Protein AF-A0A945RWY3-F1 (afdb_monomer)

pLDDT: mean 72.15, std 26.22, range [22.77, 98.56]

Mean predicted aligned error: 18.71 Å

Secondary structure (DSSP, 8-state):
--------------------------------------PPP---------------------PPP----------------------------------------TTSSSSSSHHHHHHHHHHHHTS--TTSHHHHHHHHHHHHTT-SPPP---------SS--S--TTTTS-HHHHTTTPPP---HHHHHHHHHHHHHTTT-EEEEETTEEEEEETTEEEEE-HHHHHHHHHHHHHHTT----HHHHHHHHHHHHHHHBPPTTPPSSB-TTT--B-TTEEE-SS-EEEHHHHHHHHHHTPPPPGGGEE---TTSB---B-SS---TT---HHHHHHHHHH---HHHHHHHHHHHHHTTS---TT--EEEEE--TTSSHHHHHHHHHHHH-GGGEE---GGGTTSTTSSGGGGT-SEEEE----GGGGGGGTTTHHHHHHHHHT-EEE---TTS---EEE--PEEEEEESS--------HHHHTTEEEEE-----TTSTT--TTHHHHHHTTHHHHHHHHHHHHHHHHHHSSPPPPHHHHHHHHHHHHHT-HHHHHHHHHEEE---TT-EEEHHHHHHHHHHHHHHTT-SSPPPHHHHHHHHHHTT--EEEEEETTEEEEEEESEEE-GGGHHHHHHHHHSPPPP--

Nearest PDB structures (foldseek):
  7ola-assembly1_C  TM=7.484E-01  e=7.000E-19  Staphylococcus aureus
  7ola-assembly1_B  TM=7.569E-01  e=2.008E-17  Staphylococcus aureus
  7ola-assembly1_A  TM=7.317E-01  e=8.677E-18  Staphylococcus aureus
  7om0-assembly1_D  TM=7.486E-01  e=4.671E-16  Staphylococcus aureus
  7om0-assembly1_A  TM=7.480E-01  e=2.778E-15  Staphylococcus aureus

Structure (mmCIF, N/CA/C/O backbone):
data_AF-A0A945RWY3-F1
#
_entry.id   AF-A0A945RWY3-F1
#
loop_
_atom_site.group_PDB
_atom_site.id
_atom_site.type_symbol
_atom_site.label_atom_id
_atom_site.label_alt_id
_atom_site.label_comp_id
_atom_site.label_asym_id
_atom_site.label_entity_id
_atom_site.label_seq_id
_atom_site.pdbx_PDB_ins_code
_atom_site.Cartn_x
_atom_site.Cartn_y
_atom_site.Cartn_z
_atom_site.occupancy
_atom_site.B_iso_or_equiv
_atom_site.auth_seq_id
_atom_site.auth_comp_id
_atom_site.auth_asym_id
_atom_site.auth_atom_id
_atom_site.pdbx_PDB_model_num
ATOM 1 N N . MET A 1 1 ? -21.700 42.164 55.268 1.00 30.91 1 MET A N 1
ATOM 2 C CA . MET A 1 1 ? -22.139 43.468 54.736 1.00 30.91 1 MET A CA 1
ATOM 3 C C . MET A 1 1 ? -21.789 43.489 53.264 1.00 30.91 1 MET A C 1
ATOM 5 O O . MET A 1 1 ? -20.746 42.965 52.899 1.00 30.91 1 MET A O 1
ATOM 9 N N . ASP A 1 2 ? -22.739 43.961 52.474 1.00 33.31 2 ASP A N 1
ATOM 10 C CA . ASP A 1 2 ? -23.056 43.564 51.102 1.00 33.31 2 ASP A CA 1
ATOM 11 C C . ASP A 1 2 ? -22.180 44.120 49.966 1.00 33.31 2 ASP A C 1
ATOM 13 O O . ASP A 1 2 ? -21.525 45.148 50.120 1.00 33.31 2 ASP A O 1
ATOM 17 N N . SER A 1 3 ? -22.395 43.515 48.781 1.00 34.97 3 SER A N 1
ATOM 18 C CA . SER A 1 3 ? -22.296 44.085 47.414 1.00 34.97 3 SER A CA 1
ATOM 19 C C . SER A 1 3 ? -20.869 44.303 46.852 1.00 34.97 3 SER A C 1
ATOM 21 O O . SER A 1 3 ? -19.945 44.543 47.610 1.00 34.97 3 SER A O 1
ATOM 23 N N . ASN A 1 4 ? -20.548 44.242 45.551 1.00 34.50 4 ASN A N 1
ATOM 24 C CA . ASN A 1 4 ? -21.316 44.181 44.304 1.00 34.50 4 ASN A CA 1
ATOM 25 C C . ASN A 1 4 ? -20.354 43.870 43.114 1.00 34.50 4 ASN A C 1
ATOM 27 O O . ASN A 1 4 ? -19.196 44.272 43.156 1.00 34.50 4 ASN A O 1
ATOM 31 N N . THR A 1 5 ? -20.868 43.208 42.065 1.00 36.50 5 THR A N 1
ATOM 32 C CA . THR A 1 5 ? -20.612 43.359 40.598 1.00 36.50 5 THR A CA 1
ATOM 33 C C . THR A 1 5 ? -19.239 43.749 40.001 1.00 36.50 5 THR A C 1
ATOM 35 O O . THR A 1 5 ? -18.705 44.813 40.300 1.00 36.50 5 THR A O 1
ATOM 38 N N . THR A 1 6 ? -18.817 43.038 38.936 1.00 31.34 6 THR A N 1
ATOM 39 C CA . THR A 1 6 ? -18.673 43.587 37.553 1.00 31.34 6 THR A CA 1
ATOM 40 C C . THR A 1 6 ? -18.385 42.491 36.506 1.00 31.34 6 THR A C 1
ATOM 42 O O . THR A 1 6 ? -17.599 41.580 36.741 1.00 31.34 6 THR A O 1
ATOM 45 N N . GLU A 1 7 ? -19.040 42.607 35.347 1.00 34.53 7 GLU A N 1
ATOM 46 C CA . GLU A 1 7 ? -18.983 41.733 34.164 1.00 34.53 7 GLU A CA 1
ATOM 47 C C . GLU A 1 7 ? -18.978 42.614 32.884 1.00 34.53 7 GLU A C 1
ATOM 49 O O . GLU A 1 7 ? -19.401 43.772 32.947 1.00 34.53 7 GLU A O 1
ATOM 54 N N . SER A 1 8 ? -18.610 42.024 31.729 1.00 31.70 8 SER A N 1
ATOM 55 C CA . SER A 1 8 ? -18.784 42.496 30.325 1.00 31.70 8 SER A CA 1
ATOM 56 C C . SER A 1 8 ? -17.708 43.459 29.754 1.00 31.70 8 SER A C 1
ATOM 58 O O . SER A 1 8 ? -17.114 44.227 30.498 1.00 31.70 8 SER A O 1
ATOM 60 N N . ALA A 1 9 ? -17.352 43.503 28.458 1.00 31.45 9 ALA A N 1
ATOM 61 C CA . ALA A 1 9 ? -17.841 42.866 27.228 1.00 31.45 9 ALA A CA 1
ATOM 62 C C . ALA A 1 9 ? -16.742 42.900 26.128 1.00 31.45 9 ALA A C 1
ATOM 64 O O . ALA A 1 9 ? -15.867 43.766 26.144 1.00 31.45 9 ALA A O 1
ATOM 65 N N . ILE A 1 10 ? -16.838 41.994 25.147 1.00 30.02 10 ILE A N 1
ATOM 66 C CA . ILE A 1 10 ? -16.069 41.947 23.888 1.00 30.02 10 ILE A CA 1
ATOM 67 C C . ILE A 1 10 ? -16.943 42.542 22.770 1.00 30.02 10 ILE A C 1
ATOM 69 O O . ILE A 1 10 ? -18.121 42.201 22.682 1.00 30.02 10 ILE A O 1
ATOM 73 N N . GLY A 1 11 ? -16.372 43.415 21.932 1.00 27.73 11 GLY A N 1
ATOM 74 C CA . GLY A 1 11 ? -17.029 44.051 20.783 1.00 27.73 11 GLY A CA 1
ATOM 75 C C . GLY A 1 11 ? -16.562 43.502 19.428 1.00 27.73 11 GLY A C 1
ATOM 76 O O . GLY A 1 11 ? -15.387 43.189 19.241 1.00 27.73 11 GLY A O 1
ATOM 77 N N . GLU A 1 12 ? -17.522 43.394 18.511 1.00 32.09 12 GLU A N 1
ATOM 78 C CA . GLU A 1 12 ? -17.476 42.887 17.132 1.00 32.09 12 GLU A CA 1
ATOM 79 C C . GLU A 1 12 ? -16.728 43.797 16.136 1.00 32.09 12 GLU A C 1
ATOM 81 O O . GLU A 1 12 ? -16.691 45.012 16.318 1.00 32.09 12 GLU A O 1
ATOM 86 N N . MET A 1 13 ? -16.287 43.243 14.992 1.00 26.52 13 MET A N 1
ATOM 87 C CA . MET A 1 13 ? -16.430 43.945 13.705 1.00 26.52 13 MET A CA 1
ATOM 88 C C . MET A 1 13 ? -16.374 43.010 12.479 1.00 26.52 13 MET A C 1
ATOM 90 O O . MET A 1 13 ? -15.446 42.223 12.299 1.00 26.52 13 MET A O 1
ATOM 94 N N . GLN A 1 14 ? -17.405 43.133 11.641 1.00 29.03 14 GLN A N 1
ATOM 95 C CA . GLN A 1 14 ? -17.614 42.501 10.334 1.00 29.03 14 GLN A CA 1
ATOM 96 C C . GLN A 1 14 ? -16.753 43.156 9.233 1.00 29.03 14 GLN A C 1
ATOM 98 O O . GLN A 1 14 ? -16.397 44.326 9.343 1.00 29.03 14 GLN A O 1
ATOM 103 N N . THR A 1 15 ? -16.494 42.448 8.125 1.00 31.11 15 THR A N 1
ATOM 104 C CA . THR A 1 15 ? -16.044 43.060 6.856 1.00 31.11 15 THR A CA 1
ATOM 105 C C . THR A 1 15 ? -16.889 42.591 5.668 1.00 31.11 15 THR A C 1
ATOM 107 O O . THR A 1 15 ? -17.235 41.416 5.534 1.00 31.11 15 THR A O 1
ATOM 110 N N . GLU A 1 16 ? -17.258 43.570 4.843 1.00 27.33 16 GLU A N 1
ATOM 111 C CA . GLU A 1 16 ? -18.212 43.525 3.735 1.00 27.33 16 GLU A CA 1
ATOM 112 C C . GLU A 1 16 ? -17.619 43.054 2.391 1.00 27.33 16 GLU A C 1
ATOM 114 O O . GLU A 1 16 ? -16.412 42.994 2.169 1.00 27.33 16 GLU A O 1
ATOM 119 N N . ARG A 1 17 ? -18.536 42.759 1.459 1.00 29.48 17 ARG A N 1
ATOM 120 C CA . ARG A 1 17 ? -18.339 42.428 0.037 1.00 29.48 17 ARG A CA 1
ATOM 121 C C . ARG A 1 17 ? -17.863 43.623 -0.806 1.00 29.48 17 ARG A C 1
ATOM 123 O O . ARG A 1 17 ? -18.378 44.720 -0.637 1.00 29.48 17 ARG A O 1
ATOM 130 N N . SER A 1 18 ? -17.103 43.358 -1.878 1.00 25.86 18 SER A N 1
ATOM 131 C CA . SER A 1 18 ? -17.334 43.943 -3.224 1.00 25.86 18 SER A CA 1
ATOM 132 C C . SER A 1 18 ? -16.429 43.332 -4.324 1.00 25.86 18 SER A C 1
ATOM 134 O O . SER A 1 18 ? -15.237 43.123 -4.140 1.00 25.86 18 SER A O 1
ATOM 136 N N . LYS A 1 19 ? -17.029 43.022 -5.487 1.00 29.94 19 LYS A N 1
ATOM 137 C CA . LYS A 1 19 ? -16.410 42.995 -6.845 1.00 29.94 19 LYS A CA 1
ATOM 138 C C . LYS A 1 19 ? -16.684 44.385 -7.504 1.00 29.94 19 LYS A C 1
ATOM 140 O O . LYS A 1 19 ? -17.418 45.126 -6.847 1.00 29.94 19 LYS A O 1
ATOM 145 N N . PRO A 1 20 ? -16.312 44.751 -8.768 1.00 44.81 20 PRO A N 1
ATOM 146 C CA . PRO A 1 20 ? -15.623 44.039 -9.876 1.00 44.81 20 PRO A CA 1
ATOM 147 C C . PRO A 1 20 ? -14.585 44.878 -10.702 1.00 44.81 20 PRO A C 1
ATOM 149 O O . PRO A 1 20 ? -14.457 46.080 -10.516 1.00 44.81 20 PRO A O 1
ATOM 152 N N . GLY A 1 21 ? -13.959 44.263 -11.726 1.00 25.30 21 GLY A N 1
ATOM 153 C CA . GLY A 1 21 ? -13.756 44.900 -13.049 1.00 25.30 21 GLY A CA 1
ATOM 154 C C . GLY A 1 21 ? -12.322 45.170 -13.550 1.00 25.30 21 GLY A C 1
ATOM 155 O O . GLY A 1 21 ? -11.497 45.700 -12.819 1.00 25.30 21 GLY A O 1
ATOM 156 N N . GLY A 1 22 ? -12.090 44.898 -14.847 1.00 26.17 22 GLY A N 1
ATOM 157 C CA . GLY A 1 22 ? -11.228 45.730 -15.708 1.00 26.17 22 GLY A CA 1
ATOM 158 C C . GLY A 1 22 ? -10.023 45.066 -16.386 1.00 26.17 22 GLY A C 1
ATOM 159 O O . GLY A 1 22 ? -8.975 44.906 -15.776 1.00 26.17 22 GLY A O 1
ATOM 160 N N . GLU A 1 23 ? -10.163 44.761 -17.679 1.00 29.55 23 GLU A N 1
ATOM 161 C CA . GLU A 1 23 ? -9.091 44.455 -18.642 1.00 29.55 23 GLU A CA 1
ATOM 162 C C . GLU A 1 23 ? -8.108 45.629 -18.825 1.00 29.55 23 GLU A C 1
ATOM 164 O O . GLU A 1 23 ? -8.511 46.784 -18.710 1.00 29.55 23 GLU A O 1
ATOM 169 N N . THR A 1 24 ? -6.854 45.365 -19.225 1.00 29.12 24 THR A N 1
ATOM 170 C CA . THR A 1 24 ? -6.222 46.007 -20.404 1.00 29.12 24 THR A CA 1
ATOM 171 C C . THR A 1 24 ? -4.819 45.469 -20.717 1.00 29.12 24 THR A C 1
ATOM 173 O O . THR A 1 24 ? -4.039 45.055 -19.867 1.00 29.12 24 THR A O 1
ATOM 176 N N . THR A 1 25 ? -4.553 45.479 -22.017 1.00 29.86 25 THR A N 1
ATOM 177 C CA . THR A 1 25 ? -3.378 45.095 -22.805 1.00 29.86 25 THR A CA 1
ATOM 178 C C . THR A 1 25 ? -2.168 46.033 -22.667 1.00 29.86 25 THR A C 1
ATOM 180 O O . THR A 1 25 ? -2.356 47.237 -22.533 1.00 29.86 25 THR A O 1
ATOM 183 N N . GLY A 1 26 ? -0.940 45.541 -22.901 1.00 27.23 26 GLY A N 1
ATOM 184 C CA . GLY A 1 26 ? 0.218 46.410 -23.178 1.00 27.23 26 GLY A CA 1
ATOM 185 C C . GLY A 1 26 ? 1.523 45.668 -23.497 1.00 27.23 26 GLY A C 1
ATOM 186 O O . GLY A 1 26 ? 2.004 44.882 -22.695 1.00 27.23 26 GLY A O 1
ATOM 187 N N . ARG A 1 27 ? 2.072 45.914 -24.694 1.00 27.81 27 ARG A N 1
ATOM 188 C CA . ARG A 1 27 ? 3.295 45.339 -25.291 1.00 27.81 27 ARG A CA 1
ATOM 189 C C . ARG A 1 27 ? 4.584 46.075 -24.887 1.00 27.81 27 ARG A C 1
ATOM 191 O O . ARG A 1 27 ? 4.556 47.282 -24.689 1.00 27.81 27 ARG A O 1
ATOM 198 N N . GLY A 1 28 ? 5.708 45.364 -25.059 1.00 26.47 28 GLY A N 1
ATOM 199 C CA . GLY A 1 28 ? 7.052 45.893 -25.372 1.00 26.47 28 GLY A CA 1
ATOM 200 C C . GLY A 1 28 ? 7.971 45.955 -24.152 1.00 26.47 28 GLY A C 1
ATOM 201 O O . GLY A 1 28 ? 7.512 46.240 -23.062 1.00 26.47 28 GLY A O 1
ATOM 202 N N . SER A 1 29 ? 9.278 45.718 -24.198 1.00 26.95 29 SER A N 1
ATOM 203 C CA . SER A 1 29 ? 10.283 45.445 -25.238 1.00 26.95 29 SER A CA 1
ATOM 204 C C . SER A 1 29 ? 11.619 45.357 -24.474 1.00 26.95 29 SER A C 1
ATOM 206 O O . SER A 1 29 ? 11.784 46.133 -23.535 1.00 26.95 29 SER A O 1
ATOM 208 N N . GLY A 1 30 ? 12.592 44.512 -24.842 1.00 27.78 30 GLY A N 1
ATOM 209 C CA . GLY A 1 30 ? 13.921 44.621 -24.209 1.00 27.78 30 GLY A CA 1
ATOM 210 C C . GLY A 1 30 ? 14.901 43.471 -24.437 1.00 27.78 30 GLY A C 1
ATOM 211 O O . GLY A 1 30 ? 14.922 42.497 -23.702 1.00 27.78 30 GLY A O 1
ATOM 212 N N . VAL A 1 31 ? 15.715 43.646 -25.470 1.00 29.03 31 VAL A N 1
ATOM 213 C CA . VAL A 1 31 ? 16.896 42.910 -25.955 1.00 29.03 31 VAL A CA 1
ATOM 214 C C . VAL A 1 31 ? 17.952 42.503 -24.887 1.00 29.03 31 VAL A C 1
ATOM 216 O O . VAL A 1 31 ? 18.497 43.377 -24.232 1.00 29.03 31 VAL A O 1
ATOM 219 N N . ALA A 1 32 ? 18.275 41.192 -24.832 1.00 27.39 32 ALA A N 1
ATOM 220 C CA . ALA A 1 32 ? 19.592 40.482 -24.883 1.00 27.39 32 ALA A CA 1
ATOM 221 C C . ALA A 1 32 ? 20.810 40.878 -23.959 1.00 27.39 32 ALA A C 1
ATOM 223 O O . ALA A 1 32 ? 20.746 41.857 -23.234 1.00 27.39 32 ALA A O 1
ATOM 224 N N . PRO A 1 33 ? 21.977 40.170 -23.992 1.00 41.91 33 PRO A N 1
ATOM 225 C CA . PRO A 1 33 ? 22.291 38.902 -23.293 1.00 41.91 33 PRO A CA 1
ATOM 226 C C . PRO A 1 33 ? 23.674 38.897 -22.548 1.00 41.91 33 PRO A C 1
ATOM 228 O O . PRO A 1 33 ? 24.358 39.916 -22.491 1.00 41.91 33 PRO A O 1
ATOM 231 N N . ARG A 1 34 ? 24.139 37.695 -22.125 1.00 24.19 34 ARG A N 1
ATOM 232 C CA . ARG A 1 34 ? 25.475 37.276 -21.580 1.00 24.19 34 ARG A CA 1
ATOM 233 C C . ARG A 1 34 ? 25.562 37.246 -20.035 1.00 24.19 34 ARG A C 1
ATOM 235 O O . ARG A 1 34 ? 24.983 38.098 -19.386 1.00 24.19 34 ARG A O 1
ATOM 242 N N . LYS A 1 35 ? 26.258 36.319 -19.357 1.00 27.69 35 LYS A N 1
ATOM 243 C CA . LYS A 1 35 ? 27.483 35.555 -19.670 1.00 27.69 35 LYS A CA 1
ATOM 244 C C . LYS A 1 35 ? 27.495 34.173 -18.989 1.00 27.69 35 LYS A C 1
ATOM 246 O O . LYS A 1 35 ? 27.086 34.048 -17.841 1.00 27.69 35 LYS A O 1
ATOM 251 N N . GLU A 1 36 ? 28.070 33.200 -19.690 1.00 26.92 36 GLU A N 1
ATOM 252 C CA . GLU A 1 36 ? 28.714 32.006 -19.131 1.00 26.92 36 GLU A CA 1
ATOM 253 C C . GLU A 1 36 ? 29.968 32.395 -18.327 1.00 26.92 36 GLU A C 1
ATOM 255 O O . GLU A 1 36 ? 30.705 33.293 -18.741 1.00 26.92 36 GLU A O 1
ATOM 260 N N . CYS A 1 37 ? 30.250 31.670 -17.242 1.00 25.45 37 CYS A N 1
ATOM 261 C CA . CYS A 1 37 ? 31.600 31.505 -16.702 1.00 25.45 37 CYS A CA 1
ATOM 262 C C . CYS A 1 37 ? 31.806 30.037 -16.307 1.00 25.45 37 CYS A C 1
ATOM 264 O O . CYS A 1 37 ? 31.003 29.454 -15.582 1.00 25.45 37 CYS A O 1
ATOM 266 N N . ALA A 1 38 ? 32.889 29.476 -16.841 1.00 28.03 38 ALA A N 1
ATOM 267 C CA . ALA A 1 38 ? 33.412 28.128 -16.655 1.00 28.03 38 ALA A CA 1
ATOM 268 C C . ALA A 1 38 ? 34.295 28.037 -15.372 1.00 28.03 38 ALA A C 1
ATOM 270 O O . ALA A 1 38 ? 34.426 29.038 -14.663 1.00 28.03 38 ALA A O 1
ATOM 271 N N . PRO A 1 39 ? 34.868 26.859 -15.042 1.00 35.34 39 PRO A N 1
ATOM 272 C CA . PRO A 1 39 ? 35.127 26.414 -13.672 1.00 35.34 39 PRO A CA 1
ATOM 273 C C . PRO A 1 39 ? 36.516 26.763 -13.119 1.00 35.34 39 PRO A C 1
ATOM 275 O O . PRO A 1 39 ? 37.454 27.070 -13.854 1.00 35.34 39 PRO A O 1
ATOM 278 N N . VAL A 1 40 ? 36.633 26.642 -11.794 1.00 27.20 40 VAL A N 1
ATOM 279 C CA . VAL A 1 40 ? 37.880 26.732 -11.024 1.00 27.20 40 VAL A CA 1
ATOM 280 C C . VAL A 1 40 ? 38.525 25.348 -10.933 1.00 27.20 40 VAL A C 1
ATOM 282 O O . VAL A 1 40 ? 37.866 24.369 -10.586 1.00 27.20 40 VAL A O 1
ATOM 285 N N . ALA A 1 41 ? 39.816 25.294 -11.246 1.00 27.52 41 ALA A N 1
ATOM 286 C CA . ALA A 1 41 ? 40.711 24.169 -11.016 1.00 27.52 41 ALA A CA 1
ATOM 287 C C . ALA A 1 41 ? 41.574 24.451 -9.780 1.00 27.52 41 ALA A C 1
ATOM 289 O O . ALA A 1 41 ? 42.030 25.580 -9.635 1.00 27.52 41 ALA A O 1
ATOM 290 N N . GLU A 1 42 ? 41.866 23.431 -8.966 1.00 28.92 42 GLU A N 1
ATOM 291 C CA . GLU A 1 42 ? 43.094 23.379 -8.161 1.00 28.92 42 GLU A CA 1
ATOM 292 C C . GLU A 1 42 ? 43.456 21.935 -7.740 1.00 28.92 42 GLU A C 1
ATOM 294 O O . GLU A 1 42 ? 42.740 21.266 -7.005 1.00 28.92 42 GLU A O 1
ATOM 299 N N . ASN A 1 43 ? 44.556 21.467 -8.338 1.00 27.30 43 ASN A N 1
ATOM 300 C CA . ASN A 1 43 ? 45.707 20.708 -7.828 1.00 27.30 43 ASN A CA 1
ATOM 301 C C . ASN A 1 43 ? 45.588 19.581 -6.774 1.00 27.30 43 ASN A C 1
ATOM 303 O O . ASN A 1 43 ? 45.365 19.803 -5.592 1.00 27.30 43 ASN A O 1
ATOM 307 N N . HIS A 1 44 ? 45.963 18.388 -7.261 1.00 27.53 44 HIS A N 1
ATOM 308 C CA . HIS A 1 44 ? 47.001 17.464 -6.770 1.00 27.53 44 HIS A CA 1
ATOM 309 C C . HIS A 1 44 ? 47.217 17.243 -5.263 1.00 27.53 44 HIS A C 1
ATOM 311 O O . HIS A 1 44 ? 47.830 18.066 -4.599 1.00 27.53 44 HIS A O 1
ATOM 317 N N . GLU A 1 45 ? 47.022 15.988 -4.846 1.00 26.83 45 GLU A N 1
ATOM 318 C CA . GLU A 1 45 ? 48.043 15.213 -4.128 1.00 26.83 45 GLU A CA 1
ATOM 319 C C . GLU A 1 45 ? 47.926 13.731 -4.521 1.00 26.83 45 GLU A C 1
ATOM 321 O O . GLU A 1 45 ? 46.835 13.174 -4.634 1.00 26.83 45 GLU A O 1
ATOM 326 N N . GLY A 1 46 ? 49.065 13.118 -4.847 1.00 24.41 46 GLY A N 1
ATOM 327 C CA . GLY A 1 46 ? 49.153 11.747 -5.332 1.00 24.41 46 GLY A CA 1
ATOM 328 C C . GLY A 1 46 ? 49.409 10.748 -4.213 1.00 24.41 46 GLY A C 1
ATOM 329 O O . GLY A 1 46 ? 50.124 11.027 -3.255 1.00 24.41 46 GLY A O 1
ATOM 330 N N . THR A 1 47 ? 48.923 9.522 -4.386 1.00 26.89 47 THR A N 1
ATOM 331 C CA . THR A 1 47 ? 49.594 8.348 -3.823 1.00 26.89 47 THR A CA 1
ATOM 332 C C . THR A 1 47 ? 49.318 7.133 -4.700 1.00 26.89 47 THR A C 1
ATOM 334 O O . THR A 1 47 ? 48.181 6.780 -4.997 1.00 26.89 47 THR A O 1
ATOM 337 N N . SER A 1 48 ? 50.407 6.533 -5.171 1.00 23.62 48 SER A N 1
ATOM 338 C CA . SER A 1 48 ? 50.474 5.296 -5.944 1.00 23.62 48 SER A CA 1
ATOM 339 C C . SER A 1 48 ? 49.841 4.114 -5.209 1.00 23.62 48 SER A C 1
ATOM 341 O O . SER A 1 48 ? 50.035 4.040 -4.003 1.00 23.62 48 SER A O 1
ATOM 343 N N . VAL A 1 49 ? 49.277 3.133 -5.930 1.00 27.88 49 VAL A N 1
ATOM 344 C CA . VAL A 1 49 ? 49.598 1.691 -5.793 1.00 27.88 49 VAL A CA 1
ATOM 345 C C . VAL A 1 49 ? 48.979 0.891 -6.960 1.00 27.88 49 VAL A C 1
ATOM 347 O O . VAL A 1 49 ? 47.771 0.798 -7.117 1.00 27.88 49 VAL A O 1
ATOM 350 N N . LYS A 1 50 ? 49.890 0.327 -7.766 1.00 26.27 50 LYS A N 1
ATOM 351 C CA . LYS A 1 50 ? 49.910 -0.986 -8.445 1.00 26.27 50 LYS A CA 1
ATOM 352 C C . LYS A 1 50 ? 48.647 -1.502 -9.157 1.00 26.27 50 LYS A C 1
ATOM 354 O O . LYS A 1 50 ? 47.725 -2.039 -8.556 1.00 26.27 50 LYS A O 1
ATOM 359 N N . GLN A 1 51 ? 48.758 -1.503 -10.487 1.00 25.34 51 GLN A N 1
ATOM 360 C CA . GLN A 1 51 ? 48.089 -2.426 -11.402 1.00 25.34 51 GLN A CA 1
ATOM 361 C C . GLN A 1 51 ? 48.364 -3.887 -11.008 1.00 25.34 51 GLN A C 1
ATOM 363 O O . GLN A 1 51 ? 49.520 -4.282 -10.850 1.00 25.34 51 GLN A O 1
ATOM 368 N N . ALA A 1 52 ? 47.305 -4.689 -10.922 1.00 25.89 52 ALA A N 1
ATOM 369 C CA . ALA A 1 52 ? 47.373 -6.142 -10.966 1.00 25.89 52 ALA A CA 1
ATOM 370 C C . ALA A 1 52 ? 46.480 -6.620 -12.115 1.00 25.89 52 ALA A C 1
ATOM 372 O O . ALA A 1 52 ? 45.256 -6.652 -12.025 1.00 25.89 52 ALA A O 1
ATOM 373 N N . THR A 1 53 ? 47.130 -6.942 -13.227 1.00 26.25 53 THR A N 1
ATOM 374 C CA . THR A 1 53 ? 46.603 -7.774 -14.304 1.00 26.25 53 THR A CA 1
ATOM 375 C C . THR A 1 53 ? 46.375 -9.183 -13.768 1.00 26.25 53 THR A C 1
ATOM 377 O O . THR A 1 53 ? 47.335 -9.815 -13.334 1.00 26.25 53 THR A O 1
ATOM 380 N N . ASN A 1 54 ? 45.144 -9.691 -13.834 1.00 27.38 54 ASN A N 1
ATOM 381 C CA . ASN A 1 54 ? 44.877 -11.120 -13.691 1.00 27.38 54 ASN A CA 1
ATOM 382 C C . ASN A 1 54 ? 44.020 -11.608 -14.861 1.00 27.38 54 ASN A C 1
ATOM 384 O O . ASN A 1 54 ? 42.798 -11.508 -14.877 1.00 27.38 54 ASN A O 1
ATOM 388 N N . THR A 1 55 ? 44.733 -12.118 -15.858 1.00 25.34 55 THR A N 1
ATOM 389 C CA . THR A 1 55 ? 44.307 -13.131 -16.823 1.00 25.34 55 THR A CA 1
ATOM 390 C C . THR A 1 55 ? 43.791 -14.374 -16.095 1.00 25.34 55 THR A C 1
ATOM 392 O O . THR A 1 55 ? 44.500 -14.921 -15.253 1.00 25.34 55 THR A O 1
ATOM 395 N N . ILE A 1 56 ? 42.600 -14.853 -16.463 1.00 27.34 56 ILE A N 1
ATOM 396 C CA . ILE A 1 56 ? 42.113 -16.206 -16.150 1.00 27.34 56 ILE A CA 1
ATOM 397 C C . ILE A 1 56 ? 41.858 -16.928 -17.488 1.00 27.34 56 ILE A C 1
ATOM 399 O O . ILE A 1 56 ? 41.368 -16.283 -18.419 1.00 27.34 56 ILE A O 1
ATOM 403 N N . PRO A 1 57 ? 42.229 -18.217 -17.632 1.00 28.41 57 PRO A N 1
ATOM 404 C CA . PRO A 1 57 ? 42.245 -18.921 -18.909 1.00 28.41 57 PRO A CA 1
ATOM 405 C C . PRO A 1 57 ? 40.870 -19.470 -19.303 1.00 28.41 57 PRO A C 1
ATOM 407 O O . PRO A 1 57 ? 40.019 -19.754 -18.464 1.00 28.41 57 PRO A O 1
ATOM 410 N N . ALA A 1 58 ? 40.709 -19.656 -20.611 1.00 26.67 58 ALA A N 1
ATOM 411 C CA . ALA A 1 58 ? 39.594 -20.336 -21.247 1.00 26.67 58 ALA A CA 1
ATOM 412 C C . ALA A 1 58 ? 39.602 -21.845 -20.959 1.00 26.67 58 ALA A C 1
ATOM 414 O O . ALA A 1 58 ? 40.620 -22.495 -21.189 1.00 26.67 58 ALA A O 1
ATOM 415 N N . GLU A 1 59 ? 38.447 -22.410 -20.598 1.00 26.02 59 GLU A N 1
ATOM 416 C CA . GLU A 1 59 ? 38.178 -23.840 -20.757 1.00 26.02 59 GLU A CA 1
ATOM 417 C C . GLU A 1 59 ? 36.766 -24.110 -21.307 1.00 26.02 59 GLU A C 1
ATOM 419 O O . GLU A 1 59 ? 35.747 -23.790 -20.704 1.00 26.02 59 GLU A O 1
ATOM 424 N N . VAL A 1 60 ? 36.787 -24.692 -22.510 1.00 26.30 60 VAL A N 1
ATOM 425 C CA . VAL A 1 60 ? 36.083 -25.905 -22.955 1.00 26.30 60 VAL A CA 1
ATOM 426 C C . VAL A 1 60 ? 34.558 -25.965 -22.793 1.00 26.30 60 VAL A C 1
ATOM 428 O O . VAL A 1 60 ? 33.998 -26.371 -21.779 1.00 26.30 60 VAL A O 1
ATOM 431 N N . THR A 1 61 ? 33.894 -25.707 -23.917 1.00 26.36 61 THR A N 1
ATOM 432 C CA . THR A 1 61 ? 32.538 -26.149 -24.241 1.00 26.36 61 THR A CA 1
ATOM 433 C C . THR A 1 61 ? 32.486 -27.670 -24.418 1.00 26.36 61 THR A C 1
ATOM 435 O O . THR A 1 61 ? 33.271 -28.244 -25.168 1.00 26.36 61 THR A O 1
ATOM 438 N N . ASN A 1 62 ? 31.515 -28.328 -23.780 1.00 26.00 62 ASN A N 1
ATOM 439 C CA . ASN A 1 62 ? 31.139 -29.706 -24.098 1.00 26.00 62 ASN A CA 1
ATOM 440 C C . ASN A 1 62 ? 29.609 -29.817 -24.163 1.00 26.00 62 ASN A C 1
ATOM 442 O O . ASN A 1 62 ? 28.917 -29.791 -23.148 1.00 26.00 62 ASN A O 1
ATOM 446 N N . THR A 1 63 ? 29.090 -29.929 -25.382 1.00 24.88 63 THR A N 1
ATOM 447 C CA . THR A 1 63 ? 27.710 -30.303 -25.711 1.00 24.88 63 THR A CA 1
ATOM 448 C C . THR A 1 63 ? 27.688 -31.754 -26.194 1.00 24.88 63 THR A C 1
ATOM 450 O O . THR A 1 63 ? 28.541 -32.132 -26.998 1.00 24.88 63 THR A O 1
ATOM 453 N N . PRO A 1 64 ? 26.694 -32.575 -25.809 1.00 29.48 64 PRO A N 1
ATOM 454 C CA . PRO A 1 64 ? 26.381 -33.793 -26.538 1.00 29.48 64 PRO A CA 1
ATOM 455 C C . PRO A 1 64 ? 25.157 -33.599 -27.439 1.00 29.48 64 PRO A C 1
ATOM 457 O O . PRO A 1 64 ? 24.065 -33.245 -26.997 1.00 29.48 64 PRO A O 1
ATOM 460 N N . ASN A 1 65 ? 25.376 -33.893 -28.719 1.00 26.00 65 ASN A N 1
ATOM 461 C CA . ASN A 1 65 ? 24.367 -34.157 -29.738 1.00 26.00 65 ASN A CA 1
ATOM 462 C C . ASN A 1 65 ? 23.440 -35.316 -29.339 1.00 26.00 65 ASN A C 1
ATOM 464 O O . ASN A 1 65 ? 23.914 -36.355 -28.881 1.00 26.00 65 ASN A O 1
ATOM 468 N N . LEU A 1 66 ? 22.155 -35.204 -29.683 1.00 25.67 66 LEU A N 1
ATOM 469 C CA . LEU A 1 66 ? 21.295 -36.358 -29.939 1.00 25.67 66 LEU A CA 1
ATOM 470 C C . LEU A 1 66 ? 20.621 -36.203 -31.304 1.00 25.67 66 LEU A C 1
ATOM 472 O O . LEU A 1 66 ? 19.811 -35.313 -31.548 1.00 25.67 66 LEU A O 1
ATOM 476 N N . VAL A 1 67 ? 21.028 -37.105 -32.190 1.00 24.53 67 VAL A N 1
ATOM 477 C CA . VAL A 1 67 ? 20.483 -37.399 -33.513 1.00 24.53 67 VAL A CA 1
ATOM 478 C C . VAL A 1 67 ? 19.238 -38.269 -33.337 1.00 24.53 67 VAL A C 1
ATOM 480 O O . VAL A 1 67 ? 19.278 -39.208 -32.546 1.00 24.53 67 VAL A O 1
ATOM 483 N N . ASN A 1 68 ? 18.178 -38.040 -34.121 1.00 27.20 68 ASN A N 1
ATOM 484 C CA . ASN A 1 68 ? 17.435 -39.161 -34.700 1.00 27.20 68 ASN A CA 1
ATOM 485 C C . ASN A 1 68 ? 16.651 -38.800 -35.971 1.00 27.20 68 ASN A C 1
ATOM 487 O O . ASN A 1 68 ? 15.922 -37.814 -36.042 1.00 27.20 68 ASN A O 1
ATOM 491 N N . ASN A 1 69 ? 16.853 -39.670 -36.959 1.00 25.80 69 ASN A N 1
ATOM 492 C CA . ASN A 1 69 ? 16.227 -39.763 -38.272 1.00 25.80 69 ASN A CA 1
ATOM 493 C C . ASN A 1 69 ? 14.746 -40.172 -38.191 1.00 25.80 69 ASN A C 1
ATOM 495 O O . ASN A 1 69 ? 14.376 -40.923 -37.293 1.00 25.80 69 ASN A O 1
ATOM 499 N N . CYS A 1 70 ? 13.952 -39.827 -39.214 1.00 24.06 70 CYS A N 1
ATOM 500 C CA . CYS A 1 70 ? 13.303 -40.834 -40.073 1.00 24.06 70 CYS A CA 1
ATOM 501 C C . CYS A 1 70 ? 12.575 -40.209 -41.273 1.00 24.06 70 CYS A C 1
ATOM 503 O O . CYS A 1 70 ? 11.999 -39.128 -41.192 1.00 24.06 70 CYS A O 1
ATOM 505 N N . ALA A 1 71 ? 12.609 -40.935 -42.389 1.00 24.47 71 ALA A N 1
ATOM 506 C CA . ALA A 1 71 ? 12.133 -40.548 -43.707 1.00 24.47 71 ALA A CA 1
ATOM 507 C C . ALA A 1 71 ? 11.123 -41.579 -44.265 1.00 24.47 71 ALA A C 1
ATOM 509 O O . ALA A 1 71 ? 11.274 -42.771 -44.019 1.00 24.47 71 ALA A O 1
ATOM 510 N N . LEU A 1 72 ? 10.206 -41.074 -45.108 1.00 26.23 72 LEU A N 1
ATOM 511 C CA . LEU A 1 72 ? 9.598 -41.661 -46.326 1.00 26.23 72 LEU A CA 1
ATOM 512 C C . LEU A 1 72 ? 8.409 -42.665 -46.323 1.00 26.23 72 LEU A C 1
ATOM 514 O O . LEU A 1 72 ? 8.359 -43.636 -45.581 1.00 26.23 72 LEU A O 1
ATOM 518 N N . ALA A 1 73 ? 7.587 -42.437 -47.376 1.00 26.53 73 ALA A N 1
ATOM 519 C CA . ALA A 1 73 ? 6.645 -43.291 -48.140 1.00 26.53 73 ALA A CA 1
ATOM 520 C C . ALA A 1 73 ? 5.216 -43.506 -47.574 1.00 26.53 73 ALA A C 1
ATOM 522 O O . ALA A 1 73 ? 5.047 -43.773 -46.399 1.00 26.53 73 ALA A O 1
ATOM 523 N N . GLY A 1 74 ? 4.100 -43.438 -48.321 1.00 24.14 74 GLY A N 1
ATOM 524 C CA . GLY A 1 74 ? 3.836 -43.318 -49.763 1.00 24.14 74 GLY A CA 1
ATOM 525 C C . GLY A 1 74 ? 2.823 -44.383 -50.241 1.00 24.14 74 GLY A C 1
ATOM 526 O O . GLY A 1 74 ? 3.167 -45.557 -50.269 1.00 24.14 74 GLY A O 1
ATOM 527 N N . SER A 1 75 ? 1.590 -43.989 -50.604 1.00 26.02 75 SER A N 1
ATOM 528 C CA . SER A 1 75 ? 0.603 -44.642 -51.520 1.00 26.02 75 SER A CA 1
ATOM 529 C C . SER A 1 75 ? -0.813 -44.129 -51.168 1.00 26.02 75 SER A C 1
ATOM 531 O O . SER A 1 75 ? -1.129 -43.979 -49.999 1.00 26.02 75 SER A O 1
ATOM 533 N N . GLY A 1 76 ? -1.749 -43.755 -52.045 1.00 24.00 76 GLY A N 1
ATOM 534 C CA . GLY A 1 76 ? -1.918 -43.934 -53.483 1.00 24.00 76 GLY A CA 1
ATOM 535 C C . GLY A 1 76 ? -3.197 -44.738 -53.760 1.00 24.00 76 GLY A C 1
ATOM 536 O O . GLY A 1 76 ? -3.112 -45.960 -53.767 1.00 24.00 76 GLY A O 1
ATOM 537 N N . LYS A 1 77 ? -4.354 -44.079 -53.988 1.00 25.02 77 LYS A N 1
ATOM 538 C CA . LYS A 1 77 ? -5.494 -44.571 -54.811 1.00 25.02 77 LYS A CA 1
ATOM 539 C C . LYS A 1 77 ? -6.624 -43.523 -54.968 1.00 25.02 77 LYS A C 1
ATOM 541 O O . LYS A 1 77 ? -7.088 -42.928 -54.006 1.00 25.02 77 LYS A O 1
ATOM 546 N N . LYS A 1 78 ? -7.071 -43.349 -56.215 1.00 24.69 78 LYS A N 1
ATOM 547 C CA . LYS A 1 78 ? -8.276 -42.666 -56.758 1.00 24.69 78 LYS A CA 1
ATOM 548 C C . LYS A 1 78 ? -8.882 -43.648 -57.798 1.00 24.69 78 LYS A C 1
ATOM 550 O O . LYS A 1 78 ? -8.183 -44.615 -58.114 1.00 24.69 78 LYS A O 1
ATOM 555 N N . PRO A 1 79 ? -10.020 -43.395 -58.485 1.00 42.66 79 PRO A N 1
ATOM 556 C CA . PRO A 1 79 ? -11.183 -42.518 -58.234 1.00 42.66 79 PRO A CA 1
ATOM 557 C C . PRO A 1 79 ? -12.537 -43.237 -58.530 1.00 42.66 79 PRO A C 1
ATOM 559 O O . PRO A 1 79 ? -12.543 -44.402 -58.921 1.00 42.66 79 PRO A O 1
ATOM 562 N N . ARG A 1 80 ? -13.684 -42.534 -58.461 1.00 22.77 80 ARG A N 1
ATOM 563 C CA . ARG A 1 80 ? -14.816 -42.734 -59.401 1.00 22.77 80 ARG A CA 1
ATOM 564 C C . ARG A 1 80 ? -15.753 -41.519 -59.449 1.00 22.77 80 ARG A C 1
ATOM 566 O O . ARG A 1 80 ? -16.106 -40.958 -58.419 1.00 22.77 80 ARG A O 1
ATOM 573 N N . SER A 1 81 ? -16.098 -41.126 -60.671 1.00 25.61 81 SER A N 1
ATOM 574 C CA . SER A 1 81 ? -17.031 -40.073 -61.082 1.00 25.61 81 SER A CA 1
ATOM 575 C C . SER A 1 81 ? -18.429 -40.644 -61.355 1.00 25.61 81 SER A C 1
ATOM 577 O O . SER A 1 81 ? -18.532 -41.835 -61.632 1.00 25.61 81 SER A O 1
ATOM 579 N N . ILE A 1 82 ? -19.467 -39.794 -61.336 1.00 24.28 82 ILE A N 1
ATOM 580 C CA . ILE A 1 82 ? -20.621 -39.756 -62.265 1.00 24.28 82 ILE A CA 1
ATOM 581 C C . ILE A 1 82 ? -21.350 -38.406 -62.078 1.00 24.28 82 ILE A C 1
ATOM 583 O O . ILE A 1 82 ? -21.292 -37.794 -61.017 1.00 24.28 82 ILE A O 1
ATOM 587 N N . ASN A 1 83 ? -21.927 -37.932 -63.181 1.00 25.25 83 ASN A N 1
ATOM 588 C CA . ASN A 1 83 ? -22.339 -36.568 -63.523 1.00 25.25 83 ASN A CA 1
ATOM 589 C C . ASN A 1 83 ? -23.887 -36.375 -63.343 1.00 25.25 83 ASN A C 1
ATOM 591 O O . ASN A 1 83 ? -24.504 -37.244 -62.734 1.00 25.25 83 ASN A O 1
ATOM 595 N N . PRO A 1 84 ? -24.534 -35.280 -63.814 1.00 55.78 84 PRO A N 1
ATOM 596 C CA . PRO A 1 84 ? -25.489 -34.418 -63.085 1.00 55.78 84 PRO A CA 1
ATOM 597 C C . PRO A 1 84 ? -26.948 -34.628 -63.569 1.00 55.78 84 PRO A C 1
ATOM 599 O O . PRO A 1 84 ? -27.180 -35.641 -64.199 1.00 55.78 84 PRO A O 1
ATOM 602 N N . TRP A 1 85 ? -27.921 -33.736 -63.293 1.00 23.75 85 TRP A N 1
ATOM 603 C CA . TRP A 1 85 ? -29.041 -33.323 -64.191 1.00 23.75 85 TRP A CA 1
ATOM 604 C C . TRP A 1 85 ? -30.042 -32.374 -63.466 1.00 23.75 85 TRP A C 1
ATOM 606 O O . TRP A 1 85 ? -30.536 -32.714 -62.399 1.00 23.75 85 TRP A O 1
ATOM 616 N N . ASN A 1 86 ? -30.278 -31.198 -64.085 1.00 25.89 86 ASN A N 1
ATOM 617 C CA . ASN A 1 86 ? -31.501 -30.366 -64.281 1.00 25.89 86 ASN A CA 1
ATOM 618 C C . ASN A 1 86 ? -32.594 -30.257 -63.183 1.00 25.89 86 ASN A C 1
ATOM 620 O O . ASN A 1 86 ? -32.961 -31.245 -62.576 1.00 25.89 86 ASN A O 1
ATOM 624 N N . GLY A 1 87 ? -33.288 -29.135 -62.938 1.00 24.44 87 GLY A N 1
ATOM 625 C CA . GLY A 1 87 ? -33.449 -27.847 -63.630 1.00 24.44 87 GLY A CA 1
ATOM 626 C C . GLY A 1 87 ? -34.924 -27.371 -63.565 1.00 24.44 87 GLY A C 1
ATOM 627 O O . GLY A 1 87 ? -35.808 -28.218 -63.612 1.00 24.44 87 GLY A O 1
ATOM 628 N N . ARG A 1 88 ? -35.153 -26.035 -63.578 1.00 25.53 88 ARG A N 1
ATOM 629 C CA . ARG A 1 88 ? -36.416 -25.290 -63.906 1.00 25.53 88 ARG A CA 1
ATOM 630 C C . ARG A 1 88 ? -37.575 -25.351 -62.873 1.00 25.53 88 ARG A C 1
ATOM 632 O O . ARG A 1 88 ? -37.693 -26.341 -62.179 1.00 25.53 88 ARG A O 1
ATOM 639 N N . ALA A 1 89 ? -38.499 -24.387 -62.717 1.00 25.72 89 ALA A N 1
ATOM 640 C CA . ALA A 1 89 ? -38.821 -23.086 -63.343 1.00 25.72 89 ALA A CA 1
ATOM 641 C C . ALA A 1 89 ? -40.036 -22.420 -62.615 1.00 25.72 89 ALA A C 1
ATOM 643 O O . ALA A 1 89 ? -40.881 -23.171 -62.151 1.00 25.72 89 ALA A O 1
ATOM 644 N N . VAL A 1 90 ? -40.140 -21.066 -62.658 1.00 25.14 90 VAL A N 1
ATOM 645 C CA . VAL A 1 90 ? -41.360 -20.200 -62.850 1.00 25.14 90 VAL A CA 1
ATOM 646 C C . VAL A 1 90 ? -42.495 -20.268 -61.785 1.00 25.14 90 VAL A C 1
ATOM 648 O O . VAL A 1 90 ? -42.821 -21.343 -61.322 1.00 25.14 90 VAL A O 1
ATOM 651 N N . GLY A 1 91 ? -43.220 -19.223 -61.345 1.00 23.55 91 GLY A N 1
ATOM 652 C CA . GLY A 1 91 ? -43.336 -17.786 -61.637 1.00 23.55 91 GLY A CA 1
ATOM 653 C C . GLY A 1 91 ? -44.572 -17.168 -60.918 1.00 23.55 91 GLY A C 1
ATOM 654 O O . GLY A 1 91 ? -45.419 -17.902 -60.424 1.00 23.55 91 GLY A O 1
ATOM 655 N N . THR A 1 92 ? -44.619 -15.825 -60.902 1.00 25.22 92 THR A N 1
ATOM 656 C CA . THR A 1 92 ? -45.766 -14.863 -60.878 1.00 25.22 92 THR A CA 1
ATOM 657 C C . THR A 1 92 ? -46.825 -14.777 -59.747 1.00 25.22 92 THR A C 1
ATOM 659 O O . THR A 1 92 ? -47.600 -15.697 -59.529 1.00 25.22 92 THR A O 1
ATOM 662 N N . ASP A 1 93 ? -46.916 -13.543 -59.216 1.00 23.86 93 ASP A N 1
ATOM 663 C CA . ASP A 1 93 ? -48.079 -12.667 -58.921 1.00 23.86 93 ASP A CA 1
ATOM 664 C C . ASP A 1 93 ? -49.074 -12.848 -57.742 1.00 23.86 93 ASP A C 1
ATOM 666 O O . ASP A 1 93 ? -49.896 -13.752 -57.696 1.00 23.86 93 ASP A O 1
ATOM 670 N N . ALA A 1 94 ? -49.044 -11.804 -56.888 1.00 26.11 94 ALA A N 1
ATOM 671 C CA . ALA A 1 94 ? -50.122 -10.971 -56.314 1.00 26.11 94 ALA A CA 1
ATOM 672 C C . ALA A 1 94 ? -51.258 -11.554 -55.431 1.00 26.11 94 ALA A C 1
ATOM 674 O O . ALA A 1 94 ? -52.095 -12.322 -55.884 1.00 26.11 94 ALA A O 1
ATOM 675 N N . GLY A 1 95 ? -51.424 -10.952 -54.234 1.00 22.94 95 GLY A N 1
ATOM 676 C CA . GLY A 1 95 ? -52.755 -10.607 -53.693 1.00 22.94 95 GLY A CA 1
ATOM 677 C C . GLY A 1 95 ? -53.145 -11.080 -52.278 1.00 22.94 95 GLY A C 1
ATOM 678 O O . GLY A 1 95 ? -53.697 -12.157 -52.114 1.00 22.94 95 GLY A O 1
ATOM 679 N N . THR A 1 96 ? -53.033 -10.162 -51.307 1.00 24.45 96 THR A N 1
ATOM 680 C CA . THR A 1 96 ? -53.894 -9.947 -50.108 1.00 24.45 96 THR A CA 1
ATOM 681 C C . THR A 1 96 ? -53.939 -10.909 -48.894 1.00 24.45 96 THR A C 1
ATOM 683 O O . THR A 1 96 ? -54.416 -12.031 -48.968 1.00 24.45 96 THR A O 1
ATOM 686 N N . ASN A 1 97 ? -53.649 -10.275 -47.740 1.00 22.98 97 ASN A N 1
ATOM 687 C CA . ASN A 1 97 ? -54.264 -10.329 -46.396 1.00 22.98 97 ASN A CA 1
ATOM 688 C C . ASN A 1 97 ? -53.961 -11.439 -45.358 1.00 22.98 97 ASN A C 1
ATOM 690 O O . ASN A 1 97 ? -54.454 -12.554 -45.432 1.00 22.98 97 ASN A O 1
ATOM 694 N N . TYR A 1 98 ? -53.292 -10.960 -44.291 1.00 24.69 98 TYR A N 1
ATOM 695 C CA . TYR A 1 98 ? -53.355 -11.301 -42.858 1.00 24.69 98 TYR A CA 1
ATOM 696 C C . TYR A 1 98 ? -53.212 -12.768 -42.422 1.00 24.69 98 TYR A C 1
ATOM 698 O O . TYR A 1 98 ? -54.175 -13.518 -42.446 1.00 24.69 98 TYR A O 1
ATOM 706 N N . HIS A 1 99 ? -52.056 -13.102 -41.836 1.00 23.83 99 HIS A N 1
ATOM 707 C CA . HIS A 1 99 ? -51.919 -13.534 -40.435 1.00 23.83 99 HIS A CA 1
ATOM 708 C C . HIS A 1 99 ? -50.431 -13.554 -40.035 1.00 23.83 99 HIS A C 1
ATOM 710 O O . HIS A 1 99 ? -49.551 -13.724 -40.873 1.00 23.83 99 HIS A O 1
ATOM 716 N N . ALA A 1 100 ? -50.166 -13.272 -38.761 1.00 32.88 100 ALA A N 1
ATOM 717 C CA . ALA A 1 100 ? -48.840 -13.169 -38.168 1.00 32.88 100 ALA A CA 1
ATOM 718 C C . ALA A 1 100 ? -48.100 -14.515 -38.169 1.00 32.88 100 ALA A C 1
ATOM 720 O O . ALA A 1 100 ? -48.620 -15.468 -37.600 1.00 32.88 100 ALA A O 1
ATOM 721 N N . GLU A 1 101 ? -46.882 -14.552 -38.716 1.00 26.34 101 GLU A N 1
ATOM 722 C CA . GLU A 1 101 ? -45.885 -15.584 -38.415 1.00 26.34 101 GLU A CA 1
ATOM 723 C C . GLU A 1 101 ? -44.473 -14.981 -38.388 1.00 26.34 101 GLU A C 1
ATOM 725 O O . GLU A 1 101 ? -44.066 -14.204 -39.256 1.00 26.34 101 GLU A O 1
ATOM 730 N N . ASP A 1 102 ? -43.758 -15.338 -37.326 1.00 27.80 102 ASP A N 1
ATOM 731 C CA . ASP A 1 102 ? -42.407 -14.939 -36.967 1.00 27.80 102 ASP A CA 1
ATOM 732 C C . ASP A 1 102 ? -41.356 -15.456 -37.965 1.00 27.80 102 ASP A C 1
ATOM 734 O O . ASP A 1 102 ? -41.147 -16.661 -38.110 1.00 27.80 102 ASP A O 1
ATOM 738 N N . ALA A 1 103 ? -40.603 -14.550 -38.593 1.00 27.20 103 ALA A N 1
ATOM 739 C CA . ALA A 1 103 ? -39.367 -14.887 -39.297 1.00 27.20 103 ALA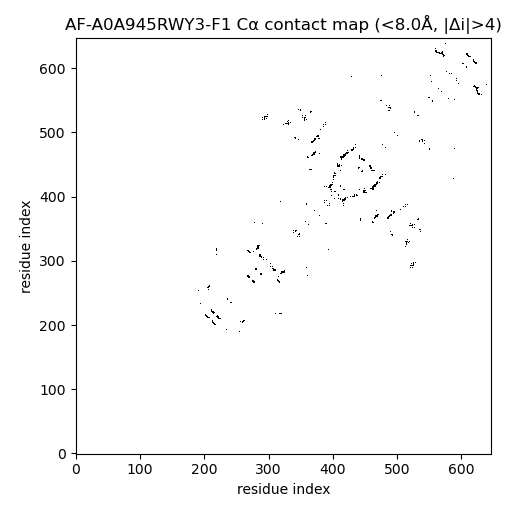 A CA 1
ATOM 740 C C . ALA A 1 103 ? -38.172 -14.760 -38.334 1.00 27.20 103 ALA A C 1
ATOM 742 O O . ALA A 1 103 ? -37.543 -13.707 -38.218 1.00 27.20 103 ALA A O 1
ATOM 743 N N . HIS A 1 104 ? -37.872 -15.850 -37.625 1.00 30.02 104 HIS A N 1
ATOM 744 C CA . HIS A 1 104 ? -36.664 -16.001 -36.816 1.00 30.02 104 HIS A CA 1
ATOM 745 C C . HIS A 1 104 ? -35.419 -16.225 -37.697 1.00 30.02 104 HIS A C 1
ATOM 747 O O . HIS A 1 104 ? -35.360 -17.145 -38.512 1.00 30.02 104 HIS A O 1
ATOM 753 N N . ASP A 1 105 ? -34.394 -15.401 -37.471 1.00 31.62 105 ASP A N 1
ATOM 754 C CA . ASP A 1 105 ? -33.010 -15.588 -37.922 1.00 31.62 105 ASP A CA 1
ATOM 755 C C . ASP A 1 105 ? -32.453 -16.962 -37.464 1.00 31.62 105 ASP A C 1
ATOM 757 O O . ASP A 1 105 ? -32.422 -17.227 -36.254 1.00 31.62 105 ASP A O 1
ATOM 761 N N . PRO A 1 106 ? -31.943 -17.831 -38.366 1.00 30.83 106 PRO A N 1
ATOM 762 C CA . PRO A 1 106 ? -31.434 -19.158 -38.007 1.00 30.83 106 PRO A CA 1
ATOM 763 C C . PRO A 1 106 ? -30.152 -19.156 -37.159 1.00 30.83 106 PRO A C 1
ATOM 765 O O . PRO A 1 106 ? -29.659 -20.226 -36.800 1.00 30.83 106 PRO A O 1
ATOM 768 N N . ARG A 1 107 ? -29.569 -17.997 -36.828 1.00 32.25 107 ARG A N 1
ATOM 769 C CA . ARG A 1 107 ? -28.303 -17.919 -36.073 1.00 32.25 107 ARG A CA 1
ATOM 770 C C . ARG A 1 107 ? -28.462 -17.723 -34.567 1.00 32.25 107 ARG A C 1
ATOM 772 O O . ARG A 1 107 ? -27.461 -17.702 -33.858 1.00 32.25 107 ARG A O 1
ATOM 779 N N . THR A 1 108 ? -29.689 -17.665 -34.052 1.00 35.09 108 THR A N 1
ATOM 780 C CA . THR A 1 108 ? -29.952 -17.523 -32.603 1.00 35.09 108 THR A CA 1
ATOM 781 C C . THR A 1 108 ? -30.409 -18.817 -31.908 1.00 35.09 108 THR A C 1
ATOM 783 O O . THR A 1 108 ? -30.562 -18.844 -30.690 1.00 35.09 108 THR A O 1
ATOM 786 N N . GLY A 1 109 ? -30.522 -19.936 -32.637 1.00 30.47 109 GLY A N 1
ATOM 787 C CA . GLY A 1 109 ? -31.022 -21.218 -32.112 1.00 30.47 109 GLY A CA 1
ATOM 788 C C . GLY A 1 109 ? -29.993 -22.184 -31.501 1.00 30.47 109 GLY A C 1
ATOM 789 O O . GLY A 1 109 ? -30.390 -23.225 -30.981 1.00 30.47 109 GLY A O 1
ATOM 790 N N . LEU A 1 110 ? -28.686 -21.888 -31.532 1.00 31.91 110 LEU A N 1
ATOM 791 C CA . LEU A 1 110 ? -27.641 -22.858 -31.140 1.00 31.91 110 LEU A CA 1
ATOM 792 C C . LEU A 1 110 ? -26.965 -22.628 -29.775 1.00 31.91 110 LEU A C 1
ATOM 794 O O . LEU A 1 110 ? -26.128 -23.433 -29.378 1.00 31.91 110 LEU A O 1
ATOM 798 N N . MET A 1 111 ? -27.357 -21.604 -29.011 1.00 30.94 111 MET A N 1
ATOM 799 C CA . MET A 1 111 ? -26.794 -21.332 -27.670 1.00 30.94 111 MET A CA 1
ATOM 800 C C . MET A 1 111 ? -27.804 -21.457 -26.514 1.00 30.94 111 MET A C 1
ATOM 802 O O . MET A 1 111 ? -27.410 -21.355 -25.356 1.00 30.94 111 MET A O 1
ATOM 806 N N . ALA A 1 112 ? -29.088 -21.722 -26.784 1.00 33.09 112 ALA A N 1
ATOM 807 C CA . ALA A 1 112 ? -30.132 -21.744 -25.748 1.00 33.09 112 ALA A CA 1
ATOM 808 C C . ALA A 1 112 ? -30.562 -23.149 -25.267 1.00 33.09 112 ALA A C 1
ATOM 810 O O . ALA A 1 112 ? -31.224 -23.258 -24.239 1.00 33.09 112 ALA A O 1
ATOM 811 N N . ASN A 1 113 ? -30.153 -24.237 -25.936 1.00 35.78 113 ASN A N 1
ATOM 812 C CA . ASN A 1 113 ? -30.607 -25.603 -25.607 1.00 35.78 113 ASN A CA 1
ATOM 813 C C . ASN A 1 113 ? -29.557 -26.517 -24.941 1.00 35.78 113 ASN A C 1
ATOM 815 O O . ASN A 1 113 ? -29.834 -27.689 -24.680 1.00 35.78 113 ASN A O 1
ATOM 819 N N . SER A 1 114 ? -28.369 -26.012 -24.601 1.00 38.56 114 SER A N 1
ATOM 820 C CA . SER A 1 114 ? -27.279 -26.834 -24.046 1.00 38.56 114 SER A CA 1
ATOM 821 C C . SER A 1 114 ? -27.214 -26.880 -22.511 1.00 38.56 114 SER A C 1
ATOM 823 O O . SER A 1 114 ? -26.589 -27.781 -21.957 1.00 38.56 114 SER A O 1
ATOM 825 N N . THR A 1 115 ? -27.900 -25.994 -21.783 1.00 40.62 115 THR A N 1
ATOM 826 C CA . THR A 1 115 ? -27.833 -25.940 -20.304 1.00 40.62 115 THR A CA 1
ATOM 827 C C . THR A 1 115 ? -28.917 -26.771 -19.605 1.00 40.62 115 THR A C 1
ATOM 829 O O . THR A 1 115 ? -28.673 -27.334 -18.534 1.00 40.62 115 THR A O 1
ATOM 832 N N . GLY A 1 116 ? -30.095 -26.929 -20.219 1.00 39.66 116 GLY A N 1
ATOM 833 C CA . GLY A 1 116 ? -31.200 -27.735 -19.678 1.00 39.66 116 GLY A CA 1
ATOM 834 C C . GLY A 1 116 ? -30.978 -29.249 -19.796 1.00 39.66 116 GLY A C 1
ATOM 835 O O . GLY A 1 116 ? -31.199 -29.992 -18.836 1.00 39.66 116 GLY A O 1
ATOM 836 N N . ALA A 1 117 ? -30.470 -29.707 -20.945 1.00 43.88 117 ALA A N 1
ATOM 837 C CA . ALA A 1 117 ? -30.190 -31.122 -21.200 1.00 43.88 117 ALA A CA 1
ATOM 838 C C . ALA A 1 117 ? -29.032 -31.658 -20.336 1.00 43.88 117 ALA A C 1
ATOM 840 O O . ALA A 1 117 ? -29.096 -32.786 -19.841 1.00 43.88 117 ALA A O 1
ATOM 841 N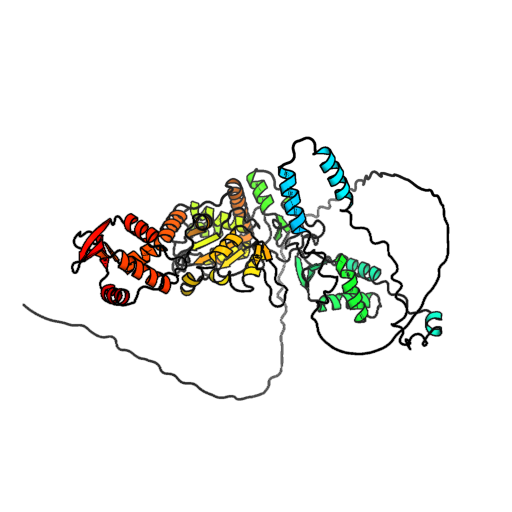 N . LEU A 1 118 ? -28.015 -30.825 -20.080 1.00 39.34 118 LEU A N 1
ATOM 842 C CA . LEU A 1 118 ? -26.867 -31.171 -19.238 1.00 39.34 118 LEU A CA 1
ATOM 843 C C . LEU A 1 118 ? -27.260 -31.301 -17.754 1.00 39.34 118 LEU A C 1
ATOM 845 O O . LEU A 1 118 ? -26.847 -32.245 -17.081 1.00 39.34 118 LEU A O 1
ATOM 849 N N . ARG A 1 119 ? -28.129 -30.409 -17.248 1.00 42.91 119 ARG A N 1
ATOM 850 C CA . ARG A 1 119 ? -28.648 -30.460 -15.864 1.00 42.91 119 ARG A CA 1
ATOM 851 C C . ARG A 1 119 ? -29.539 -31.673 -15.598 1.00 42.91 119 ARG A C 1
ATOM 853 O O . ARG A 1 119 ? -29.497 -32.215 -14.494 1.00 42.91 119 ARG A O 1
ATOM 860 N N . LYS A 1 120 ? -30.338 -32.095 -16.586 1.00 42.94 120 LYS A N 1
ATOM 861 C CA . LYS A 1 120 ? -31.174 -33.301 -16.486 1.00 42.94 120 LYS A CA 1
ATOM 862 C C . LYS A 1 120 ? -30.302 -34.565 -16.469 1.00 42.94 120 LYS A C 1
ATOM 864 O O . LYS A 1 120 ? -30.427 -35.365 -15.550 1.00 42.94 120 LYS A O 1
ATOM 869 N N . ARG A 1 121 ? -29.309 -34.652 -17.364 1.00 48.59 121 ARG A N 1
ATOM 870 C CA . ARG A 1 121 ? -28.374 -35.792 -17.438 1.00 48.59 121 ARG A CA 1
ATOM 871 C C . ARG A 1 121 ? -27.448 -35.922 -16.223 1.00 48.59 121 ARG A C 1
ATOM 873 O O . ARG A 1 121 ? -27.214 -37.035 -15.770 1.00 48.59 121 ARG A O 1
ATOM 880 N N . MET A 1 122 ? -26.990 -34.819 -15.622 1.00 42.16 122 MET A N 1
ATOM 881 C CA . MET A 1 122 ? -26.223 -34.873 -14.361 1.00 42.16 122 MET A CA 1
ATOM 882 C C . MET A 1 122 ? -27.063 -35.335 -13.157 1.00 42.16 122 MET A C 1
ATOM 884 O O . MET A 1 122 ? -26.518 -35.903 -12.210 1.00 42.16 122 MET A O 1
ATOM 888 N N . LYS A 1 123 ? -28.383 -35.095 -13.171 1.00 45.12 123 LYS A N 1
ATOM 889 C CA . LYS A 1 123 ? -29.307 -35.618 -12.150 1.00 45.12 123 LYS A CA 1
ATOM 890 C C . LYS A 1 123 ? -29.523 -37.123 -12.300 1.00 45.12 123 LYS A C 1
ATOM 892 O O . LYS A 1 123 ? -29.574 -37.812 -11.283 1.00 45.12 123 LYS A O 1
ATOM 897 N N . ASP A 1 124 ? -29.587 -37.613 -13.534 1.00 45.12 124 ASP A N 1
ATOM 898 C CA . ASP A 1 124 ? -29.721 -39.042 -13.837 1.00 45.12 124 ASP A CA 1
ATOM 899 C C . ASP A 1 124 ? -28.418 -39.808 -13.510 1.00 45.12 124 ASP A C 1
ATOM 901 O O . ASP A 1 124 ? -28.466 -40.900 -12.947 1.00 45.12 124 ASP A O 1
ATOM 905 N N . TYR A 1 125 ? -27.252 -39.172 -13.695 1.00 46.69 125 TYR A N 1
ATOM 906 C CA . TYR A 1 125 ? -25.927 -39.717 -13.348 1.00 46.69 125 TYR 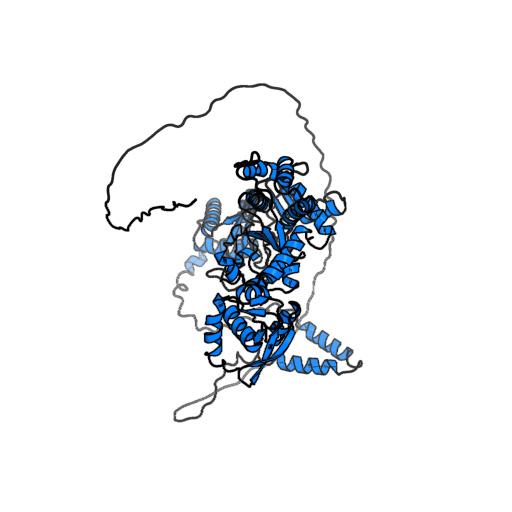A CA 1
ATOM 907 C C . TYR A 1 125 ? -25.724 -39.974 -11.842 1.00 46.69 125 TYR A C 1
ATOM 909 O O . TYR A 1 125 ? -24.980 -40.867 -11.454 1.00 46.69 125 TYR A O 1
ATOM 917 N N . ARG A 1 126 ? -26.408 -39.229 -10.960 1.00 45.31 126 ARG A N 1
ATOM 918 C CA . ARG A 1 126 ? -26.357 -39.455 -9.499 1.00 45.31 126 ARG A CA 1
ATOM 919 C C . ARG A 1 126 ? -27.221 -40.632 -9.024 1.00 45.31 126 ARG A C 1
ATOM 921 O O . ARG A 1 126 ? -27.210 -40.926 -7.832 1.00 45.31 126 ARG A O 1
ATOM 928 N N . ARG A 1 127 ? -27.995 -41.269 -9.913 1.00 46.06 127 ARG A N 1
ATOM 929 C CA . ARG A 1 127 ? -28.948 -42.343 -9.577 1.00 46.06 127 ARG A CA 1
ATOM 930 C C . ARG A 1 127 ? -28.584 -43.726 -10.136 1.00 46.06 127 ARG A C 1
ATOM 932 O O . ARG A 1 127 ? -29.257 -44.684 -9.770 1.00 46.06 127 ARG A O 1
ATOM 939 N N . ALA A 1 128 ? -27.554 -43.858 -10.973 1.00 41.47 128 ALA A N 1
ATOM 940 C CA . ALA A 1 128 ? -27.158 -45.141 -11.563 1.00 41.47 128 ALA A CA 1
ATOM 941 C C . ALA A 1 128 ? -26.085 -45.858 -10.716 1.00 41.47 128 ALA A C 1
ATOM 943 O O . ALA A 1 128 ? -25.106 -45.246 -10.293 1.00 41.47 128 ALA A O 1
ATOM 944 N N . GLY A 1 129 ? -26.290 -47.150 -10.438 1.00 46.19 129 GLY A N 1
ATOM 945 C CA . GLY A 1 129 ? -25.362 -48.000 -9.681 1.00 46.19 129 GLY A CA 1
ATOM 946 C C . GLY A 1 129 ? -24.145 -48.460 -10.497 1.00 46.19 129 GLY A C 1
ATOM 947 O O . GLY A 1 129 ? -24.149 -48.393 -11.722 1.00 46.19 129 GLY A O 1
ATOM 948 N N . ASN A 1 130 ? -23.124 -48.959 -9.787 1.00 50.44 130 ASN A N 1
ATOM 949 C CA . ASN A 1 130 ? -21.734 -49.246 -10.204 1.00 50.44 130 ASN A CA 1
ATOM 950 C C . ASN A 1 130 ? -21.481 -50.091 -11.481 1.00 50.44 130 ASN A C 1
ATOM 952 O O . ASN A 1 130 ? -20.323 -50.352 -11.790 1.00 50.44 130 ASN A O 1
ATOM 956 N N . GLY A 1 131 ? -22.498 -50.515 -12.232 1.00 47.19 131 GLY A N 1
ATOM 957 C CA . GLY A 1 131 ? -22.335 -51.274 -13.481 1.00 47.19 131 GLY A CA 1
ATOM 958 C C . GLY A 1 131 ? -22.139 -50.427 -14.746 1.00 47.19 131 GLY A C 1
ATOM 959 O O . GLY A 1 131 ? -21.726 -50.967 -15.763 1.00 47.19 131 GLY A O 1
ATOM 960 N N . ASP A 1 132 ? -22.393 -49.114 -14.691 1.00 48.84 132 ASP A N 1
ATOM 961 C CA . ASP A 1 132 ? -22.441 -48.228 -15.875 1.00 48.84 132 ASP A CA 1
ATOM 962 C C . ASP A 1 132 ? -21.221 -47.290 -16.020 1.00 48.84 132 ASP A C 1
ATOM 964 O O . ASP A 1 132 ? -21.198 -46.368 -16.839 1.00 48.84 132 ASP A O 1
ATOM 968 N N . GLN A 1 133 ? -20.172 -47.498 -15.215 1.00 42.91 133 GLN A N 1
ATOM 969 C CA . GLN A 1 133 ? -18.984 -46.636 -15.231 1.00 42.91 133 GLN A CA 1
ATOM 970 C C . GLN A 1 133 ? -18.047 -46.916 -16.417 1.00 42.91 133 GLN A C 1
ATOM 972 O O . GLN A 1 133 ? -17.440 -45.980 -16.932 1.00 42.91 133 GLN A O 1
ATOM 977 N N . GLU A 1 134 ? -17.959 -48.152 -16.920 1.00 47.38 134 GLU A N 1
ATOM 978 C CA . GLU A 1 134 ? -17.130 -48.452 -18.101 1.00 47.38 134 GLU A CA 1
ATOM 979 C C . GLU A 1 134 ? -17.733 -47.896 -19.396 1.00 47.38 134 GLU A C 1
ATOM 981 O O . GLU A 1 134 ? -17.001 -47.390 -20.251 1.00 47.38 134 GLU A O 1
ATOM 986 N N . GLN A 1 135 ? -19.064 -47.899 -19.519 1.00 49.88 135 GLN A N 1
ATOM 987 C CA . GLN A 1 135 ? -19.759 -47.350 -20.685 1.00 49.88 135 GLN A CA 1
ATOM 988 C C . GLN A 1 135 ? -19.692 -45.812 -20.702 1.00 49.88 135 GLN A C 1
ATOM 990 O O . GLN A 1 135 ? -19.420 -45.217 -21.747 1.00 49.88 135 GLN A O 1
ATOM 995 N N . ALA A 1 136 ? -19.785 -45.172 -19.530 1.00 45.62 136 ALA A N 1
ATOM 996 C CA . ALA A 1 136 ? -19.583 -43.732 -19.372 1.00 45.62 136 ALA A CA 1
ATOM 997 C C . ALA A 1 136 ? -18.124 -43.293 -19.609 1.00 45.62 136 ALA A C 1
ATOM 999 O O . ALA A 1 136 ? -17.890 -42.241 -20.205 1.00 45.62 136 ALA A O 1
ATOM 1000 N N . VAL A 1 137 ? -17.125 -44.092 -19.209 1.00 48.31 137 VAL A N 1
ATOM 1001 C CA . VAL A 1 137 ? -15.702 -43.815 -19.497 1.00 48.31 137 VAL A CA 1
ATOM 1002 C C . VAL A 1 137 ? -15.388 -44.014 -20.984 1.00 48.31 137 VAL A C 1
ATOM 1004 O O . VAL A 1 137 ? -14.605 -43.248 -21.553 1.00 48.31 137 VAL A O 1
ATOM 1007 N N . ALA A 1 138 ? -16.023 -44.985 -21.646 1.00 50.34 138 ALA A N 1
ATOM 1008 C CA . ALA A 1 138 ? -15.913 -45.174 -23.091 1.00 50.34 138 ALA A CA 1
ATOM 1009 C C . ALA A 1 138 ? -16.553 -44.013 -23.880 1.00 50.34 138 ALA A C 1
ATOM 1011 O O . ALA A 1 138 ? -15.957 -43.531 -24.845 1.00 50.34 138 ALA A O 1
ATOM 1012 N N . GLU A 1 139 ? -17.709 -43.497 -23.447 1.00 47.81 139 GLU A N 1
ATOM 1013 C CA . GLU A 1 139 ? -18.336 -42.314 -24.055 1.00 47.81 139 GLU A CA 1
ATOM 1014 C C . GLU A 1 139 ? -17.596 -41.006 -23.736 1.00 47.81 139 GLU A C 1
ATOM 1016 O O . GLU A 1 139 ? -17.447 -40.162 -24.620 1.00 47.81 139 GLU A O 1
ATOM 1021 N N . ALA A 1 140 ? -17.042 -40.851 -22.530 1.00 43.41 140 ALA A N 1
ATOM 1022 C CA . ALA A 1 140 ? -16.213 -39.701 -22.167 1.00 43.41 140 ALA A CA 1
ATOM 1023 C C . ALA A 1 140 ? -14.898 -39.664 -22.964 1.00 43.41 140 ALA A C 1
ATOM 1025 O O . ALA A 1 140 ? -14.485 -38.595 -23.414 1.00 43.41 140 ALA A O 1
ATOM 1026 N N . LYS A 1 141 ? -14.275 -40.822 -23.236 1.00 43.25 141 LYS A N 1
ATOM 1027 C CA . LYS A 1 141 ? -13.133 -40.923 -24.167 1.00 43.25 141 LYS A CA 1
ATOM 1028 C C . LYS A 1 141 ? -13.526 -40.580 -25.608 1.00 43.25 141 LYS A C 1
ATOM 1030 O O . LYS A 1 141 ? -12.720 -40.005 -26.334 1.00 43.25 141 LYS A O 1
ATOM 1035 N N . ARG A 1 142 ? -14.772 -40.859 -26.007 1.00 41.44 142 ARG A N 1
ATOM 1036 C CA . ARG A 1 142 ? -15.333 -40.461 -27.311 1.00 41.44 142 ARG A CA 1
ATOM 1037 C C . ARG A 1 142 ? -15.554 -38.945 -27.413 1.00 41.44 142 ARG A C 1
ATOM 1039 O O . ARG A 1 142 ? -15.329 -38.375 -28.477 1.00 41.44 142 ARG A O 1
ATOM 1046 N N . TYR A 1 143 ? -15.917 -38.291 -26.307 1.00 39.38 143 TYR A N 1
ATOM 1047 C CA . TYR A 1 143 ? -16.038 -36.830 -26.203 1.00 39.38 143 TYR A CA 1
ATOM 1048 C C . TYR A 1 143 ? -14.687 -36.108 -26.036 1.00 39.38 143 TYR A C 1
ATOM 1050 O O . TYR A 1 143 ? -14.537 -34.987 -26.514 1.00 39.38 143 TYR A O 1
ATOM 1058 N N . ALA A 1 144 ? -13.673 -36.743 -25.442 1.00 35.59 144 ALA A N 1
ATOM 1059 C CA . ALA A 1 144 ? -12.318 -36.186 -25.332 1.00 35.59 144 ALA A CA 1
ATOM 1060 C C . ALA A 1 144 ? -11.602 -36.049 -26.693 1.00 35.59 144 ALA A C 1
ATOM 1062 O O . ALA A 1 144 ? -10.694 -35.231 -26.831 1.00 35.59 144 ALA A O 1
ATOM 1063 N N . GLY A 1 145 ? -12.052 -36.778 -27.721 1.00 37.06 145 GLY A N 1
ATOM 1064 C CA . GLY A 1 145 ? -11.591 -36.613 -29.105 1.00 37.06 145 GLY A CA 1
ATOM 1065 C C . GLY A 1 145 ? -12.027 -35.303 -29.779 1.00 37.06 145 GLY A C 1
ATOM 1066 O O . GLY A 1 145 ? -11.547 -35.002 -30.865 1.00 37.06 145 GLY A O 1
ATOM 1067 N N . TRP A 1 146 ? -12.906 -34.516 -29.146 1.00 36.31 146 TRP A N 1
ATOM 1068 C CA . TRP A 1 146 ? -13.414 -33.237 -29.668 1.00 36.31 146 TRP A CA 1
ATOM 1069 C C . TRP A 1 146 ? -12.708 -31.996 -29.090 1.00 36.31 146 TRP A C 1
ATOM 1071 O O . TRP A 1 146 ? -13.080 -30.874 -29.424 1.00 36.31 146 TRP A O 1
ATOM 1081 N N . LEU A 1 147 ? -11.692 -32.172 -28.235 1.00 32.00 147 LEU A N 1
ATOM 1082 C CA . LEU A 1 147 ? -10.956 -31.075 -27.581 1.00 32.00 147 LEU A CA 1
ATOM 1083 C C . LEU A 1 147 ? -9.606 -30.731 -28.228 1.00 32.00 147 LEU A C 1
ATOM 1085 O O . LEU A 1 147 ? -8.815 -29.997 -27.640 1.00 32.00 147 LEU A O 1
ATOM 1089 N N . GLN A 1 148 ? -9.349 -31.192 -29.452 1.00 33.62 148 GLN A N 1
ATOM 1090 C CA . GLN A 1 148 ? -8.337 -30.556 -30.293 1.00 33.62 148 GLN A CA 1
ATOM 1091 C C . GLN A 1 148 ? -9.044 -29.642 -31.292 1.00 33.62 148 GLN A C 1
ATOM 1093 O O . GLN A 1 148 ? -9.902 -30.129 -32.034 1.00 33.62 148 GLN A O 1
ATOM 1098 N N . PRO A 1 149 ? -8.741 -28.331 -31.324 1.00 34.19 149 PRO A N 1
ATOM 1099 C CA . PRO A 1 149 ? -9.252 -27.500 -32.398 1.00 34.19 149 PRO A CA 1
ATOM 1100 C C . PRO A 1 149 ? -8.720 -28.076 -33.718 1.00 34.19 149 PRO A C 1
ATOM 1102 O O . PRO A 1 149 ? -7.535 -28.418 -33.790 1.00 34.19 149 PRO A O 1
ATOM 1105 N N . PRO A 1 150 ? -9.548 -28.206 -34.766 1.00 33.97 150 PRO A N 1
ATOM 1106 C CA . PRO A 1 150 ? -9.012 -28.518 -36.076 1.00 33.97 150 PRO A CA 1
ATOM 1107 C C . PRO A 1 150 ? -8.059 -27.383 -36.459 1.00 33.97 150 PRO A C 1
ATOM 1109 O O . PRO A 1 150 ? -8.436 -26.210 -36.447 1.00 33.97 150 PRO A O 1
ATOM 1112 N N . VAL A 1 151 ? -6.815 -27.727 -36.794 1.00 35.16 151 VAL A N 1
ATOM 1113 C CA . VAL A 1 151 ? -5.986 -26.856 -37.629 1.00 35.16 151 VAL A CA 1
ATOM 1114 C C . VAL A 1 151 ? -6.816 -26.611 -38.891 1.00 35.16 151 VAL A C 1
ATOM 1116 O O . VAL A 1 151 ? -7.240 -27.593 -39.506 1.00 35.16 151 VAL A O 1
ATOM 1119 N N . PRO A 1 152 ? -7.144 -25.363 -39.258 1.00 32.53 152 PRO A N 1
ATOM 1120 C CA . PRO A 1 152 ? -8.008 -25.138 -40.399 1.00 32.53 152 PRO A CA 1
ATOM 1121 C C . PRO A 1 152 ? -7.275 -25.595 -41.661 1.00 32.53 152 PRO A C 1
ATOM 1123 O O . PRO A 1 152 ? -6.312 -24.966 -42.100 1.00 32.53 152 PRO A O 1
ATOM 1126 N N . GLU A 1 153 ? -7.743 -26.693 -42.254 1.00 31.88 153 GLU A N 1
ATOM 1127 C CA . GLU A 1 153 ? -7.532 -26.941 -43.672 1.00 31.88 153 GLU A CA 1
ATOM 1128 C C . GLU A 1 153 ? -8.137 -25.752 -44.417 1.00 31.88 153 GLU A C 1
ATOM 1130 O O . GLU A 1 153 ? -9.308 -25.406 -44.243 1.00 31.88 153 GLU A O 1
ATOM 1135 N N . VAL A 1 154 ? -7.304 -25.088 -45.212 1.00 31.59 154 VAL A N 1
ATOM 1136 C CA . VAL A 1 154 ? -7.695 -23.973 -46.069 1.00 31.59 154 VAL A CA 1
ATOM 1137 C C . VAL A 1 154 ? -8.676 -24.505 -47.115 1.00 31.59 154 VAL A C 1
ATOM 1139 O O . VAL A 1 154 ? -8.288 -24.924 -48.203 1.00 31.59 154 VAL A O 1
ATOM 1142 N N . VAL A 1 155 ? -9.966 -24.501 -46.788 1.00 30.58 155 VAL A N 1
ATOM 1143 C CA . VAL A 1 155 ? -11.031 -24.657 -47.775 1.00 30.58 155 VAL A CA 1
ATOM 1144 C C . VAL A 1 155 ? -11.141 -23.322 -48.492 1.00 30.58 155 VAL A C 1
ATOM 1146 O O . VAL A 1 155 ? -11.610 -22.327 -47.940 1.00 30.58 155 VAL A O 1
ATOM 1149 N N . ALA A 1 156 ? -10.648 -23.301 -49.727 1.00 30.69 156 ALA A N 1
ATOM 1150 C CA . ALA A 1 156 ? -10.827 -22.199 -50.650 1.00 30.69 156 ALA A CA 1
ATOM 1151 C C . ALA A 1 156 ? -12.323 -21.871 -50.764 1.00 30.69 156 ALA A C 1
ATOM 1153 O O . ALA A 1 156 ? -13.107 -22.628 -51.339 1.00 30.69 156 ALA A O 1
ATOM 1154 N N . VAL A 1 157 ? -12.720 -20.730 -50.207 1.00 30.33 157 VAL A N 1
ATOM 1155 C CA . VAL A 1 157 ? -14.008 -20.121 -50.512 1.00 30.33 157 VAL A CA 1
ATOM 1156 C C . VAL A 1 157 ? -13.934 -19.684 -51.971 1.00 30.33 157 VAL A C 1
ATOM 1158 O O . VAL A 1 157 ? -13.219 -18.742 -52.311 1.00 30.33 157 VAL A O 1
ATOM 1161 N N . ASN A 1 158 ? -14.666 -20.379 -52.842 1.00 37.31 158 ASN A N 1
ATOM 1162 C CA . ASN A 1 158 ? -14.999 -19.866 -54.164 1.00 37.31 158 ASN A CA 1
ATOM 1163 C C . ASN A 1 158 ? -15.913 -18.652 -53.975 1.00 37.31 158 ASN A C 1
ATOM 1165 O O . ASN A 1 158 ? -17.135 -18.769 -53.937 1.00 37.31 158 ASN A O 1
ATOM 1169 N N . ILE A 1 159 ? -15.300 -17.477 -53.842 1.00 33.38 159 ILE A N 1
ATOM 1170 C CA . ILE A 1 159 ? -15.970 -16.201 -54.053 1.00 33.38 159 ILE A CA 1
ATOM 1171 C C . ILE A 1 159 ? -16.208 -16.105 -55.560 1.00 33.38 159 ILE A C 1
ATOM 1173 O O . ILE A 1 159 ? -15.331 -15.715 -56.328 1.00 33.38 159 ILE A O 1
ATOM 1177 N N . THR A 1 160 ? -17.387 -16.521 -56.009 1.00 36.59 160 THR A N 1
ATOM 1178 C CA . THR A 1 160 ? -17.848 -16.257 -57.369 1.00 36.59 160 THR A CA 1
ATOM 1179 C C . THR A 1 160 ? -18.130 -14.761 -57.529 1.00 36.59 160 THR A C 1
ATOM 1181 O O . THR A 1 160 ? -19.121 -14.252 -57.023 1.00 36.59 160 THR A O 1
ATOM 1184 N N . ASN A 1 161 ? -17.216 -14.071 -58.213 1.00 42.50 161 ASN A N 1
ATOM 1185 C CA . ASN A 1 161 ? -17.458 -13.071 -59.263 1.00 42.50 161 ASN A CA 1
ATOM 1186 C C . ASN A 1 161 ? -18.611 -12.050 -59.124 1.00 42.50 161 ASN A C 1
ATOM 1188 O O . ASN A 1 161 ? -19.336 -11.856 -60.091 1.00 42.50 161 ASN A O 1
ATOM 1192 N N . GLU A 1 162 ? -18.715 -11.291 -58.028 1.00 39.66 162 GLU A N 1
ATOM 1193 C CA . GLU A 1 162 ? -19.535 -10.051 -58.032 1.00 39.66 162 GLU A CA 1
ATOM 1194 C C . GLU A 1 162 ? -18.871 -8.810 -57.405 1.00 39.66 162 GLU A C 1
ATOM 1196 O O . GLU A 1 162 ? -19.530 -7.821 -57.106 1.00 39.66 162 GLU A O 1
ATOM 1201 N N . LEU A 1 163 ? -17.538 -8.783 -57.289 1.00 35.69 163 LEU A N 1
ATOM 1202 C CA . LEU A 1 163 ? -16.797 -7.563 -56.909 1.00 35.69 163 LEU A CA 1
ATOM 1203 C C . LEU A 1 163 ? -15.749 -7.110 -57.935 1.00 35.69 163 LEU A C 1
ATOM 1205 O O . LEU A 1 163 ? -14.933 -6.237 -57.650 1.00 35.69 163 LEU A O 1
ATOM 1209 N N . TYR A 1 164 ? -15.824 -7.618 -59.167 1.00 37.19 164 TYR A N 1
ATOM 1210 C CA . TYR A 1 164 ? -15.110 -7.037 -60.305 1.00 37.19 164 TYR A CA 1
ATOM 1211 C C . TYR A 1 164 ? -15.996 -6.020 -61.029 1.00 37.19 164 TYR A C 1
ATOM 1213 O O . TYR A 1 164 ? -16.327 -6.172 -62.203 1.00 37.19 164 TYR A O 1
ATOM 1221 N N . ALA A 1 165 ? -16.329 -4.925 -60.342 1.00 41.19 165 ALA A N 1
ATOM 1222 C CA . ALA A 1 165 ? -16.452 -3.664 -61.059 1.00 41.19 165 ALA A CA 1
ATOM 1223 C C . ALA A 1 165 ? -15.066 -3.401 -61.659 1.00 41.19 165 ALA A C 1
ATOM 1225 O O . ALA A 1 165 ? -14.099 -3.269 -60.913 1.00 41.19 165 ALA A O 1
ATOM 1226 N N . SER A 1 166 ? -14.971 -3.445 -62.991 1.00 43.12 166 SER A N 1
ATOM 1227 C CA . SER A 1 166 ? -13.743 -3.336 -63.785 1.00 43.12 166 SER A CA 1
ATOM 1228 C C . SER A 1 166 ? -12.672 -2.483 -63.097 1.00 43.12 166 SER A C 1
ATOM 1230 O O . SER A 1 166 ? -12.758 -1.249 -63.100 1.00 43.12 166 SER A O 1
ATOM 1232 N N . ASP A 1 167 ? -11.671 -3.136 -62.502 1.00 42.91 167 ASP A N 1
ATOM 1233 C CA . ASP A 1 167 ? -10.535 -2.439 -61.918 1.00 42.91 167 ASP A CA 1
ATOM 1234 C C . ASP A 1 167 ? -9.759 -1.796 -63.068 1.00 42.91 167 ASP A C 1
ATOM 1236 O O . ASP A 1 167 ? -8.998 -2.454 -63.786 1.00 42.91 167 ASP A O 1
ATOM 1240 N N . LYS A 1 168 ? -9.977 -0.493 -63.271 1.00 43.72 168 LYS A N 1
ATOM 1241 C CA . LYS A 1 168 ? -9.280 0.311 -64.282 1.00 43.72 168 LYS A CA 1
ATOM 1242 C C . LYS A 1 168 ? -7.760 0.362 -64.042 1.00 43.72 168 LYS A C 1
ATOM 1244 O O . LYS A 1 168 ? -7.049 0.870 -64.902 1.00 43.72 168 LYS A O 1
ATOM 1249 N N . ARG A 1 169 ? -7.235 -0.196 -62.937 1.00 45.66 169 ARG A N 1
ATOM 1250 C CA . ARG A 1 169 ? -5.790 -0.395 -62.713 1.00 45.66 169 ARG A CA 1
ATOM 1251 C C . ARG A 1 169 ? -5.233 -1.662 -63.366 1.00 45.66 169 ARG A C 1
ATOM 1253 O O . ARG A 1 169 ? -4.032 -1.716 -63.609 1.00 45.66 169 ARG A O 1
ATOM 1260 N N . SER A 1 170 ? -6.073 -2.642 -63.713 1.00 40.38 170 SER A N 1
ATOM 1261 C CA . SER A 1 170 ? -5.637 -3.880 -64.387 1.00 40.38 170 SER A CA 1
ATOM 1262 C C . SER A 1 170 ? -5.198 -3.669 -65.844 1.00 40.38 170 SER A C 1
ATOM 1264 O O . SER A 1 170 ? -4.462 -4.486 -66.391 1.00 40.38 170 SER A O 1
ATOM 1266 N N . GLN A 1 171 ? -5.586 -2.549 -66.465 1.00 47.16 171 GLN A N 1
ATOM 1267 C CA . GLN A 1 171 ? -5.152 -2.179 -67.818 1.00 47.16 171 GLN A CA 1
ATOM 1268 C C . GLN A 1 171 ? -3.906 -1.290 -67.838 1.00 47.16 171 GLN A C 1
ATOM 1270 O O . GLN A 1 171 ? -3.234 -1.185 -68.863 1.00 47.16 171 GLN A O 1
ATOM 1275 N N . THR A 1 172 ? -3.524 -0.700 -66.706 1.00 44.84 172 THR A N 1
ATOM 1276 C CA . THR A 1 172 ? -2.258 0.019 -66.597 1.00 44.84 172 THR A CA 1
ATOM 1277 C C . THR A 1 172 ? -1.219 -0.882 -65.944 1.00 44.84 172 THR A C 1
ATOM 1279 O O . THR A 1 172 ? -1.011 -0.830 -64.734 1.00 44.84 172 THR A O 1
ATOM 1282 N N . SER A 1 173 ? -0.533 -1.660 -66.791 1.00 49.97 173 SER A N 1
ATOM 1283 C CA . SER A 1 173 ? 0.897 -2.001 -66.677 1.00 49.97 173 SER A CA 1
ATOM 1284 C C . SER A 1 173 ? 1.331 -3.475 -66.645 1.00 49.97 173 SER A C 1
ATOM 1286 O O . SER A 1 173 ? 2.283 -3.830 -65.948 1.00 49.97 173 SER A O 1
ATOM 1288 N N . SER A 1 174 ? 0.815 -4.308 -67.553 1.00 51.69 174 SER A N 1
ATOM 1289 C CA . SER A 1 174 ? 1.599 -5.481 -68.000 1.00 51.69 174 SER A CA 1
ATOM 1290 C C . SER A 1 174 ? 3.027 -5.077 -68.435 1.00 51.69 174 SER A C 1
ATOM 1292 O O . SER A 1 174 ? 3.989 -5.793 -68.170 1.00 51.69 174 SER A O 1
ATOM 1294 N N . ALA A 1 175 ? 3.190 -3.860 -68.973 1.00 45.56 175 ALA A N 1
ATOM 1295 C CA . ALA A 1 175 ? 4.480 -3.264 -69.326 1.00 45.56 175 ALA A CA 1
ATOM 1296 C C . ALA A 1 175 ? 5.356 -2.789 -68.135 1.00 45.56 175 ALA A C 1
ATOM 1298 O O . ALA A 1 175 ? 6.579 -2.842 -68.256 1.00 45.56 175 ALA A O 1
ATOM 1299 N N . ASN A 1 176 ? 4.791 -2.366 -66.986 1.00 50.38 176 ASN A N 1
ATOM 1300 C CA . ASN A 1 176 ? 5.600 -1.998 -65.799 1.00 50.38 176 ASN A CA 1
ATOM 1301 C C . ASN A 1 176 ? 5.907 -3.215 -64.917 1.00 50.38 176 ASN A C 1
ATOM 1303 O O . ASN A 1 176 ? 6.939 -3.233 -64.253 1.00 50.38 176 ASN A O 1
ATOM 1307 N N . GLY A 1 177 ? 5.057 -4.248 -64.934 1.00 50.50 177 GLY A N 1
ATOM 1308 C CA . GLY A 1 177 ? 5.336 -5.526 -64.271 1.00 50.50 177 GLY A CA 1
ATOM 1309 C C . GLY A 1 177 ? 6.491 -6.299 -64.919 1.00 50.50 177 GLY A C 1
ATOM 1310 O O . GLY A 1 177 ? 7.271 -6.933 -64.213 1.00 50.50 177 GLY A O 1
ATOM 1311 N N . ALA A 1 178 ? 6.655 -6.189 -66.244 1.00 48.81 178 ALA A N 1
ATOM 1312 C CA . ALA A 1 178 ? 7.701 -6.877 -67.010 1.00 48.81 178 ALA A CA 1
ATOM 1313 C C . ALA A 1 178 ? 9.107 -6.245 -66.897 1.00 48.81 178 ALA A C 1
ATOM 1315 O O . ALA A 1 178 ? 10.097 -6.919 -67.166 1.00 48.81 178 ALA A O 1
ATOM 1316 N N . LYS A 1 179 ? 9.221 -4.974 -66.477 1.00 46.06 179 LYS A N 1
ATOM 1317 C CA . LYS A 1 179 ? 10.505 -4.258 -66.298 1.00 46.06 179 LYS A CA 1
ATOM 1318 C C . LYS A 1 179 ? 11.028 -4.251 -64.853 1.00 46.06 179 LYS A C 1
ATOM 1320 O O . LYS A 1 179 ? 11.901 -3.456 -64.521 1.00 46.06 179 LYS A O 1
ATOM 1325 N N . GLY A 1 180 ? 10.525 -5.152 -64.011 1.00 43.91 180 GLY A N 1
ATOM 1326 C CA . GLY A 1 180 ? 10.890 -5.225 -62.601 1.00 43.91 180 GLY A CA 1
ATOM 1327 C C . GLY A 1 180 ? 10.033 -4.277 -61.773 1.00 43.91 180 GLY A C 1
ATOM 1328 O O . GLY A 1 180 ? 10.342 -3.096 -61.615 1.00 43.91 180 GLY A O 1
ATOM 1329 N N . GLY A 1 181 ? 8.944 -4.811 -61.216 1.00 55.34 181 GLY A N 1
ATOM 1330 C CA . GLY A 1 181 ? 8.248 -4.143 -60.122 1.00 55.34 181 GLY A CA 1
ATOM 1331 C C . GLY A 1 181 ? 9.238 -3.791 -59.008 1.00 55.34 181 GLY A C 1
ATOM 1332 O O . GLY A 1 181 ? 10.229 -4.494 -58.801 1.00 55.34 181 GLY A O 1
ATOM 1333 N N . ARG A 1 182 ? 8.978 -2.683 -58.303 1.00 51.00 182 ARG A N 1
ATOM 1334 C CA . ARG A 1 182 ? 9.814 -2.221 -57.187 1.00 51.00 182 ARG A CA 1
ATOM 1335 C C . ARG A 1 182 ? 10.110 -3.409 -56.258 1.00 51.00 182 ARG A C 1
ATOM 1337 O O . ARG A 1 182 ? 9.150 -4.095 -55.896 1.00 51.00 182 ARG A O 1
ATOM 1344 N N . PRO A 1 183 ? 11.381 -3.676 -55.900 1.00 56.78 183 PRO A N 1
ATOM 1345 C CA . PRO A 1 183 ? 11.731 -4.852 -55.114 1.00 56.78 183 PRO A CA 1
ATOM 1346 C C . PRO A 1 183 ? 10.849 -4.915 -53.868 1.00 56.78 183 PRO A C 1
ATOM 1348 O O . PRO A 1 183 ? 10.663 -3.902 -53.185 1.00 56.78 183 PRO A O 1
ATOM 1351 N N . LYS A 1 184 ? 10.250 -6.086 -53.615 1.00 65.44 184 LYS A N 1
ATOM 1352 C CA . LYS A 1 184 ? 9.449 -6.319 -52.410 1.00 65.44 184 LYS A CA 1
ATOM 1353 C C . LYS A 1 184 ? 10.355 -6.053 -51.215 1.00 65.44 184 LYS A C 1
ATOM 1355 O O . LYS A 1 184 ? 11.310 -6.790 -50.985 1.00 65.44 184 LYS A O 1
ATOM 1360 N N . ILE A 1 185 ? 10.072 -4.977 -50.488 1.00 74.44 185 ILE A N 1
ATOM 1361 C CA . ILE A 1 185 ? 10.768 -4.675 -49.244 1.00 74.44 185 ILE A CA 1
ATOM 1362 C C . ILE A 1 185 ? 10.421 -5.803 -48.273 1.00 74.44 185 ILE A C 1
ATOM 1364 O O . ILE A 1 185 ? 9.248 -6.024 -47.974 1.00 74.44 185 ILE A O 1
ATOM 1368 N N . ASN A 1 186 ? 11.430 -6.543 -47.819 1.00 84.62 186 ASN A N 1
ATOM 1369 C CA . ASN A 1 186 ? 11.234 -7.591 -46.829 1.00 84.62 186 ASN A CA 1
ATOM 1370 C C . ASN A 1 186 ? 11.116 -6.946 -45.442 1.00 84.62 186 ASN A C 1
ATOM 1372 O O . ASN A 1 186 ? 12.113 -6.725 -44.760 1.00 84.62 186 ASN A O 1
ATOM 1376 N N . VAL A 1 187 ? 9.885 -6.615 -45.048 1.00 84.94 187 VAL A N 1
ATOM 1377 C CA . VAL A 1 187 ? 9.591 -5.949 -43.770 1.00 84.94 187 VAL A CA 1
ATOM 1378 C C . VAL A 1 187 ? 10.078 -6.774 -42.576 1.00 84.94 187 VAL A C 1
ATOM 1380 O O . VAL A 1 187 ? 10.553 -6.194 -41.607 1.00 84.94 187 VAL A O 1
ATOM 1383 N N . LEU A 1 188 ? 10.039 -8.108 -42.654 1.00 85.62 188 LEU A N 1
ATOM 1384 C CA . LEU A 1 188 ? 10.517 -8.981 -41.577 1.00 85.62 188 LEU A CA 1
ATOM 1385 C C . LEU A 1 188 ? 12.034 -8.884 -41.384 1.00 85.62 188 LEU A C 1
ATOM 1387 O O . LEU A 1 188 ? 12.492 -8.783 -40.251 1.00 85.62 188 LEU A O 1
ATOM 1391 N N . ALA A 1 189 ? 12.802 -8.833 -42.474 1.00 87.06 189 ALA A N 1
ATOM 1392 C CA . ALA A 1 189 ? 14.251 -8.639 -42.395 1.00 87.06 189 ALA A CA 1
ATOM 1393 C C . ALA A 1 189 ? 14.614 -7.255 -41.826 1.00 87.06 189 ALA A C 1
ATOM 1395 O O . ALA A 1 189 ? 15.558 -7.127 -41.052 1.00 87.06 189 ALA A O 1
ATOM 1396 N N . LEU A 1 190 ? 13.837 -6.219 -42.164 1.00 89.12 190 LEU A N 1
ATOM 1397 C CA . LEU A 1 190 ? 14.025 -4.883 -41.588 1.00 89.12 190 LEU A CA 1
ATOM 1398 C C . LEU A 1 190 ? 13.628 -4.819 -40.108 1.00 89.12 190 LEU A C 1
ATOM 1400 O O . LEU A 1 190 ? 14.240 -4.083 -39.340 1.00 89.12 190 LEU A O 1
ATOM 1404 N N . LEU A 1 191 ? 12.610 -5.580 -39.697 1.00 89.00 191 LEU A N 1
ATOM 1405 C CA . LEU A 1 191 ? 12.251 -5.742 -38.289 1.00 89.00 191 LEU A CA 1
ATOM 1406 C C . LEU A 1 191 ? 13.397 -6.383 -37.508 1.00 89.00 191 LEU A C 1
ATOM 1408 O O . LEU A 1 191 ? 13.751 -5.883 -36.447 1.00 89.00 191 LEU A O 1
ATOM 1412 N N . GLU A 1 192 ? 14.021 -7.425 -38.056 1.00 89.38 192 GLU A N 1
ATOM 1413 C CA . GLU A 1 192 ? 15.183 -8.077 -37.444 1.00 89.38 192 GLU A CA 1
ATOM 1414 C C . GLU A 1 192 ? 16.380 -7.129 -37.323 1.00 89.38 192 GLU A C 1
ATOM 1416 O O . GLU A 1 192 ? 16.968 -7.035 -36.245 1.00 89.38 192 GLU A O 1
ATOM 1421 N N . SER A 1 193 ? 16.701 -6.352 -38.366 1.00 92.44 193 SER A N 1
ATOM 1422 C CA . SER A 1 193 ? 17.784 -5.361 -38.270 1.00 92.44 193 SER A CA 1
ATOM 1423 C C . SER A 1 193 ? 17.465 -4.229 -37.292 1.00 92.44 193 SER A C 1
ATOM 1425 O O . SER A 1 193 ? 18.367 -3.710 -36.629 1.00 92.44 193 SER A O 1
ATOM 1427 N N . PHE A 1 194 ? 16.196 -3.836 -37.173 1.00 92.44 194 PHE A N 1
ATOM 1428 C CA . PHE A 1 194 ? 15.762 -2.832 -36.206 1.00 92.44 194 PHE A CA 1
ATOM 1429 C C . PHE A 1 194 ? 15.883 -3.340 -34.773 1.00 92.44 194 PHE A C 1
ATOM 1431 O O . PHE A 1 194 ? 16.456 -2.642 -33.940 1.00 92.44 194 PHE A O 1
ATOM 1438 N N . THR A 1 195 ? 15.416 -4.560 -34.492 1.00 90.31 195 THR A N 1
ATOM 1439 C CA . THR A 1 195 ? 15.576 -5.189 -33.176 1.00 90.31 195 THR A CA 1
ATOM 1440 C C . THR A 1 195 ? 17.054 -5.318 -32.815 1.00 90.31 195 THR A C 1
ATOM 1442 O O . THR A 1 195 ? 17.441 -4.861 -31.745 1.00 90.31 195 THR A O 1
ATOM 1445 N N . ALA A 1 196 ? 17.900 -5.781 -33.740 1.00 91.69 196 ALA A N 1
ATOM 1446 C CA . ALA A 1 196 ? 19.346 -5.845 -33.525 1.00 91.69 196 ALA A CA 1
ATOM 1447 C C . ALA A 1 196 ? 19.972 -4.461 -33.255 1.00 91.69 196 ALA A C 1
ATOM 1449 O O . ALA A 1 196 ? 20.898 -4.334 -32.458 1.00 91.69 196 ALA A O 1
ATOM 1450 N N . THR A 1 197 ? 19.453 -3.396 -33.881 1.00 92.81 197 THR A N 1
ATOM 1451 C CA . THR A 1 197 ? 19.905 -2.017 -33.619 1.00 92.81 197 THR A CA 1
ATOM 1452 C C . THR A 1 197 ? 19.542 -1.553 -32.207 1.00 92.81 197 THR A C 1
ATOM 1454 O O . THR A 1 197 ? 20.325 -0.833 -31.589 1.00 92.81 197 THR A O 1
ATOM 1457 N N . LEU A 1 198 ? 18.362 -1.929 -31.705 1.00 92.00 198 LEU A N 1
ATOM 1458 C CA . LEU A 1 198 ? 17.954 -1.638 -30.329 1.00 92.00 198 LEU A CA 1
ATOM 1459 C C . LEU A 1 198 ? 18.813 -2.431 -29.337 1.00 92.00 198 LEU A C 1
ATOM 1461 O O . LEU A 1 198 ? 19.391 -1.841 -28.429 1.00 92.00 198 LEU A O 1
ATOM 1465 N N . GLU A 1 199 ? 18.987 -3.732 -29.566 1.00 90.88 199 GL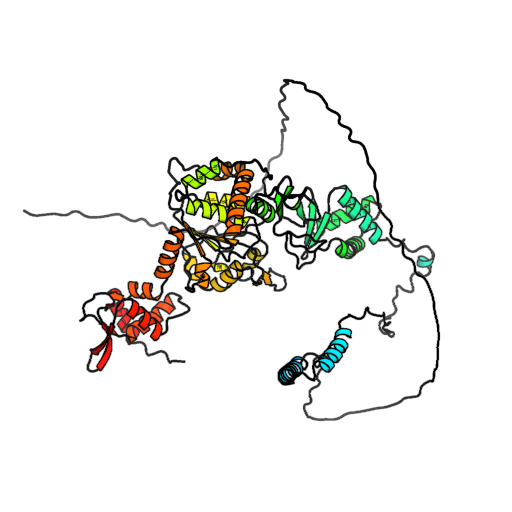U A N 1
ATOM 1466 C CA . GLU A 1 199 ? 19.798 -4.613 -28.717 1.00 90.88 199 GLU A CA 1
ATOM 1467 C C . GLU A 1 199 ? 21.257 -4.147 -28.633 1.00 90.88 199 GLU A C 1
ATOM 1469 O O . GLU A 1 199 ? 21.823 -4.087 -27.545 1.00 90.88 199 GLU A O 1
ATOM 1474 N N . ALA A 1 200 ? 21.844 -3.708 -29.752 1.00 92.38 200 ALA A N 1
ATOM 1475 C CA . ALA A 1 200 ? 23.192 -3.134 -29.783 1.00 92.38 200 ALA A CA 1
ATOM 1476 C C . ALA A 1 200 ? 23.336 -1.852 -28.938 1.00 92.38 200 ALA A C 1
ATOM 1478 O O . ALA A 1 200 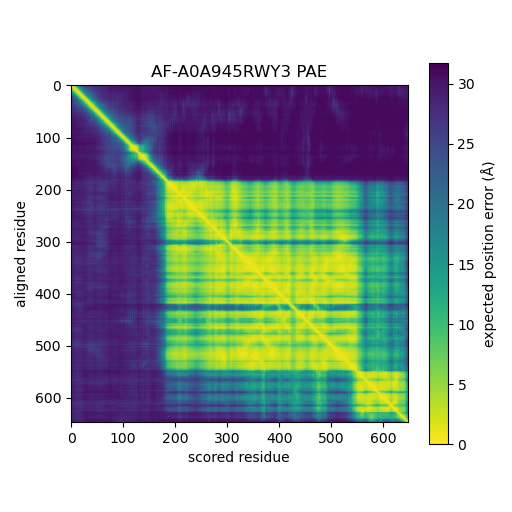? 24.447 -1.474 -28.573 1.00 92.38 200 ALA A O 1
ATOM 1479 N N . ARG A 1 201 ? 22.225 -1.174 -28.626 1.00 91.81 201 ARG A N 1
ATOM 1480 C CA . ARG A 1 201 ? 22.166 -0.004 -27.733 1.00 91.81 201 ARG A CA 1
ATOM 1481 C C . ARG A 1 201 ? 21.762 -0.369 -26.301 1.00 91.81 201 ARG A C 1
ATOM 1483 O O . ARG A 1 201 ? 21.604 0.532 -25.483 1.00 91.81 201 ARG A O 1
ATOM 1490 N N . GLY A 1 202 ? 21.562 -1.654 -26.002 1.00 91.25 202 GLY A N 1
ATOM 1491 C CA . GLY A 1 202 ? 20.997 -2.111 -24.732 1.00 91.25 202 GLY A CA 1
ATOM 1492 C C . GLY A 1 202 ? 19.523 -1.731 -24.551 1.00 91.25 202 GLY A C 1
ATOM 1493 O O . GLY A 1 202 ? 19.049 -1.638 -23.421 1.00 91.25 202 GLY A O 1
ATOM 1494 N N . GLU A 1 203 ? 18.802 -1.472 -25.644 1.00 94.50 203 GLU A N 1
ATOM 1495 C CA . GLU A 1 203 ? 17.387 -1.107 -25.637 1.00 94.50 203 GLU A CA 1
ATOM 1496 C C . GLU A 1 203 ? 16.499 -2.318 -25.979 1.00 94.50 203 GLU A C 1
ATOM 1498 O O . GLU A 1 203 ? 16.857 -3.162 -26.799 1.00 94.50 203 GLU A O 1
ATOM 1503 N N . CYS A 1 204 ? 15.299 -2.388 -25.398 1.00 93.94 204 CYS A N 1
ATOM 1504 C CA . CYS A 1 204 ? 14.300 -3.409 -25.736 1.00 93.94 204 CYS A CA 1
ATOM 1505 C C . CYS A 1 204 ? 12.902 -2.797 -25.800 1.00 93.94 204 CYS A C 1
ATOM 1507 O O . CYS A 1 204 ? 12.492 -2.069 -24.902 1.00 93.94 204 CYS A O 1
ATOM 1509 N N . LEU A 1 205 ? 12.155 -3.085 -26.865 1.00 94.12 205 LEU A N 1
ATOM 1510 C CA . LEU A 1 205 ? 10.810 -2.551 -27.057 1.00 94.12 205 LEU A CA 1
ATOM 1511 C C . LEU A 1 205 ? 9.755 -3.588 -26.650 1.00 94.12 205 LEU A C 1
ATOM 1513 O O . LEU A 1 205 ? 9.844 -4.763 -27.021 1.00 94.12 205 LEU A O 1
ATOM 1517 N N . ARG A 1 206 ? 8.733 -3.145 -25.918 1.00 94.12 206 ARG A N 1
ATOM 1518 C CA . ARG A 1 206 ? 7.573 -3.948 -25.516 1.00 94.12 206 ARG A CA 1
ATOM 1519 C C . ARG A 1 206 ? 6.275 -3.212 -25.813 1.00 94.12 206 ARG A C 1
ATOM 1521 O O . ARG A 1 206 ? 6.223 -1.990 -25.752 1.00 94.12 206 ARG A O 1
ATOM 1528 N N . TYR A 1 207 ? 5.222 -3.960 -26.109 1.00 91.94 207 TYR A N 1
ATOM 1529 C CA . TYR A 1 207 ? 3.874 -3.442 -26.305 1.00 91.94 207 TYR A CA 1
ATOM 1530 C C . TYR A 1 207 ? 2.926 -4.097 -25.309 1.00 91.94 207 TYR A C 1
ATOM 1532 O O . TYR A 1 207 ? 2.789 -5.320 -25.292 1.00 91.94 207 TYR A O 1
ATOM 1540 N N . TRP A 1 208 ? 2.273 -3.294 -24.474 1.00 89.56 208 TRP A N 1
ATOM 1541 C CA . TRP A 1 208 ? 1.380 -3.774 -23.425 1.00 89.56 208 TRP A CA 1
ATOM 1542 C C . TRP A 1 208 ? 0.199 -2.818 -23.250 1.00 89.56 208 TRP A C 1
ATOM 1544 O O . TRP A 1 208 ? 0.386 -1.619 -23.072 1.00 89.56 208 TRP A O 1
ATOM 1554 N N . ARG A 1 209 ? -1.029 -3.355 -23.283 1.00 84.88 209 ARG A N 1
ATOM 1555 C CA . ARG A 1 209 ? -2.288 -2.617 -23.025 1.00 84.88 209 ARG A CA 1
ATOM 1556 C C . ARG A 1 209 ? -2.430 -1.297 -23.806 1.00 84.88 209 ARG A C 1
ATOM 1558 O O . ARG A 1 209 ? -2.806 -0.273 -23.235 1.00 84.88 209 ARG A O 1
ATOM 1565 N N . ASP A 1 210 ? -2.201 -1.372 -25.115 1.00 85.38 210 ASP A N 1
ATOM 1566 C CA . ASP A 1 210 ? -2.261 -0.259 -26.075 1.00 85.38 210 ASP A CA 1
ATOM 1567 C C . ASP A 1 210 ? -1.148 0.791 -25.941 1.00 85.38 210 ASP A C 1
ATOM 1569 O O . ASP A 1 210 ? -1.267 1.885 -26.488 1.00 85.38 210 ASP A O 1
ATOM 1573 N N . THR A 1 211 ? -0.070 0.460 -25.232 1.00 89.12 211 THR A N 1
ATOM 1574 C CA . THR A 1 211 ? 1.032 1.377 -24.945 1.00 89.12 211 THR A CA 1
ATOM 1575 C C . THR A 1 211 ? 2.372 0.710 -25.252 1.00 89.12 211 THR A C 1
ATOM 1577 O O . THR A 1 211 ? 2.575 -0.472 -24.958 1.00 89.12 211 THR A O 1
ATOM 1580 N N . TRP A 1 212 ? 3.300 1.466 -25.842 1.00 93.25 212 TRP A N 1
ATOM 1581 C CA . TRP A 1 212 ? 4.677 1.023 -26.040 1.00 93.25 212 TRP A CA 1
ATOM 1582 C C . TRP A 1 212 ? 5.538 1.348 -24.827 1.00 93.25 212 TRP A C 1
ATOM 1584 O O . TRP A 1 212 ? 5.343 2.353 -24.150 1.00 93.25 212 TRP A O 1
ATOM 1594 N N . TYR A 1 213 ? 6.520 0.496 -24.579 1.00 95.25 213 TYR A N 1
ATOM 1595 C CA . TYR A 1 213 ? 7.485 0.643 -23.508 1.00 95.25 213 TYR A CA 1
ATOM 1596 C C . TYR A 1 213 ? 8.881 0.381 -24.047 1.00 95.25 213 TYR A C 1
ATOM 1598 O O . TYR A 1 213 ? 9.097 -0.594 -24.769 1.00 95.25 213 TYR A O 1
ATOM 1606 N N . LEU A 1 214 ? 9.827 1.233 -23.677 1.00 95.56 214 LEU A N 1
ATOM 1607 C CA . LEU A 1 214 ? 11.229 1.095 -24.035 1.00 95.56 214 LEU A CA 1
ATOM 1608 C C . LEU A 1 214 ? 12.039 0.809 -22.780 1.00 95.56 214 LEU A C 1
ATOM 1610 O O . LEU A 1 214 ? 12.072 1.625 -21.863 1.00 95.56 214 LEU A O 1
ATOM 1614 N N . TYR A 1 215 ? 12.703 -0.336 -22.768 1.00 95.12 215 TYR A N 1
ATOM 1615 C CA . TYR A 1 215 ? 13.760 -0.629 -21.822 1.00 95.12 215 TYR A CA 1
ATOM 1616 C C . TYR A 1 215 ? 14.994 0.174 -22.186 1.00 95.12 215 TYR A C 1
ATOM 1618 O O . TYR A 1 215 ? 15.455 0.103 -23.328 1.00 95.12 215 TYR A O 1
ATOM 1626 N N . ARG A 1 216 ? 15.537 0.893 -21.213 1.00 91.88 216 ARG A N 1
ATOM 1627 C CA . ARG A 1 216 ? 16.831 1.556 -21.306 1.00 91.88 216 ARG A CA 1
ATOM 1628 C C . ARG A 1 216 ? 17.364 1.769 -19.895 1.00 91.88 216 ARG A C 1
ATOM 1630 O O . ARG A 1 216 ? 16.590 2.066 -18.993 1.00 91.88 216 ARG A O 1
ATOM 1637 N N . GLU A 1 217 ? 18.675 1.614 -19.714 1.00 87.19 217 GLU A N 1
ATOM 1638 C CA . GLU A 1 217 ? 19.347 1.918 -18.436 1.00 87.19 217 GLU A CA 1
ATOM 1639 C C . GLU A 1 217 ? 18.712 1.193 -17.227 1.00 87.19 217 GLU A C 1
ATOM 1641 O O . GLU A 1 217 ? 18.642 1.727 -16.127 1.00 87.19 217 GLU A O 1
ATOM 1646 N N . GLY A 1 218 ? 18.241 -0.045 -17.425 1.00 88.12 218 GLY A N 1
ATOM 1647 C CA . GLY A 1 218 ? 17.731 -0.886 -16.340 1.00 88.12 218 GLY A CA 1
ATOM 1648 C C . GLY A 1 218 ? 16.211 -0.934 -16.183 1.00 88.12 218 GLY A C 1
ATOM 1649 O O . GLY A 1 218 ? 15.736 -1.833 -15.496 1.00 88.12 218 GLY A O 1
ATOM 1650 N N . VAL A 1 219 ? 15.440 -0.048 -16.826 1.00 90.06 219 VAL A N 1
ATOM 1651 C CA . VAL A 1 219 ? 13.988 0.102 -16.594 1.00 90.06 219 VAL A CA 1
ATOM 1652 C C . VAL A 1 219 ? 13.197 0.325 -17.880 1.00 90.06 219 VAL A C 1
ATOM 1654 O O . VAL A 1 219 ? 13.718 0.862 -18.856 1.00 90.06 219 VAL A O 1
ATOM 1657 N N . TYR A 1 220 ? 11.919 -0.069 -17.885 1.00 93.81 220 TYR A N 1
ATOM 1658 C CA . TYR A 1 220 ? 10.983 0.306 -18.941 1.00 93.81 220 TYR A CA 1
ATOM 1659 C C . TYR A 1 220 ? 10.326 1.664 -18.681 1.00 93.81 220 TYR A C 1
ATOM 1661 O O . TYR A 1 220 ? 9.668 1.857 -17.664 1.00 93.81 220 TYR A O 1
ATOM 1669 N N . ALA A 1 221 ? 10.393 2.562 -19.660 1.00 92.81 221 ALA A N 1
ATOM 1670 C CA . ALA A 1 221 ? 9.615 3.798 -19.686 1.00 92.81 221 ALA A CA 1
ATOM 1671 C C . ALA A 1 221 ? 8.516 3.726 -20.752 1.00 92.81 221 ALA A C 1
ATOM 1673 O O . ALA A 1 221 ? 8.696 3.096 -21.797 1.00 92.81 221 ALA A O 1
ATOM 1674 N N . GLU A 1 222 ? 7.374 4.366 -20.495 1.00 93.44 222 GLU A N 1
ATOM 1675 C CA . GLU A 1 222 ? 6.311 4.516 -21.493 1.00 93.44 222 GLU A CA 1
ATOM 1676 C C . GLU A 1 222 ? 6.798 5.353 -22.683 1.00 93.44 222 GLU A C 1
ATOM 1678 O O . GLU A 1 222 ? 7.479 6.366 -22.521 1.00 93.44 222 GLU A O 1
ATOM 1683 N N . LEU A 1 223 ? 6.431 4.921 -23.887 1.00 94.31 223 LEU A N 1
ATOM 1684 C CA . LEU A 1 223 ? 6.808 5.536 -25.148 1.00 94.31 223 LEU A CA 1
ATOM 1685 C C . LEU A 1 223 ? 5.554 5.752 -26.003 1.00 94.31 223 LEU A C 1
ATOM 1687 O O . LEU A 1 223 ? 4.699 4.868 -26.101 1.00 94.31 223 LEU A O 1
ATOM 1691 N N . LYS A 1 224 ? 5.423 6.924 -26.635 1.00 92.81 224 LYS A N 1
ATOM 1692 C CA . LYS A 1 224 ? 4.267 7.207 -27.496 1.00 92.81 224 LYS A CA 1
ATOM 1693 C C . LYS A 1 224 ? 4.467 6.576 -28.869 1.00 92.81 224 LYS A C 1
ATOM 1695 O O . LYS A 1 224 ? 5.592 6.433 -29.346 1.00 92.81 224 LYS A O 1
ATOM 1700 N N . ASP A 1 225 ? 3.362 6.301 -29.562 1.00 90.94 225 ASP A N 1
ATOM 1701 C CA . ASP A 1 225 ? 3.386 5.790 -30.940 1.00 90.94 225 ASP A CA 1
ATOM 1702 C C . ASP A 1 225 ? 4.249 6.651 -31.874 1.00 90.94 225 ASP A C 1
ATOM 1704 O O . ASP A 1 225 ? 4.938 6.122 -32.741 1.00 90.94 225 ASP A O 1
ATOM 1708 N N . VAL A 1 226 ? 4.231 7.977 -31.697 1.00 92.31 226 VAL A N 1
ATOM 1709 C CA . VAL A 1 226 ? 5.025 8.915 -32.507 1.00 92.31 226 VAL A CA 1
ATOM 1710 C C . VAL A 1 226 ? 6.524 8.680 -32.313 1.00 92.31 226 VAL A C 1
ATOM 1712 O O . VAL A 1 226 ? 7.252 8.593 -33.296 1.00 92.31 226 VAL A O 1
ATOM 1715 N N . ASP A 1 227 ? 6.977 8.477 -31.077 1.00 94.31 227 ASP A N 1
ATOM 1716 C CA . ASP A 1 227 ? 8.397 8.265 -30.778 1.00 94.31 227 ASP A CA 1
ATOM 1717 C C . ASP A 1 227 ? 8.884 6.914 -31.341 1.00 94.31 227 ASP A C 1
ATOM 1719 O O . ASP A 1 227 ? 10.004 6.788 -31.846 1.00 94.31 227 ASP A O 1
ATOM 1723 N N . VAL A 1 228 ? 8.023 5.888 -31.309 1.00 92.50 228 VAL A N 1
ATOM 1724 C CA . VAL A 1 228 ? 8.290 4.593 -31.960 1.00 92.50 228 VAL A CA 1
ATOM 1725 C C . VAL A 1 228 ? 8.396 4.768 -33.475 1.00 92.50 228 VAL A C 1
ATOM 1727 O O . VAL A 1 228 ? 9.329 4.252 -34.093 1.00 92.50 228 VAL A O 1
ATOM 1730 N N . GLN A 1 229 ? 7.479 5.527 -34.084 1.00 93.81 229 GLN A N 1
ATOM 1731 C CA . GLN A 1 229 ? 7.512 5.826 -35.517 1.00 93.81 229 GLN A CA 1
ATOM 1732 C C . GLN A 1 229 ? 8.791 6.566 -35.911 1.00 93.81 229 GLN A C 1
ATOM 1734 O O . GLN A 1 229 ? 9.412 6.193 -36.904 1.00 93.81 229 GLN A O 1
ATOM 1739 N N . GLU A 1 230 ? 9.223 7.564 -35.140 1.00 93.50 230 GLU A N 1
ATOM 1740 C CA . GLU A 1 230 ? 10.467 8.299 -35.390 1.00 93.50 230 GLU A CA 1
ATOM 1741 C C . GLU A 1 230 ? 11.697 7.387 -35.341 1.00 93.50 230 GLU A C 1
ATOM 1743 O O . GLU A 1 230 ? 12.566 7.463 -36.214 1.00 93.50 230 GLU A O 1
ATOM 1748 N N . ARG A 1 231 ? 11.750 6.459 -34.377 1.00 93.31 231 ARG A N 1
ATOM 1749 C CA . ARG A 1 231 ? 12.819 5.450 -34.285 1.00 93.31 231 ARG A CA 1
ATOM 1750 C C . ARG A 1 231 ? 12.841 4.526 -35.501 1.00 93.31 231 ARG A C 1
ATOM 1752 O O . ARG A 1 231 ? 13.915 4.273 -36.050 1.00 93.31 231 ARG A O 1
ATOM 1759 N N . ILE A 1 232 ? 11.674 4.069 -35.956 1.00 93.19 232 ILE A N 1
ATOM 1760 C CA . ILE A 1 232 ? 11.546 3.253 -37.173 1.00 93.19 232 ILE A CA 1
ATOM 1761 C C . ILE A 1 232 ? 12.001 4.054 -38.398 1.00 93.19 232 ILE A C 1
ATOM 1763 O O . ILE A 1 232 ? 12.804 3.565 -39.187 1.00 93.19 232 ILE A O 1
ATOM 1767 N N . VAL A 1 233 ? 11.533 5.296 -38.552 1.00 94.44 233 VAL A N 1
ATOM 1768 C CA . VAL A 1 233 ? 11.911 6.192 -39.658 1.00 94.44 233 VAL A CA 1
ATOM 1769 C C . VAL A 1 233 ? 13.425 6.405 -39.692 1.00 94.44 233 VAL A C 1
ATOM 1771 O O . VAL A 1 233 ? 14.039 6.271 -40.750 1.00 94.44 233 VAL A O 1
ATOM 1774 N N . SER A 1 234 ? 14.034 6.678 -38.537 1.00 93.88 234 SER A N 1
ATOM 1775 C CA . SER A 1 234 ? 15.482 6.853 -38.392 1.00 93.88 234 SER A CA 1
ATOM 1776 C C . SER A 1 234 ? 16.257 5.593 -38.798 1.00 93.88 234 SER A C 1
ATOM 1778 O O . SER A 1 234 ? 17.224 5.679 -39.557 1.00 93.88 234 SER A O 1
ATOM 1780 N N . HIS A 1 235 ? 15.793 4.410 -38.380 1.00 93.75 235 HIS A N 1
ATOM 1781 C CA . HIS A 1 235 ? 16.393 3.139 -38.789 1.00 93.75 235 HIS A CA 1
ATOM 1782 C C . HIS A 1 235 ? 16.256 2.884 -40.297 1.00 93.75 235 HIS A C 1
ATOM 1784 O O . HIS A 1 235 ? 17.225 2.514 -40.949 1.00 93.75 235 HIS A O 1
ATOM 1790 N N . LEU A 1 236 ? 15.086 3.131 -40.891 1.00 92.50 236 LEU A N 1
ATOM 1791 C CA . LEU A 1 236 ? 14.896 2.970 -42.336 1.00 92.50 236 LEU A CA 1
ATOM 1792 C C . LEU A 1 236 ? 15.822 3.899 -43.134 1.00 92.50 236 LEU A C 1
ATOM 1794 O O . LEU A 1 236 ? 16.453 3.459 -44.094 1.00 92.50 236 LEU A O 1
ATOM 1798 N N . HIS A 1 237 ? 15.958 5.158 -42.710 1.00 93.25 237 HIS A N 1
ATOM 1799 C CA . HIS A 1 237 ? 16.866 6.110 -43.349 1.00 93.25 237 HIS A CA 1
ATOM 1800 C C . HIS A 1 237 ? 18.335 5.682 -43.247 1.00 93.25 237 HIS A C 1
ATOM 1802 O O . HIS A 1 237 ? 19.064 5.841 -44.226 1.00 93.25 237 HIS A O 1
ATOM 1808 N N . SER A 1 238 ? 18.768 5.092 -42.125 1.00 92.62 238 SER A N 1
ATOM 1809 C CA . SER A 1 238 ? 20.144 4.586 -41.992 1.00 92.62 238 SER A CA 1
ATOM 1810 C C . SER A 1 238 ? 20.442 3.407 -42.927 1.00 92.62 238 SER A C 1
ATOM 1812 O O . SER A 1 238 ? 21.586 3.223 -43.331 1.00 92.62 238 SER A O 1
ATOM 1814 N N . GLN A 1 239 ? 19.411 2.663 -43.338 1.00 89.56 239 GLN A N 1
ATOM 1815 C CA . GLN A 1 239 ? 19.491 1.605 -44.352 1.00 89.56 239 GLN A CA 1
ATOM 1816 C C . GLN A 1 239 ? 19.302 2.127 -45.793 1.00 89.56 239 GLN A C 1
ATOM 1818 O O . GLN A 1 239 ? 19.185 1.338 -46.729 1.00 89.56 239 GLN A O 1
ATOM 1823 N N . GLY A 1 240 ? 19.220 3.448 -45.999 1.00 89.94 240 GLY A N 1
ATOM 1824 C CA . GLY A 1 240 ? 18.972 4.055 -47.313 1.00 89.94 240 GLY A CA 1
ATOM 1825 C C . GLY A 1 240 ? 17.538 3.870 -47.830 1.00 89.94 240 GLY A C 1
ATOM 1826 O O . GLY A 1 240 ? 17.271 4.056 -49.019 1.00 89.94 240 GLY A O 1
ATOM 1827 N N . ILE A 1 241 ? 16.597 3.500 -46.957 1.00 88.75 241 ILE A N 1
ATOM 1828 C CA . ILE A 1 241 ? 15.200 3.231 -47.304 1.00 88.75 241 ILE A CA 1
ATOM 1829 C C . ILE A 1 241 ? 14.348 4.453 -46.981 1.00 88.75 241 ILE A C 1
ATOM 1831 O O . ILE A 1 241 ? 14.275 4.910 -45.846 1.00 88.75 241 ILE A O 1
ATOM 1835 N N . GLN A 1 242 ? 13.620 4.952 -47.978 1.00 87.81 242 GLN A N 1
ATOM 1836 C CA . GLN A 1 242 ? 12.675 6.050 -47.788 1.00 87.81 242 GLN A CA 1
ATOM 1837 C C . GLN A 1 242 ? 11.493 5.620 -46.898 1.00 87.81 242 GLN A C 1
ATOM 1839 O O . GLN A 1 242 ? 10.680 4.779 -47.300 1.00 87.81 242 GLN A O 1
ATOM 1844 N N . ALA A 1 243 ? 11.349 6.247 -45.730 1.00 87.62 243 ALA A N 1
ATOM 1845 C CA . ALA A 1 243 ? 10.295 5.933 -44.773 1.00 87.62 243 ALA A CA 1
ATOM 1846 C C . ALA A 1 243 ? 8.942 6.537 -45.191 1.00 87.62 243 ALA A C 1
ATOM 1848 O O . ALA A 1 243 ? 8.634 7.702 -44.947 1.00 87.62 243 ALA A O 1
ATOM 1849 N N . ARG A 1 244 ? 8.102 5.735 -45.852 1.00 88.31 244 ARG A N 1
ATOM 1850 C CA . ARG A 1 244 ? 6.716 6.111 -46.183 1.00 88.31 244 ARG A CA 1
ATOM 1851 C C . ARG A 1 244 ? 5.792 5.767 -45.019 1.00 88.31 244 ARG A C 1
ATOM 1853 O O . ARG A 1 244 ? 5.955 4.710 -44.419 1.00 88.31 244 ARG A O 1
ATOM 1860 N N . GLN A 1 245 ? 4.761 6.577 -44.769 1.00 87.44 245 GLN A N 1
ATOM 1861 C CA . GLN A 1 245 ? 3.801 6.318 -43.682 1.00 87.44 245 GLN A CA 1
ATOM 1862 C C . GLN A 1 245 ? 3.174 4.917 -43.737 1.00 87.44 245 GLN A C 1
ATOM 1864 O O . GLN A 1 245 ? 2.979 4.290 -42.700 1.00 87.44 245 GLN A O 1
ATOM 1869 N N . THR A 1 246 ? 2.874 4.404 -44.933 1.00 87.69 246 THR A N 1
ATOM 1870 C CA . THR A 1 246 ? 2.336 3.046 -45.104 1.00 87.69 246 THR A CA 1
ATOM 1871 C C . THR A 1 246 ? 3.323 1.975 -44.650 1.00 87.69 246 THR A C 1
ATOM 1873 O O . THR A 1 246 ? 2.923 1.059 -43.943 1.00 87.69 246 THR A O 1
ATOM 1876 N N . LEU A 1 247 ? 4.607 2.131 -44.989 1.00 87.62 247 LEU A N 1
ATOM 1877 C CA . LEU A 1 247 ? 5.669 1.208 -44.589 1.00 87.62 247 LEU A CA 1
ATOM 1878 C C . LEU A 1 247 ? 5.899 1.250 -43.076 1.00 87.62 247 LEU A C 1
ATOM 1880 O O . LEU A 1 247 ? 6.031 0.205 -42.461 1.00 87.62 247 LEU A O 1
ATOM 1884 N N . VAL A 1 248 ? 5.894 2.436 -42.461 1.00 89.38 248 VAL A N 1
ATOM 1885 C CA . VAL A 1 248 ? 6.044 2.576 -41.001 1.00 89.38 248 VAL A CA 1
ATOM 1886 C C . VAL A 1 248 ? 4.873 1.917 -40.260 1.00 89.38 248 VAL A C 1
ATOM 1888 O O . VAL A 1 248 ? 5.085 1.203 -39.285 1.00 89.38 248 VAL A O 1
ATOM 1891 N N . LYS A 1 249 ? 3.634 2.092 -40.740 1.00 88.19 249 LYS A N 1
ATOM 1892 C CA . LYS A 1 249 ? 2.457 1.414 -40.169 1.00 88.19 249 LYS A CA 1
ATOM 1893 C C . LYS A 1 249 ? 2.541 -0.103 -40.314 1.00 88.19 249 LYS A C 1
ATOM 1895 O O . LYS A 1 249 ? 2.265 -0.818 -39.356 1.00 88.19 249 LYS A O 1
ATOM 1900 N N . GLU A 1 250 ? 2.933 -0.584 -41.491 1.00 86.94 250 GLU A N 1
ATOM 1901 C CA . GLU A 1 250 ? 3.162 -2.008 -41.746 1.00 86.94 250 GLU A CA 1
ATOM 1902 C C . GLU A 1 250 ? 4.256 -2.565 -40.825 1.00 86.94 250 GLU A C 1
ATOM 1904 O O . GLU A 1 250 ? 4.092 -3.645 -40.266 1.00 86.94 250 GLU A O 1
ATOM 1909 N N . PHE A 1 251 ? 5.327 -1.804 -40.598 1.00 87.06 251 PHE A N 1
ATOM 1910 C CA . PHE A 1 251 ? 6.410 -2.154 -39.686 1.00 87.06 251 PHE A CA 1
ATOM 1911 C C . PHE A 1 251 ? 5.914 -2.325 -38.249 1.00 87.06 251 PHE A C 1
ATOM 1913 O O . PHE A 1 251 ? 6.155 -3.362 -37.637 1.00 87.06 251 PHE A O 1
ATOM 1920 N N . MET A 1 252 ? 5.161 -1.349 -37.728 1.00 88.56 252 MET A N 1
ATOM 1921 C CA . MET A 1 252 ? 4.573 -1.447 -36.389 1.00 88.56 252 MET A CA 1
ATOM 1922 C C . MET A 1 252 ? 3.647 -2.664 -36.277 1.00 88.56 252 MET A C 1
ATOM 1924 O O . MET A 1 252 ? 3.807 -3.458 -35.357 1.00 88.56 252 MET A O 1
ATOM 1928 N N . LEU A 1 253 ? 2.735 -2.859 -37.238 1.00 86.38 253 LEU A N 1
ATOM 1929 C CA . LEU A 1 253 ? 1.780 -3.975 -37.240 1.00 86.38 253 LEU A CA 1
ATOM 1930 C C . LEU A 1 253 ? 2.467 -5.347 -37.261 1.00 86.38 253 LEU A C 1
ATOM 1932 O O . LEU A 1 253 ? 2.084 -6.233 -36.502 1.00 86.38 253 LEU A O 1
ATOM 1936 N N . ASN A 1 254 ? 3.487 -5.520 -38.105 1.00 85.50 254 ASN A N 1
ATOM 1937 C CA . ASN A 1 254 ? 4.221 -6.784 -38.209 1.00 85.50 254 ASN A CA 1
ATOM 1938 C C . ASN A 1 254 ? 5.211 -6.997 -37.051 1.00 85.50 254 ASN A C 1
ATOM 1940 O O . ASN A 1 254 ? 5.556 -8.138 -36.751 1.00 85.50 254 ASN A O 1
ATOM 1944 N N . GLY A 1 255 ? 5.661 -5.927 -36.389 1.00 81.94 255 GLY A N 1
ATOM 1945 C CA . GLY A 1 255 ? 6.527 -5.998 -35.211 1.00 81.94 255 GLY A CA 1
ATOM 1946 C C . GLY A 1 255 ? 5.788 -6.334 -33.915 1.00 81.94 255 GLY A C 1
ATOM 1947 O O . GLY A 1 255 ? 6.390 -6.908 -33.007 1.00 81.94 255 GLY A O 1
ATOM 1948 N N . LEU A 1 256 ? 4.485 -6.036 -33.829 1.00 80.12 256 LEU A N 1
ATOM 1949 C CA . LEU A 1 256 ? 3.673 -6.251 -32.624 1.00 80.12 256 LEU A CA 1
ATOM 1950 C C . LEU A 1 256 ? 3.843 -7.649 -32.001 1.00 80.12 256 LEU A C 1
ATOM 1952 O O . LEU A 1 256 ? 4.132 -7.699 -30.808 1.00 80.12 256 LEU A O 1
ATOM 1956 N N . PRO A 1 257 ? 3.750 -8.775 -32.742 1.00 81.06 257 PRO A N 1
ATOM 1957 C CA . PRO A 1 257 ? 3.875 -10.105 -32.142 1.00 81.06 257 PRO A CA 1
ATOM 1958 C C . PRO A 1 257 ? 5.211 -10.360 -31.430 1.00 81.06 257 PRO A C 1
ATOM 1960 O O . PRO A 1 257 ? 5.246 -11.141 -30.487 1.00 81.06 257 PRO A O 1
ATOM 1963 N N . ARG A 1 258 ? 6.304 -9.703 -31.848 1.00 80.31 258 ARG A N 1
ATOM 1964 C CA . ARG A 1 258 ? 7.635 -9.857 -31.226 1.00 80.31 258 ARG A CA 1
ATOM 1965 C C . ARG A 1 258 ? 7.780 -9.051 -29.934 1.00 80.31 258 ARG A C 1
ATOM 1967 O O . ARG A 1 258 ? 8.537 -9.431 -29.044 1.00 80.31 258 ARG A O 1
ATOM 1974 N N . HIS A 1 259 ? 7.059 -7.939 -29.832 1.00 85.94 259 HIS A N 1
ATOM 1975 C CA . HIS A 1 259 ? 7.147 -7.010 -28.706 1.00 85.94 259 HIS A CA 1
ATOM 1976 C C . HIS A 1 259 ? 5.988 -7.164 -27.713 1.00 85.94 259 HIS A C 1
ATOM 1978 O O . HIS A 1 259 ? 6.032 -6.581 -26.632 1.00 85.94 259 HIS A O 1
ATOM 1984 N N . LEU A 1 260 ? 4.960 -7.942 -28.055 1.00 89.62 260 LEU A N 1
ATOM 1985 C CA . LEU A 1 260 ? 3.750 -8.092 -27.260 1.00 89.62 260 LEU A CA 1
ATOM 1986 C C . LEU A 1 260 ? 4.038 -8.708 -25.886 1.00 89.62 260 LEU A C 1
ATOM 1988 O O . LEU A 1 260 ? 4.559 -9.814 -25.772 1.00 89.62 260 LEU A O 1
ATOM 1992 N N . VAL A 1 261 ? 3.596 -8.013 -24.844 1.00 90.19 261 VAL A N 1
ATOM 1993 C CA . VAL A 1 261 ? 3.401 -8.577 -23.509 1.00 90.19 261 VAL A CA 1
ATOM 1994 C C . VAL A 1 261 ? 1.917 -8.930 -23.384 1.00 90.19 261 VAL A C 1
ATOM 1996 O O . VAL A 1 261 ? 1.072 -8.051 -23.597 1.00 90.19 261 VAL A O 1
ATOM 1999 N N . PRO A 1 262 ? 1.557 -10.182 -23.046 1.00 88.00 262 PRO A N 1
ATOM 2000 C CA . PRO A 1 262 ? 0.161 -10.561 -22.869 1.00 88.00 262 PRO A CA 1
ATOM 2001 C C . PRO A 1 262 ? -0.569 -9.629 -21.891 1.00 88.00 262 PRO A C 1
ATOM 2003 O O . PRO A 1 262 ? -0.101 -9.359 -20.787 1.00 88.00 262 PRO A O 1
ATOM 2006 N N . SER A 1 263 ? -1.745 -9.137 -22.285 1.00 82.44 263 SER A N 1
ATOM 2007 C CA . SER A 1 263 ? -2.480 -8.091 -21.552 1.00 82.44 263 SER A CA 1
ATOM 2008 C C . SER A 1 263 ? -2.974 -8.507 -20.159 1.00 82.44 263 SER A C 1
ATOM 2010 O O . SER A 1 263 ? -3.269 -7.637 -19.330 1.00 82.44 263 SER A O 1
ATOM 2012 N N . HIS A 1 264 ? -3.069 -9.817 -19.908 1.00 79.62 264 HIS A N 1
ATOM 2013 C CA . HIS A 1 264 ? -3.467 -10.393 -18.624 1.00 79.62 264 HIS A CA 1
ATOM 2014 C C . HIS A 1 264 ? -2.330 -10.408 -17.592 1.00 79.62 264 HIS A C 1
ATOM 2016 O O . HIS A 1 264 ? -2.617 -10.474 -16.400 1.00 79.62 264 HIS A O 1
ATOM 2022 N N . LEU A 1 265 ? -1.065 -10.323 -18.021 1.00 84.38 265 LEU A N 1
ATOM 2023 C CA . LEU A 1 265 ? 0.065 -10.218 -17.100 1.00 84.38 265 LEU A CA 1
ATOM 2024 C C . LEU A 1 265 ? 0.079 -8.828 -16.455 1.00 84.38 265 LEU A C 1
ATOM 2026 O O . LEU A 1 265 ? -0.160 -7.821 -17.130 1.00 84.38 265 LEU A O 1
ATOM 2030 N N . GLN A 1 266 ? 0.374 -8.785 -15.158 1.00 81.19 266 GLN A N 1
ATOM 2031 C CA . GLN A 1 266 ? 0.561 -7.552 -14.393 1.00 81.19 266 GLN A CA 1
ATOM 2032 C C . GLN A 1 266 ? 2.049 -7.283 -14.203 1.00 81.19 266 GLN A C 1
ATOM 2034 O O . GLN A 1 266 ? 2.833 -8.218 -14.121 1.00 81.19 266 GLN A O 1
ATOM 2039 N N . LYS A 1 267 ? 2.440 -6.009 -14.160 1.00 86.44 267 LYS A N 1
ATOM 2040 C CA . LYS A 1 267 ? 3.821 -5.628 -13.853 1.00 86.44 267 LYS A CA 1
ATOM 2041 C C . LYS A 1 267 ? 4.061 -5.718 -12.336 1.00 86.44 267 LYS A C 1
ATOM 2043 O O . LYS A 1 267 ? 3.152 -5.340 -11.602 1.00 86.44 267 LYS A O 1
ATOM 2048 N N . PRO A 1 268 ? 5.271 -6.085 -11.886 1.00 88.50 268 PRO A N 1
ATOM 2049 C CA . PRO A 1 268 ? 6.355 -6.658 -12.688 1.00 88.50 268 PRO A CA 1
ATOM 2050 C C . PRO A 1 268 ? 6.043 -8.097 -13.148 1.00 88.50 268 PRO A C 1
ATOM 2052 O O . PRO A 1 268 ? 5.449 -8.875 -12.407 1.00 88.50 268 PRO A O 1
ATOM 2055 N N . CYS A 1 269 ? 6.472 -8.478 -14.358 1.00 90.81 269 CYS A N 1
ATOM 2056 C CA . CYS A 1 269 ? 6.342 -9.858 -14.857 1.00 90.81 269 CYS A CA 1
ATOM 2057 C C . CYS A 1 269 ? 7.491 -10.284 -15.772 1.00 90.81 269 CYS A C 1
ATOM 2059 O O . CYS A 1 269 ? 8.244 -9.448 -16.270 1.00 90.81 269 CYS A O 1
ATOM 2061 N N . TRP A 1 270 ? 7.571 -11.592 -16.030 1.00 91.62 270 TRP A N 1
ATOM 2062 C CA . TRP A 1 270 ? 8.462 -12.204 -17.017 1.00 91.62 270 TRP A CA 1
ATOM 2063 C C . TRP A 1 270 ? 7.687 -12.500 -18.312 1.00 91.62 270 TRP A C 1
ATOM 2065 O O . TRP A 1 270 ? 7.052 -13.554 -18.399 1.00 91.62 270 TRP A O 1
ATOM 2075 N N . PRO A 1 271 ? 7.701 -11.637 -19.351 1.00 89.62 271 PRO A N 1
ATOM 2076 C CA . PRO A 1 271 ? 6.826 -11.815 -20.513 1.00 89.62 271 PRO A CA 1
ATOM 2077 C C . PRO A 1 271 ? 7.073 -13.117 -21.278 1.00 89.62 271 PRO A 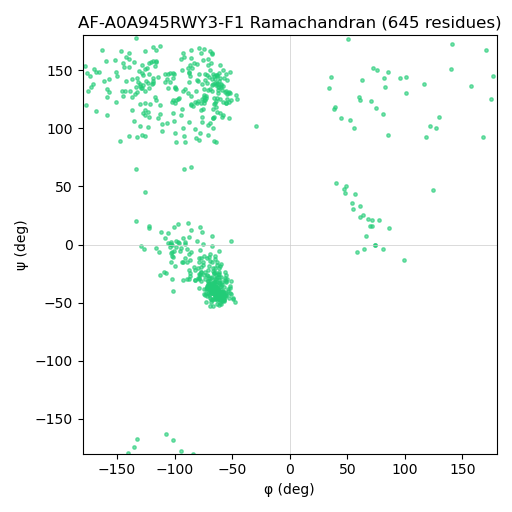C 1
ATOM 2079 O O . PRO A 1 271 ? 6.131 -13.700 -21.805 1.00 89.62 271 PRO A O 1
ATOM 2082 N N . ALA A 1 272 ? 8.328 -13.578 -21.324 1.00 87.38 272 ALA A N 1
ATOM 2083 C CA . ALA A 1 272 ? 8.717 -14.781 -22.057 1.00 87.38 272 ALA A CA 1
ATOM 2084 C C . ALA A 1 272 ? 8.175 -16.070 -21.420 1.00 87.38 272 ALA A C 1
ATOM 2086 O O . ALA A 1 272 ? 7.778 -16.990 -22.129 1.00 87.38 272 ALA A O 1
ATOM 2087 N N . THR A 1 273 ? 8.157 -16.141 -20.086 1.00 87.56 273 THR A N 1
ATOM 2088 C CA . THR A 1 273 ? 7.720 -17.340 -19.352 1.00 87.56 273 THR A CA 1
ATOM 2089 C C . THR A 1 273 ? 6.288 -17.229 -18.836 1.00 87.56 273 THR A C 1
ATOM 2091 O O . THR A 1 273 ? 5.693 -18.240 -18.473 1.00 87.56 273 THR A O 1
ATOM 2094 N N . GLY A 1 274 ? 5.741 -16.012 -18.759 1.00 83.88 274 GLY A N 1
ATOM 2095 C CA . GLY A 1 274 ? 4.474 -15.723 -18.091 1.00 83.88 274 GLY A CA 1
ATOM 2096 C C . GLY A 1 274 ? 4.514 -15.936 -16.575 1.00 83.88 274 GLY A C 1
ATOM 2097 O O . GLY A 1 274 ? 3.466 -15.878 -15.938 1.00 83.88 274 GLY A O 1
ATOM 2098 N N . LYS A 1 275 ? 5.694 -16.203 -15.991 1.00 83.00 275 LYS A N 1
ATOM 2099 C CA . LYS A 1 275 ? 5.843 -16.375 -14.544 1.00 83.00 275 LYS A CA 1
ATOM 2100 C C . LYS A 1 275 ? 5.575 -15.057 -13.826 1.00 83.00 275 LYS A C 1
ATOM 2102 O O . LYS A 1 275 ? 5.919 -13.979 -14.321 1.00 83.00 275 LYS A O 1
ATOM 2107 N N . ASP A 1 276 ? 5.004 -15.181 -12.635 1.00 80.62 276 ASP A N 1
ATOM 2108 C CA . ASP A 1 276 ? 4.832 -14.058 -11.729 1.00 80.62 276 ASP A CA 1
ATOM 2109 C C . ASP A 1 276 ? 6.197 -13.480 -11.328 1.00 80.62 276 ASP A C 1
ATOM 2111 O O . ASP A 1 276 ? 7.138 -14.226 -11.040 1.00 80.62 276 ASP A O 1
ATOM 2115 N N . ALA A 1 277 ? 6.309 -12.153 -11.344 1.00 87.94 277 ALA A N 1
ATOM 2116 C CA . ALA A 1 277 ? 7.495 -11.450 -10.870 1.00 87.94 277 ALA A CA 1
ATOM 2117 C C . ALA A 1 277 ? 7.169 -10.459 -9.752 1.00 87.94 277 ALA A C 1
ATOM 2119 O O . ALA A 1 277 ? 8.016 -9.639 -9.416 1.00 87.94 277 ALA A O 1
ATOM 2120 N N . SER A 1 278 ? 5.982 -10.550 -9.151 1.00 81.25 278 SER A N 1
ATOM 2121 C CA . SER A 1 278 ? 5.486 -9.630 -8.125 1.00 81.25 278 SER A CA 1
ATOM 2122 C C . SER A 1 278 ? 6.409 -9.480 -6.900 1.00 81.25 278 SER A C 1
ATOM 2124 O O . SER A 1 278 ? 6.453 -8.422 -6.278 1.00 81.25 278 SER A O 1
ATOM 2126 N N . GLY A 1 279 ? 7.233 -10.487 -6.588 1.00 83.44 279 GLY A N 1
ATOM 2127 C CA . GLY A 1 279 ? 8.262 -10.408 -5.540 1.00 83.44 279 GLY A CA 1
ATOM 2128 C C . GLY A 1 279 ? 9.513 -9.596 -5.910 1.00 83.44 279 GLY A C 1
ATOM 2129 O O . GLY A 1 279 ? 10.291 -9.242 -5.023 1.00 83.44 279 GLY A O 1
ATOM 2130 N N . TRP A 1 280 ? 9.720 -9.295 -7.194 1.00 89.81 280 TRP A N 1
ATOM 2131 C CA . TRP A 1 280 ? 10.891 -8.581 -7.702 1.00 89.81 280 TRP A CA 1
ATOM 2132 C C . TRP A 1 280 ? 10.693 -7.069 -7.657 1.00 89.81 280 TRP A C 1
ATOM 2134 O O . TRP A 1 280 ? 9.629 -6.535 -7.972 1.00 89.81 280 TRP A O 1
ATOM 2144 N N . THR A 1 281 ? 11.754 -6.366 -7.280 1.00 90.00 281 THR A N 1
ATOM 2145 C CA . THR A 1 281 ? 11.801 -4.906 -7.218 1.00 90.00 281 THR A CA 1
ATOM 2146 C C . THR A 1 281 ? 13.099 -4.420 -7.842 1.00 90.00 281 THR A C 1
ATOM 2148 O O . THR A 1 281 ? 14.170 -4.917 -7.496 1.00 90.00 281 THR A O 1
ATOM 2151 N N . LEU A 1 282 ? 13.016 -3.461 -8.765 1.00 91.88 282 LEU A N 1
ATOM 2152 C CA . LEU A 1 282 ? 14.201 -2.832 -9.343 1.00 91.88 282 LEU A CA 1
ATOM 2153 C C . LEU A 1 282 ? 14.722 -1.757 -8.391 1.00 91.88 282 LEU A C 1
ATOM 2155 O O . LEU A 1 282 ? 13.966 -0.903 -7.932 1.00 91.88 282 LEU A O 1
ATOM 2159 N N . MET A 1 283 ? 16.022 -1.784 -8.140 1.00 93.25 283 MET A N 1
ATOM 2160 C CA . MET A 1 283 ? 16.783 -0.770 -7.416 1.00 93.25 283 MET A CA 1
ATOM 2161 C C . MET A 1 283 ? 17.853 -0.188 -8.344 1.00 93.25 283 MET A C 1
ATOM 2163 O O . MET A 1 283 ? 18.095 -0.726 -9.424 1.00 93.25 283 MET A O 1
ATOM 2167 N N . GLN A 1 284 ? 18.521 0.893 -7.934 1.00 90.94 284 GLN A N 1
ATOM 2168 C CA . GLN A 1 284 ? 19.486 1.602 -8.793 1.00 90.94 284 GLN A CA 1
ATOM 2169 C C . GLN A 1 284 ? 20.622 0.722 -9.343 1.00 90.94 284 GLN A C 1
ATOM 2171 O O . GLN A 1 284 ? 21.138 0.992 -10.424 1.00 90.94 284 GLN A O 1
ATOM 2176 N N . ASN A 1 285 ? 21.029 -0.312 -8.605 1.00 91.75 285 ASN A N 1
ATOM 2177 C CA . ASN A 1 285 ? 22.146 -1.187 -8.960 1.00 91.75 285 ASN A CA 1
ATOM 2178 C C . ASN A 1 285 ? 21.727 -2.603 -9.387 1.00 91.75 285 ASN A C 1
ATOM 2180 O O . ASN A 1 285 ? 22.494 -3.268 -10.081 1.00 91.75 285 ASN A O 1
ATOM 2184 N N . MET A 1 286 ? 20.555 -3.092 -8.967 1.00 92.75 286 MET A N 1
ATOM 2185 C CA . MET A 1 286 ? 20.126 -4.474 -9.213 1.00 92.75 286 MET A CA 1
ATOM 2186 C C . MET A 1 286 ? 18.623 -4.685 -9.017 1.00 92.75 286 MET A C 1
ATOM 2188 O O . MET A 1 286 ? 17.929 -3.851 -8.442 1.00 92.75 286 MET A O 1
ATOM 2192 N N . CYS A 1 287 ? 18.119 -5.834 -9.463 1.00 92.50 287 CYS A N 1
ATOM 2193 C CA . CYS A 1 287 ? 16.790 -6.320 -9.103 1.00 92.50 287 CYS A CA 1
ATOM 2194 C C . CYS A 1 287 ? 16.900 -7.197 -7.855 1.00 92.50 287 CYS A C 1
ATOM 2196 O O . CYS A 1 287 ? 17.759 -8.073 -7.806 1.00 92.50 287 CYS A O 1
ATOM 2198 N N . VAL A 1 288 ? 16.020 -6.999 -6.876 1.00 93.31 288 VAL A N 1
ATOM 2199 C CA . VAL A 1 288 ? 15.984 -7.776 -5.628 1.00 93.31 288 VAL A CA 1
ATOM 2200 C C . VAL A 1 288 ? 14.617 -8.423 -5.467 1.00 93.31 288 VAL A C 1
ATOM 2202 O O . VAL A 1 288 ? 13.591 -7.761 -5.630 1.00 93.31 288 VAL A O 1
ATOM 2205 N N . ASN A 1 289 ? 14.596 -9.703 -5.104 1.00 93.25 289 ASN A N 1
ATOM 2206 C CA . ASN A 1 289 ? 13.383 -10.388 -4.685 1.00 93.25 289 ASN A CA 1
ATOM 2207 C C . ASN A 1 289 ? 13.236 -10.300 -3.159 1.00 93.25 289 ASN A C 1
ATOM 2209 O O . ASN A 1 289 ? 13.878 -11.043 -2.413 1.00 93.25 289 ASN A O 1
ATOM 2213 N N . ALA A 1 290 ? 12.395 -9.375 -2.685 1.00 92.00 290 ALA A N 1
ATOM 2214 C CA . ALA A 1 290 ? 12.242 -9.102 -1.254 1.00 92.00 290 ALA A CA 1
ATOM 2215 C C . ALA A 1 290 ? 11.639 -10.291 -0.485 1.00 92.00 290 ALA A C 1
ATOM 2217 O O . ALA A 1 290 ? 11.996 -10.517 0.674 1.00 92.00 290 ALA A O 1
ATOM 2218 N N . TYR A 1 291 ? 10.760 -11.068 -1.131 1.00 90.81 291 TYR A N 1
ATOM 2219 C CA . TYR A 1 291 ? 10.174 -12.273 -0.545 1.00 90.81 291 TYR A CA 1
ATOM 2220 C C . TYR A 1 291 ? 11.235 -13.355 -0.334 1.00 90.81 291 TYR A C 1
ATOM 2222 O O . TYR A 1 291 ? 11.391 -13.838 0.786 1.00 90.81 291 TYR A O 1
ATOM 2230 N N . ASN A 1 292 ? 11.999 -13.691 -1.379 1.00 91.06 292 ASN A N 1
ATOM 2231 C CA . ASN A 1 292 ? 13.056 -14.703 -1.302 1.00 91.06 292 ASN A CA 1
ATOM 2232 C C . ASN A 1 292 ? 14.128 -14.294 -0.289 1.00 91.06 292 ASN A C 1
ATOM 2234 O O . ASN A 1 292 ? 14.514 -15.098 0.556 1.00 91.06 292 ASN A O 1
ATOM 2238 N N . LEU A 1 293 ? 14.530 -13.019 -0.292 1.00 91.88 293 LEU A N 1
ATOM 2239 C CA . LEU A 1 293 ? 15.488 -12.500 0.679 1.00 91.88 293 LEU A CA 1
ATOM 2240 C C . LEU A 1 293 ? 14.973 -12.657 2.123 1.00 91.88 293 LEU A C 1
ATOM 2242 O O . LEU A 1 293 ? 15.705 -13.116 3.001 1.00 91.88 293 LEU A O 1
ATOM 2246 N N . ALA A 1 294 ? 13.700 -12.340 2.379 1.00 91.88 294 ALA A N 1
ATOM 2247 C CA . ALA A 1 294 ? 13.076 -12.559 3.683 1.00 91.88 294 ALA A CA 1
ATOM 2248 C C . ALA A 1 294 ? 12.949 -14.051 4.045 1.00 91.88 294 ALA A C 1
ATOM 2250 O O . ALA A 1 294 ? 13.153 -14.417 5.207 1.00 91.88 294 ALA A O 1
ATOM 2251 N N . ALA A 1 295 ? 12.642 -14.921 3.082 1.00 88.38 295 ALA A N 1
ATOM 2252 C CA . ALA A 1 295 ? 12.579 -16.365 3.283 1.00 88.38 295 ALA A CA 1
ATOM 2253 C C . ALA A 1 295 ? 13.957 -16.937 3.662 1.00 88.38 295 ALA A C 1
ATOM 2255 O O . ALA A 1 295 ? 14.071 -17.636 4.667 1.00 88.38 295 ALA A O 1
ATOM 2256 N N . CYS A 1 296 ? 15.036 -16.534 2.985 1.00 87.44 296 CYS A N 1
ATOM 2257 C CA . CYS A 1 296 ? 16.386 -16.970 3.350 1.00 87.44 296 CYS A CA 1
ATOM 2258 C C . CYS A 1 296 ? 16.762 -16.556 4.783 1.00 87.44 296 CYS A C 1
ATOM 2260 O O . CYS A 1 296 ? 17.280 -17.355 5.565 1.00 87.44 296 CYS A O 1
ATOM 2262 N N . LEU A 1 297 ? 16.413 -15.330 5.192 1.00 86.62 297 LEU A N 1
ATOM 2263 C CA . LEU A 1 297 ? 16.612 -14.874 6.575 1.00 86.62 297 LEU A CA 1
ATOM 2264 C C . LEU A 1 297 ? 15.767 -15.655 7.597 1.00 86.62 297 LEU A C 1
ATOM 2266 O O . LEU A 1 297 ? 16.164 -15.793 8.757 1.00 86.62 297 LEU A O 1
ATOM 2270 N N . THR A 1 298 ? 14.596 -16.146 7.187 1.00 82.69 298 THR A N 1
ATOM 2271 C CA . THR A 1 298 ? 13.685 -16.951 8.017 1.00 82.69 298 THR A CA 1
ATOM 2272 C C . THR A 1 298 ? 14.335 -18.281 8.385 1.00 82.69 298 THR A C 1
ATOM 2274 O O . THR A 1 298 ? 14.357 -18.633 9.575 1.00 82.69 298 THR A O 1
ATOM 2277 N N . ASP A 1 299 ? 14.916 -18.944 7.386 1.00 80.88 299 ASP A N 1
ATOM 2278 C CA . ASP A 1 299 ? 15.534 -20.271 7.480 1.00 80.88 299 ASP A CA 1
ATOM 2279 C C . ASP A 1 299 ? 17.031 -20.218 7.827 1.00 80.88 299 ASP A C 1
ATOM 2281 O O . ASP A 1 299 ? 17.682 -21.252 7.969 1.00 80.88 299 ASP A O 1
ATOM 2285 N N . LYS A 1 300 ? 17.571 -19.007 8.035 1.00 74.81 300 LYS A N 1
ATOM 2286 C CA . LYS A 1 300 ? 19.001 -18.736 8.268 1.00 74.81 300 LYS A CA 1
ATOM 2287 C C . LYS A 1 300 ? 19.892 -19.300 7.156 1.00 74.81 300 LYS A C 1
ATOM 2289 O O . LYS A 1 300 ? 21.038 -19.674 7.411 1.00 74.81 300 LYS A O 1
ATOM 2294 N N . THR A 1 301 ? 19.369 -19.366 5.940 1.00 74.19 301 THR A N 1
ATOM 2295 C CA . THR A 1 301 ? 20.129 -19.770 4.764 1.00 74.19 301 THR A CA 1
ATOM 2296 C C . THR A 1 301 ? 20.823 -18.554 4.166 1.00 74.19 301 THR A C 1
ATOM 2298 O O . THR A 1 301 ? 20.393 -17.409 4.341 1.00 74.19 301 THR A O 1
ATOM 2301 N N . VAL A 1 302 ? 21.925 -18.798 3.461 1.00 62.66 302 VAL A N 1
ATOM 2302 C CA . VAL A 1 302 ? 22.545 -17.764 2.628 1.00 62.66 302 VAL A CA 1
ATOM 2303 C C . VAL A 1 302 ? 21.546 -17.399 1.521 1.00 62.66 302 VAL A C 1
ATOM 2305 O O . VAL A 1 302 ? 20.894 -18.312 1.007 1.00 62.66 302 VAL A O 1
ATOM 2308 N N . PRO A 1 303 ? 21.368 -16.105 1.191 1.00 71.31 303 PRO A N 1
ATOM 2309 C CA . PRO A 1 303 ? 20.587 -15.706 0.027 1.00 71.31 303 PRO A CA 1
ATOM 2310 C C . PRO A 1 303 ? 21.093 -16.439 -1.217 1.00 71.31 303 PRO A C 1
ATOM 2312 O O . PRO A 1 303 ? 22.282 -16.371 -1.518 1.00 71.31 303 PRO A O 1
ATOM 2315 N N . ASP A 1 304 ? 20.202 -17.166 -1.884 1.00 70.25 304 ASP A N 1
ATOM 2316 C CA . ASP A 1 304 ? 20.509 -17.841 -3.148 1.00 70.25 304 ASP A CA 1
ATOM 2317 C C . ASP A 1 304 ? 20.577 -16.820 -4.301 1.00 70.25 304 ASP A C 1
ATOM 2319 O O . ASP A 1 304 ? 20.123 -15.678 -4.147 1.00 70.25 304 ASP A O 1
ATOM 2323 N N . ASP A 1 305 ? 21.075 -17.236 -5.466 1.00 63.22 305 ASP A N 1
ATOM 2324 C CA . ASP A 1 305 ? 21.134 -16.417 -6.689 1.00 63.22 305 ASP A CA 1
ATOM 2325 C C . ASP A 1 305 ? 19.735 -15.895 -7.097 1.00 63.22 305 ASP A C 1
ATOM 2327 O O . ASP A 1 305 ? 19.595 -14.830 -7.695 1.00 63.22 305 ASP A O 1
ATOM 2331 N N . ASP A 1 306 ? 18.666 -16.570 -6.666 1.00 76.50 306 ASP A N 1
ATOM 2332 C CA . ASP A 1 306 ? 17.269 -16.157 -6.860 1.00 76.50 306 ASP A CA 1
ATOM 2333 C C . ASP A 1 306 ? 16.805 -14.991 -5.952 1.00 76.50 306 ASP A C 1
ATOM 2335 O O . ASP A 1 306 ? 15.641 -14.574 -6.012 1.00 76.50 306 ASP A O 1
ATOM 2339 N N . CYS A 1 307 ? 17.670 -14.446 -5.089 1.00 85.38 307 CYS A N 1
ATOM 2340 C CA . CYS A 1 307 ? 17.369 -13.253 -4.285 1.00 85.38 307 CYS A CA 1
ATOM 2341 C C . CYS A 1 307 ? 17.707 -11.946 -5.007 1.00 85.38 307 CYS A C 1
ATOM 2343 O O . CYS A 1 307 ? 17.169 -10.895 -4.646 1.00 85.38 307 CYS A O 1
ATOM 2345 N N . GLY A 1 308 ? 18.592 -11.985 -6.004 1.00 90.12 308 GLY A N 1
ATOM 2346 C CA . GLY A 1 308 ? 19.052 -10.782 -6.673 1.00 90.12 308 GLY A CA 1
ATOM 2347 C C . GLY A 1 308 ? 19.683 -11.052 -8.029 1.00 90.12 308 GLY A C 1
ATOM 2348 O O . GLY A 1 308 ? 20.439 -11.996 -8.195 1.00 90.12 308 GLY A O 1
ATOM 2349 N N . MET A 1 309 ? 19.406 -10.185 -8.999 1.00 91.25 309 MET A N 1
ATOM 2350 C CA . MET A 1 309 ? 19.969 -10.297 -10.344 1.00 91.25 309 MET A CA 1
ATOM 2351 C C . MET A 1 309 ? 20.298 -8.928 -10.934 1.00 91.25 309 MET A C 1
ATOM 2353 O O . MET A 1 309 ? 19.766 -7.901 -10.503 1.00 91.25 309 MET A O 1
ATOM 2357 N N . ALA A 1 310 ? 21.151 -8.908 -11.957 1.00 91.06 310 ALA A N 1
ATOM 2358 C CA . ALA A 1 310 ? 21.386 -7.699 -12.737 1.00 91.06 310 ALA A CA 1
ATOM 2359 C C . ALA A 1 310 ? 20.084 -7.232 -13.424 1.00 91.06 310 ALA A C 1
ATOM 2361 O O . ALA A 1 310 ? 19.258 -8.070 -13.801 1.00 91.06 310 ALA A O 1
ATOM 2362 N N . PRO A 1 311 ? 19.878 -5.916 -13.619 1.00 90.81 311 PRO A N 1
ATOM 2363 C CA . PRO A 1 311 ? 18.751 -5.421 -14.399 1.00 90.81 311 PRO A CA 1
ATOM 2364 C C . PRO A 1 311 ? 18.753 -6.039 -15.798 1.00 90.81 311 PRO A C 1
ATOM 2366 O O . PRO A 1 311 ? 19.778 -6.061 -16.475 1.00 90.81 311 PRO A O 1
ATOM 2369 N N . THR A 1 312 ? 17.596 -6.537 -16.230 1.00 91.00 312 THR A N 1
ATOM 2370 C CA . THR A 1 312 ? 17.452 -7.244 -17.506 1.00 91.00 312 THR A CA 1
ATOM 2371 C C . THR A 1 312 ? 16.182 -6.805 -18.234 1.00 91.00 312 THR A C 1
ATOM 2373 O O . THR A 1 312 ? 15.149 -6.612 -17.586 1.00 91.00 312 THR A O 1
ATOM 2376 N N . PRO A 1 313 ? 16.200 -6.686 -19.577 1.00 91.06 313 PRO A N 1
ATOM 2377 C CA . PRO A 1 313 ? 14.993 -6.437 -20.365 1.00 91.06 313 PRO A CA 1
ATOM 2378 C C . PRO A 1 313 ? 13.979 -7.592 -20.296 1.00 91.06 313 PRO A C 1
ATOM 2380 O O . PRO A 1 313 ? 12.850 -7.441 -20.770 1.00 91.06 313 PRO A O 1
ATOM 2383 N N . GLU A 1 314 ? 14.346 -8.747 -19.737 1.00 91.00 314 GLU A N 1
ATOM 2384 C CA . GLU A 1 314 ? 13.414 -9.851 -19.492 1.00 91.00 314 GLU A CA 1
ATOM 2385 C C . GLU A 1 314 ? 12.411 -9.547 -18.374 1.00 91.00 314 GLU A C 1
ATOM 2387 O O . GLU A 1 314 ? 11.283 -10.040 -18.429 1.00 91.00 314 GLU A O 1
ATOM 2392 N N . LEU A 1 315 ? 12.785 -8.709 -17.400 1.00 92.25 315 LEU A N 1
ATOM 2393 C CA . LEU A 1 315 ? 11.895 -8.269 -16.331 1.00 92.25 315 LEU A CA 1
ATOM 2394 C C . LEU A 1 315 ? 11.120 -7.037 -16.793 1.00 92.25 315 LEU A C 1
ATOM 2396 O O . LEU A 1 315 ? 11.649 -5.926 -16.853 1.00 92.25 315 LEU A O 1
ATOM 2400 N N . PHE A 1 316 ? 9.842 -7.213 -17.110 1.00 92.19 316 PHE A N 1
ATOM 2401 C CA . PHE A 1 316 ? 8.988 -6.099 -17.500 1.00 92.19 316 PHE A CA 1
ATOM 2402 C C . PHE A 1 316 ? 8.470 -5.363 -16.262 1.00 92.19 316 PHE A C 1
ATOM 2404 O O . PHE A 1 316 ? 7.423 -5.700 -15.710 1.00 92.19 316 PHE A O 1
ATOM 2411 N N . SER A 1 317 ? 9.213 -4.340 -15.837 1.00 90.75 317 SER A N 1
ATOM 2412 C CA . SER A 1 317 ? 8.844 -3.413 -14.765 1.00 90.75 317 SER A CA 1
ATOM 2413 C C . SER A 1 317 ? 9.074 -1.969 -15.195 1.00 90.75 317 SER A C 1
ATOM 2415 O O . SER A 1 317 ? 10.048 -1.671 -15.885 1.00 90.75 317 SER A O 1
ATOM 2417 N N . THR A 1 318 ? 8.188 -1.074 -14.758 1.00 89.12 318 THR A N 1
ATOM 2418 C CA . THR A 1 318 ? 8.334 0.374 -14.970 1.00 89.12 318 THR A CA 1
ATOM 2419 C C . THR A 1 318 ? 8.799 1.120 -13.728 1.00 89.12 318 THR A C 1
ATOM 2421 O O . THR A 1 318 ? 9.234 2.250 -13.858 1.00 89.12 318 THR A O 1
ATOM 2424 N N . ALA A 1 319 ? 8.724 0.496 -12.550 1.00 88.56 319 ALA A N 1
ATOM 2425 C CA . ALA A 1 319 ? 9.060 1.140 -11.288 1.00 88.56 319 ALA A CA 1
ATOM 2426 C C . ALA A 1 319 ? 10.475 0.769 -10.838 1.00 88.56 319 ALA A C 1
ATOM 2428 O O . ALA A 1 319 ? 10.833 -0.414 -10.835 1.00 88.56 319 ALA A O 1
ATOM 2429 N N . VAL A 1 320 ? 11.239 1.780 -10.416 1.00 90.56 320 VAL A N 1
ATOM 2430 C CA . VAL A 1 320 ? 12.585 1.656 -9.838 1.00 90.56 320 VAL A CA 1
ATOM 2431 C C . VAL A 1 320 ? 12.629 2.417 -8.521 1.00 90.56 320 VAL A C 1
ATOM 2433 O O . VAL A 1 320 ? 12.166 3.554 -8.433 1.00 90.56 320 VAL A O 1
ATOM 2436 N N . LEU A 1 321 ? 13.201 1.797 -7.493 1.00 93.25 321 LEU A N 1
ATOM 2437 C CA . LEU A 1 321 ? 13.441 2.461 -6.220 1.00 93.25 321 LEU A CA 1
ATOM 2438 C C . LEU A 1 321 ? 14.608 3.453 -6.331 1.00 93.25 321 LEU A C 1
ATOM 2440 O O . LEU A 1 321 ? 15.618 3.148 -6.968 1.00 93.25 321 LEU A O 1
ATOM 2444 N N . PRO A 1 322 ? 14.523 4.624 -5.674 1.00 90.50 322 PRO A N 1
ATOM 2445 C CA . PRO A 1 322 ? 15.503 5.701 -5.816 1.00 90.50 322 PRO A CA 1
ATOM 2446 C C . PRO A 1 322 ? 16.807 5.465 -5.034 1.00 90.50 322 PRO A C 1
ATOM 2448 O O . PRO A 1 322 ? 17.566 6.406 -4.823 1.00 90.50 322 PRO A O 1
ATOM 2451 N N . PHE A 1 323 ? 17.067 4.240 -4.578 1.00 94.75 323 PHE A N 1
ATOM 2452 C CA . PHE A 1 323 ? 18.243 3.871 -3.794 1.00 94.75 323 PHE A CA 1
ATOM 2453 C C . PHE A 1 323 ? 18.783 2.506 -4.240 1.00 94.75 323 PHE A C 1
ATOM 2455 O O . PHE A 1 323 ? 18.081 1.724 -4.886 1.00 94.75 323 PHE A O 1
ATOM 2462 N N . ALA A 1 324 ? 20.048 2.234 -3.924 1.00 95.06 324 ALA A N 1
ATOM 2463 C CA . ALA A 1 324 ? 20.714 0.972 -4.223 1.00 95.06 324 ALA A CA 1
ATOM 2464 C C . ALA A 1 324 ? 20.451 -0.086 -3.138 1.00 95.06 324 ALA A C 1
ATOM 2466 O O . ALA A 1 324 ? 20.274 0.236 -1.962 1.00 95.06 324 ALA A O 1
ATOM 2467 N N . PHE A 1 325 ? 20.484 -1.365 -3.518 1.00 95.00 325 PHE A N 1
ATOM 2468 C CA . PHE A 1 325 ? 20.559 -2.445 -2.540 1.00 95.00 325 PHE A CA 1
ATOM 2469 C C . PHE A 1 325 ? 21.970 -2.529 -1.963 1.00 95.00 325 PHE A C 1
ATOM 2471 O O . PHE A 1 325 ? 22.933 -2.764 -2.699 1.00 95.00 325 PHE A O 1
ATOM 2478 N N . GLU A 1 326 ? 22.078 -2.403 -0.643 1.00 94.75 326 GLU A N 1
ATOM 2479 C CA . GLU A 1 326 ? 23.334 -2.517 0.092 1.00 94.75 326 GLU A CA 1
ATOM 2480 C C . GLU A 1 326 ? 23.160 -3.485 1.271 1.00 94.75 326 GLU A C 1
ATOM 2482 O O . GLU A 1 326 ? 22.628 -3.093 2.312 1.00 94.75 326 GLU A O 1
ATOM 2487 N N . PRO A 1 327 ? 23.630 -4.744 1.172 1.00 90.75 327 PRO A N 1
ATOM 2488 C CA . PRO A 1 327 ? 23.410 -5.756 2.213 1.00 90.75 327 PRO A CA 1
ATOM 2489 C C . PRO A 1 327 ? 23.901 -5.355 3.614 1.00 90.75 327 PRO A C 1
ATOM 2491 O O . PRO A 1 327 ? 23.370 -5.816 4.623 1.00 90.75 327 PRO A O 1
ATOM 2494 N N . GLY A 1 328 ? 24.935 -4.511 3.684 1.00 91.62 328 GLY A N 1
ATOM 2495 C CA . GLY A 1 328 ? 25.540 -4.037 4.931 1.00 91.62 328 GLY A CA 1
ATOM 2496 C C . GLY A 1 328 ? 25.003 -2.700 5.447 1.00 91.62 328 GLY A C 1
ATOM 2497 O O . GLY A 1 328 ? 25.441 -2.260 6.514 1.00 91.62 328 GLY A O 1
ATOM 2498 N N . ALA A 1 329 ? 24.095 -2.043 4.719 1.00 96.94 329 ALA A N 1
ATOM 2499 C CA . ALA A 1 329 ? 23.595 -0.728 5.098 1.00 96.94 329 ALA A CA 1
ATOM 2500 C C . ALA A 1 329 ? 22.813 -0.772 6.415 1.00 96.94 329 ALA A C 1
ATOM 2502 O O . ALA A 1 329 ? 22.068 -1.714 6.709 1.00 96.94 329 ALA A O 1
ATOM 2503 N N . LYS A 1 330 ? 22.990 0.283 7.213 1.00 97.25 330 LYS A N 1
ATOM 2504 C CA . LYS A 1 330 ? 22.370 0.474 8.529 1.00 97.25 330 LYS A CA 1
ATOM 2505 C C . LYS A 1 330 ? 21.504 1.729 8.505 1.00 97.25 330 LYS A C 1
ATOM 2507 O O . LYS A 1 330 ? 21.745 2.615 7.699 1.00 97.25 330 LYS A O 1
ATOM 2512 N N . ALA A 1 331 ? 20.542 1.807 9.422 1.00 98.19 331 ALA A N 1
ATOM 2513 C CA . ALA A 1 331 ? 19.673 2.975 9.569 1.00 98.19 331 ALA A CA 1
ATOM 2514 C C . ALA A 1 331 ? 19.538 3.413 11.046 1.00 98.19 331 ALA A C 1
ATOM 2516 O O . ALA A 1 331 ? 18.481 3.241 11.665 1.00 98.19 331 ALA A O 1
ATOM 2517 N N . PRO A 1 332 ? 20.635 3.863 11.690 1.00 98.19 332 PRO A N 1
ATOM 2518 C CA . PRO A 1 332 ? 20.614 4.260 13.096 1.00 98.19 332 PRO A CA 1
ATOM 2519 C C . PRO A 1 332 ? 19.712 5.470 13.371 1.00 98.19 332 PRO A C 1
ATOM 2521 O O . PRO A 1 332 ? 19.052 5.502 14.414 1.00 98.19 332 PRO A O 1
ATOM 2524 N N . ARG A 1 333 ? 19.649 6.459 12.467 1.00 97.75 333 ARG A N 1
ATOM 2525 C CA . ARG A 1 333 ? 18.796 7.640 12.652 1.00 97.75 333 ARG A CA 1
ATOM 2526 C C . ARG A 1 333 ? 17.323 7.262 12.553 1.00 97.75 333 ARG A C 1
ATOM 2528 O O . ARG A 1 333 ? 16.530 7.754 13.353 1.00 97.75 333 ARG A O 1
ATOM 2535 N N . PHE A 1 334 ? 16.976 6.348 11.650 1.00 98.38 334 PHE A N 1
ATOM 2536 C CA . PHE A 1 334 ? 15.634 5.792 11.514 1.00 98.38 334 PHE A CA 1
ATOM 2537 C C . PHE A 1 334 ? 15.193 5.022 12.760 1.00 98.38 334 PHE A C 1
ATOM 2539 O O . PHE A 1 334 ? 14.084 5.233 13.250 1.00 98.38 334 PHE A O 1
ATOM 2546 N N . LEU A 1 335 ? 16.056 4.163 13.312 1.00 98.06 335 LEU A N 1
ATOM 2547 C CA . LEU A 1 335 ? 15.747 3.434 14.546 1.00 98.06 335 LEU A CA 1
ATOM 2548 C C . LEU A 1 335 ? 15.514 4.391 15.720 1.00 98.06 335 LEU A C 1
ATOM 2550 O O . LEU A 1 335 ? 14.532 4.239 16.444 1.00 98.06 335 LEU A O 1
ATOM 2554 N N . LYS A 1 336 ? 16.354 5.425 15.850 1.00 97.12 336 LYS A N 1
ATOM 2555 C CA . LYS A 1 336 ? 16.161 6.484 16.847 1.00 97.12 336 LYS A CA 1
ATOM 2556 C C . LYS A 1 336 ? 14.838 7.228 16.639 1.00 97.12 336 LYS A C 1
ATOM 2558 O O . LYS A 1 336 ? 14.105 7.442 17.597 1.00 97.12 336 LYS A O 1
ATOM 2563 N N . TYR A 1 337 ? 14.503 7.576 15.398 1.00 97.31 337 TYR A N 1
ATOM 2564 C CA . TYR A 1 337 ? 13.212 8.177 15.059 1.00 97.31 337 TYR A CA 1
ATOM 2565 C C . TYR A 1 337 ? 12.037 7.285 15.496 1.00 97.31 337 TYR A C 1
ATOM 2567 O O . TYR A 1 337 ? 11.103 7.780 16.126 1.00 97.31 337 TYR A O 1
ATOM 2575 N N . LEU A 1 338 ? 12.086 5.977 15.215 1.00 97.25 338 LEU A N 1
ATOM 2576 C CA . LEU A 1 338 ? 11.035 5.042 15.624 1.00 97.25 338 LEU A CA 1
ATOM 2577 C C . LEU A 1 338 ? 10.873 4.984 17.147 1.00 97.25 338 LEU A C 1
ATOM 2579 O O . LEU A 1 338 ? 9.745 4.942 17.629 1.00 97.25 338 LEU A O 1
ATOM 2583 N N . GLU A 1 339 ? 11.971 4.996 17.903 1.00 96.81 339 GLU A N 1
ATOM 2584 C CA . GLU A 1 339 ? 11.944 5.058 19.371 1.00 96.81 339 GLU A CA 1
ATOM 2585 C C . GLU A 1 339 ? 11.357 6.376 19.893 1.00 96.81 339 GLU A C 1
ATOM 2587 O O . GLU A 1 339 ? 10.604 6.370 20.867 1.00 96.81 339 GLU A O 1
ATOM 2592 N N . GLU A 1 340 ? 11.656 7.498 19.233 1.00 95.31 340 GLU A N 1
ATOM 2593 C CA . GLU A 1 340 ? 11.151 8.823 19.603 1.00 95.31 340 GLU A CA 1
ATOM 2594 C C . GLU A 1 340 ? 9.639 8.962 19.385 1.00 95.31 340 GLU A C 1
ATOM 2596 O O . GLU A 1 340 ? 8.960 9.552 20.230 1.00 95.31 340 GLU A O 1
ATOM 2601 N N . VAL A 1 341 ? 9.109 8.444 18.270 1.00 95.69 341 VAL A N 1
ATOM 2602 C CA . VAL A 1 341 ? 7.675 8.551 17.933 1.00 95.69 341 VAL A CA 1
ATOM 2603 C C . VAL A 1 341 ? 6.829 7.437 18.531 1.00 95.69 341 VAL A C 1
ATOM 2605 O O . VAL A 1 341 ? 5.622 7.616 18.709 1.00 95.69 341 VAL A O 1
ATOM 2608 N N . GLN A 1 342 ? 7.444 6.290 18.829 1.00 96.50 342 GLN A N 1
ATOM 2609 C CA . GLN A 1 342 ? 6.752 5.117 19.332 1.00 96.50 342 GLN A CA 1
ATOM 2610 C C . GLN A 1 342 ? 7.562 4.416 20.439 1.00 96.50 342 GLN A C 1
ATOM 2612 O O . GLN A 1 342 ? 8.406 3.562 20.152 1.00 96.50 342 GLN A O 1
ATOM 2617 N N . PRO A 1 343 ? 7.308 4.735 21.723 1.00 95.06 343 PRO A N 1
ATOM 2618 C CA . PRO A 1 343 ? 8.031 4.148 22.849 1.00 95.06 343 PRO A CA 1
ATOM 2619 C C . PRO A 1 343 ? 7.686 2.670 23.085 1.00 95.06 343 PRO A C 1
ATOM 2621 O O . PRO A 1 343 ? 8.514 1.950 23.650 1.00 95.06 343 PRO A O 1
ATOM 2624 N N . ASP A 1 344 ? 6.532 2.186 22.613 1.00 96.62 344 ASP A N 1
ATOM 2625 C CA . ASP A 1 344 ? 6.149 0.778 22.735 1.00 96.62 344 ASP A CA 1
ATOM 2626 C C . ASP A 1 344 ? 6.900 -0.093 21.699 1.00 96.62 344 ASP A C 1
ATOM 2628 O O . ASP A 1 344 ? 6.691 0.061 20.488 1.00 96.62 344 ASP A O 1
ATOM 2632 N N . PRO A 1 345 ? 7.763 -1.035 22.133 1.00 97.06 345 PRO A N 1
ATOM 2633 C CA . PRO A 1 345 ? 8.497 -1.914 21.225 1.00 97.06 345 PRO A CA 1
ATOM 2634 C C . PRO A 1 345 ? 7.596 -2.812 20.368 1.00 97.06 345 PRO A C 1
ATOM 2636 O O . PRO A 1 345 ? 7.970 -3.123 19.238 1.00 97.06 345 PRO A O 1
ATOM 2639 N N . ALA A 1 346 ? 6.422 -3.219 20.859 1.00 96.62 346 ALA A N 1
ATOM 2640 C CA . ALA A 1 346 ? 5.494 -4.048 20.097 1.00 96.62 346 ALA A CA 1
ATOM 2641 C C . ALA A 1 346 ? 4.879 -3.259 18.933 1.00 96.62 346 ALA A C 1
ATOM 2643 O O . ALA A 1 346 ? 4.767 -3.784 17.826 1.00 96.62 346 ALA A O 1
ATOM 2644 N N . ILE A 1 347 ? 4.549 -1.981 19.152 1.00 97.62 347 ILE A N 1
ATOM 2645 C CA . ILE A 1 347 ? 4.048 -1.106 18.084 1.00 97.62 347 ILE A CA 1
ATOM 2646 C C . ILE A 1 347 ? 5.173 -0.754 17.096 1.00 97.62 347 ILE A C 1
ATOM 2648 O O . ILE A 1 347 ? 4.936 -0.747 15.887 1.00 97.62 347 ILE A O 1
ATOM 2652 N N . ARG A 1 348 ? 6.418 -0.549 17.562 1.00 98.00 348 ARG A N 1
ATOM 2653 C CA . ARG A 1 348 ? 7.578 -0.392 16.657 1.00 98.00 348 ARG A CA 1
ATOM 2654 C C . ARG A 1 348 ? 7.757 -1.603 15.751 1.00 98.00 348 ARG A C 1
ATOM 2656 O O . ARG A 1 348 ? 7.919 -1.450 14.546 1.00 98.00 348 ARG A O 1
ATOM 2663 N N . GLU A 1 349 ? 7.699 -2.804 16.315 1.00 97.75 349 GLU A N 1
ATOM 2664 C CA . GLU A 1 349 ? 7.804 -4.035 15.536 1.00 97.75 349 GLU A CA 1
ATOM 2665 C C . GLU A 1 349 ? 6.653 -4.158 14.524 1.00 97.75 349 GLU A C 1
ATOM 2667 O O . GLU A 1 349 ? 6.888 -4.516 13.371 1.00 97.75 349 GLU A O 1
ATOM 2672 N N . GLN A 1 350 ? 5.432 -3.776 14.908 1.00 97.69 350 GLN A N 1
ATOM 2673 C CA . GLN A 1 350 ? 4.275 -3.742 14.013 1.00 97.69 350 GLN A CA 1
ATOM 2674 C C . GLN A 1 350 ? 4.472 -2.774 12.828 1.00 97.69 350 GLN A C 1
ATOM 2676 O O . GLN A 1 350 ? 4.168 -3.126 11.687 1.00 97.69 350 GLN A O 1
ATOM 2681 N N . LEU A 1 351 ? 5.032 -1.583 13.070 1.00 98.44 351 LEU A N 1
ATOM 2682 C CA . LEU A 1 351 ? 5.396 -0.612 12.027 1.00 98.44 351 LEU A CA 1
ATOM 2683 C C . LEU A 1 351 ? 6.465 -1.167 11.072 1.00 98.44 351 LEU A C 1
ATOM 2685 O O . LEU A 1 351 ? 6.374 -0.971 9.859 1.00 98.44 351 LEU A O 1
ATOM 2689 N N . LEU A 1 352 ? 7.466 -1.875 11.596 1.00 98.56 352 LEU A N 1
ATOM 2690 C CA . LEU A 1 352 ? 8.497 -2.511 10.774 1.00 98.56 352 LEU A CA 1
ATOM 2691 C C . LEU A 1 352 ? 7.923 -3.662 9.934 1.00 98.56 352 LEU A C 1
ATOM 2693 O O . LEU A 1 352 ? 8.259 -3.789 8.758 1.00 98.56 352 LEU A O 1
ATOM 2697 N N . MET A 1 353 ? 7.029 -4.475 10.505 1.00 98.19 353 MET A N 1
ATOM 2698 C CA . MET A 1 353 ? 6.329 -5.537 9.774 1.00 98.19 353 MET A CA 1
ATOM 2699 C C . MET A 1 353 ? 5.442 -4.972 8.663 1.00 98.19 353 MET A C 1
ATOM 2701 O O . MET A 1 353 ? 5.407 -5.551 7.582 1.00 98.19 353 MET A O 1
ATOM 2705 N N . LEU A 1 354 ? 4.764 -3.841 8.894 1.00 98.19 354 LEU A N 1
ATOM 2706 C CA . LEU A 1 354 ? 4.004 -3.144 7.853 1.00 98.19 354 LEU A CA 1
ATOM 2707 C C . LEU A 1 354 ? 4.918 -2.703 6.702 1.00 98.19 354 LEU A C 1
ATOM 2709 O O . LEU A 1 354 ? 4.609 -2.988 5.547 1.00 98.19 354 LEU A O 1
ATOM 2713 N N . MET A 1 355 ? 6.064 -2.081 7.003 1.00 98.06 355 MET A N 1
ATOM 2714 C CA . MET A 1 355 ? 7.051 -1.715 5.978 1.00 98.06 355 MET A CA 1
ATOM 2715 C C . MET A 1 355 ? 7.514 -2.931 5.176 1.00 98.06 355 MET A C 1
ATOM 2717 O O . MET A 1 355 ? 7.496 -2.889 3.951 1.00 98.06 355 MET A O 1
ATOM 2721 N N . GLY A 1 356 ? 7.877 -4.021 5.858 1.00 96.44 356 GLY A N 1
ATOM 2722 C CA . GLY A 1 356 ? 8.308 -5.258 5.210 1.00 96.44 356 GLY A CA 1
ATOM 2723 C C . GLY A 1 356 ? 7.222 -5.875 4.334 1.00 96.44 356 GLY A C 1
ATOM 2724 O O . GLY A 1 356 ? 7.482 -6.259 3.200 1.00 96.44 356 GLY A O 1
ATOM 2725 N N . LEU A 1 357 ? 5.986 -5.919 4.828 1.00 95.69 357 LEU A N 1
ATOM 2726 C CA . LEU A 1 357 ? 4.848 -6.440 4.082 1.00 95.69 357 LEU A CA 1
ATOM 2727 C C . LEU A 1 357 ? 4.570 -5.604 2.818 1.00 95.69 357 LEU A C 1
ATOM 2729 O O . LEU A 1 357 ? 4.255 -6.170 1.775 1.00 95.69 357 LEU A O 1
ATOM 2733 N N . CYS A 1 358 ? 4.758 -4.281 2.876 1.00 95.25 358 CYS A N 1
ATOM 2734 C CA . CYS A 1 358 ? 4.664 -3.364 1.733 1.00 95.25 358 CYS A CA 1
ATOM 2735 C C . CYS A 1 358 ? 5.692 -3.590 0.616 1.00 95.25 358 CYS A C 1
ATOM 2737 O O . CYS A 1 358 ? 5.464 -3.118 -0.494 1.00 95.25 358 CYS A O 1
ATOM 2739 N N . LEU A 1 359 ? 6.759 -4.353 0.862 1.00 92.88 359 LEU A N 1
ATOM 2740 C CA . LEU A 1 359 ? 7.739 -4.719 -0.166 1.00 92.88 359 LEU A CA 1
ATOM 2741 C C . LEU A 1 359 ? 7.275 -5.864 -1.078 1.00 92.88 359 LEU A C 1
ATOM 2743 O O . LEU A 1 359 ? 7.931 -6.129 -2.083 1.00 92.88 359 LEU A O 1
ATOM 2747 N N . ILE A 1 360 ? 6.186 -6.557 -0.723 1.00 89.94 360 ILE A N 1
ATOM 2748 C CA . ILE A 1 360 ? 5.681 -7.722 -1.455 1.00 89.94 360 ILE A CA 1
ATOM 2749 C C . ILE A 1 360 ? 4.191 -7.597 -1.797 1.00 89.94 360 ILE A C 1
ATOM 2751 O O . ILE A 1 360 ? 3.375 -7.075 -1.021 1.00 89.94 360 ILE A O 1
ATOM 2755 N N . ASP A 1 361 ? 3.829 -8.180 -2.934 1.00 84.19 361 ASP A N 1
ATOM 2756 C CA . ASP A 1 361 ? 2.465 -8.239 -3.462 1.00 84.19 361 ASP A CA 1
ATOM 2757 C C . ASP A 1 361 ? 1.712 -9.444 -2.877 1.00 84.19 361 ASP A C 1
ATOM 2759 O O . ASP A 1 361 ? 1.400 -10.420 -3.552 1.00 84.19 361 ASP A O 1
ATOM 2763 N N . CYS A 1 362 ? 1.460 -9.394 -1.566 1.00 85.00 362 CYS A N 1
ATOM 2764 C CA . CYS A 1 362 ? 0.794 -10.458 -0.811 1.00 85.00 362 CYS A CA 1
ATOM 2765 C C . CYS A 1 362 ? -0.428 -9.927 -0.047 1.00 85.00 362 CYS A C 1
ATOM 2767 O O . CYS A 1 362 ? -0.310 -9.058 0.824 1.00 85.00 362 CYS A O 1
ATOM 2769 N N . THR A 1 363 ? -1.601 -10.494 -0.323 1.00 88.62 363 THR A N 1
ATOM 2770 C CA . THR A 1 363 ? -2.861 -10.183 0.375 1.00 88.62 363 THR A CA 1
ATOM 2771 C C . THR A 1 363 ? -3.270 -11.256 1.391 1.00 88.62 363 THR A C 1
ATOM 2773 O O . 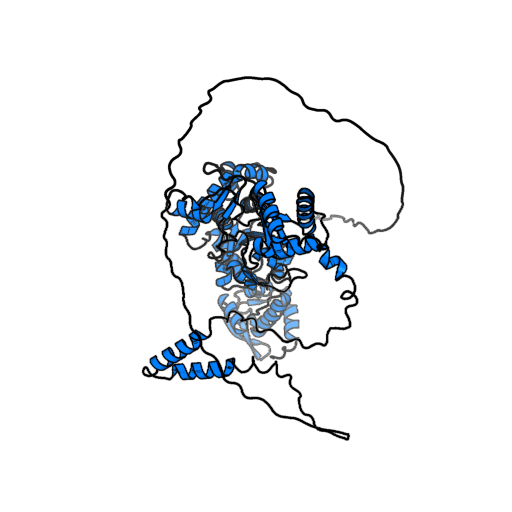THR A 1 363 ? -4.274 -11.089 2.078 1.00 88.62 363 THR A O 1
ATOM 2776 N N . ASP A 1 364 ? -2.466 -12.309 1.584 1.00 89.56 364 ASP A N 1
ATOM 2777 C CA . ASP A 1 364 ? -2.793 -13.463 2.446 1.00 89.56 364 ASP A CA 1
ATOM 2778 C C . ASP A 1 364 ? -3.009 -13.092 3.921 1.00 89.56 364 ASP A C 1
ATOM 2780 O O . ASP A 1 364 ? -3.747 -13.754 4.653 1.00 89.56 364 ASP A O 1
ATOM 2784 N N . TYR A 1 365 ? -2.399 -11.990 4.360 1.00 94.00 365 TYR A N 1
ATOM 2785 C CA . TYR A 1 365 ? -2.562 -11.458 5.711 1.00 94.00 365 TYR A CA 1
ATOM 2786 C C . TYR A 1 365 ? -3.932 -10.820 5.953 1.00 94.00 365 TYR A C 1
ATOM 2788 O O . TYR A 1 365 ? -4.258 -10.535 7.106 1.00 94.00 365 TYR A O 1
ATOM 2796 N N . ASN A 1 366 ? -4.722 -10.604 4.892 1.00 94.44 366 ASN A N 1
ATOM 2797 C CA . ASN A 1 366 ? -6.065 -10.038 4.939 1.00 94.44 366 ASN A CA 1
ATOM 2798 C C . ASN A 1 366 ? -6.123 -8.780 5.813 1.00 94.44 366 ASN A C 1
ATOM 2800 O O . ASN A 1 366 ? -6.968 -8.685 6.696 1.00 94.44 366 ASN A O 1
ATOM 2804 N N . ALA A 1 367 ? -5.190 -7.844 5.628 1.00 95.69 367 ALA A N 1
ATOM 2805 C CA . ALA A 1 367 ? -5.008 -6.721 6.541 1.00 95.69 367 ALA A CA 1
ATOM 2806 C C . ALA A 1 367 ? -5.079 -5.363 5.834 1.00 95.69 367 ALA A C 1
ATOM 2808 O O . ALA A 1 367 ? -4.536 -5.186 4.744 1.00 95.69 367 ALA A O 1
ATOM 2809 N N . PHE A 1 368 ? -5.704 -4.390 6.497 1.00 96.12 368 PHE A N 1
ATOM 2810 C CA . PHE A 1 368 ? -5.577 -2.966 6.188 1.00 96.12 368 PHE A CA 1
ATOM 2811 C C . PHE A 1 368 ? -5.216 -2.191 7.451 1.00 96.12 368 PHE A C 1
ATOM 2813 O O . PHE A 1 368 ? -5.522 -2.615 8.567 1.00 96.12 368 PHE A O 1
ATOM 2820 N N . PHE A 1 369 ? -4.568 -1.049 7.274 1.00 97.38 369 PHE A N 1
ATOM 2821 C CA . PHE A 1 369 ? -3.902 -0.341 8.357 1.00 97.38 369 PHE A CA 1
ATOM 2822 C C . PHE A 1 369 ? -4.513 1.031 8.556 1.00 97.38 369 PHE A C 1
ATOM 2824 O O . PHE A 1 369 ? -4.799 1.734 7.590 1.00 97.38 369 PHE A O 1
ATOM 2831 N N . VAL A 1 370 ? -4.687 1.411 9.816 1.00 95.81 370 VAL A N 1
ATOM 2832 C CA . VAL A 1 370 ? -5.084 2.756 10.218 1.00 95.81 370 VAL A CA 1
ATOM 2833 C C . VAL A 1 370 ? -4.025 3.298 11.166 1.00 95.81 370 VAL A C 1
ATOM 2835 O O . VAL A 1 370 ? -3.842 2.776 12.265 1.00 95.81 370 VAL A O 1
ATOM 2838 N N . LEU A 1 371 ? -3.320 4.337 10.733 1.00 96.25 371 LEU A N 1
ATOM 2839 C CA . LEU A 1 371 ? -2.333 5.056 11.526 1.00 96.25 371 LEU A CA 1
ATOM 2840 C C . LEU A 1 371 ? -3.026 6.259 12.158 1.00 96.25 371 LEU A C 1
ATOM 2842 O O . LEU A 1 371 ? -3.399 7.201 11.456 1.00 96.25 371 LEU A O 1
ATOM 2846 N N . THR A 1 372 ? -3.189 6.226 13.479 1.00 93.00 372 THR A N 1
ATOM 2847 C CA . THR A 1 372 ? -3.972 7.222 14.221 1.00 93.00 372 THR A CA 1
ATOM 2848 C C . THR A 1 372 ? -3.138 8.046 15.196 1.00 93.00 372 THR A C 1
ATOM 2850 O O . THR A 1 372 ? -2.053 7.641 15.602 1.00 93.00 372 THR A O 1
ATOM 2853 N N . GLY A 1 373 ? -3.618 9.233 15.555 1.00 89.81 373 GLY A N 1
ATOM 2854 C CA . GLY A 1 373 ? -3.032 10.117 16.567 1.00 89.81 373 GLY A CA 1
ATOM 2855 C C . GLY A 1 373 ? -3.111 11.583 16.155 1.00 89.81 373 GLY A C 1
ATOM 2856 O O . GLY A 1 373 ? -3.410 11.888 15.004 1.00 89.81 373 GLY A O 1
ATOM 2857 N N . GLU A 1 374 ? -2.752 12.501 17.042 1.00 88.25 374 GLU A N 1
ATOM 2858 C CA . GLU A 1 374 ? -2.815 13.935 16.743 1.00 88.25 374 GLU A CA 1
ATOM 2859 C C . GLU A 1 374 ? -1.811 14.389 15.662 1.00 88.25 374 GLU A C 1
ATOM 2861 O O . GLU A 1 374 ? -0.840 13.705 15.298 1.00 88.25 374 GLU A O 1
ATOM 2866 N N . GLY A 1 375 ? -2.046 15.585 15.122 1.00 87.19 375 GLY A N 1
ATOM 2867 C CA . GLY A 1 375 ? -1.118 16.237 14.206 1.00 87.19 375 GLY A CA 1
ATOM 2868 C C . GLY A 1 375 ? 0.238 16.499 14.870 1.00 87.19 375 GLY A C 1
ATOM 2869 O O . GLY A 1 375 ? 0.320 16.986 15.993 1.00 87.19 375 GLY A O 1
ATOM 2870 N N . GLY A 1 376 ? 1.329 16.209 14.155 1.00 87.94 376 GLY A N 1
ATOM 2871 C CA . GLY A 1 376 ? 2.684 16.453 14.663 1.00 87.94 376 GLY A CA 1
ATOM 2872 C C . GLY A 1 376 ? 3.283 15.325 15.511 1.00 87.94 376 GLY A C 1
ATOM 2873 O O . GLY A 1 376 ? 4.317 15.543 16.134 1.00 87.94 376 GLY A O 1
ATOM 2874 N N . CYS A 1 377 ? 2.698 14.124 15.504 1.00 93.25 377 CYS A N 1
ATOM 2875 C CA . CYS A 1 377 ? 3.245 12.935 16.181 1.00 93.25 377 CYS A CA 1
ATOM 2876 C C . CYS A 1 377 ? 4.225 12.102 15.330 1.00 93.25 377 CYS A C 1
ATOM 2878 O O . CYS A 1 377 ? 4.423 10.920 15.576 1.00 93.25 377 CYS A O 1
ATOM 2880 N N . GLY A 1 378 ? 4.786 12.669 14.257 1.00 91.88 378 GLY A N 1
ATOM 2881 C CA . GLY A 1 378 ? 5.765 11.974 13.411 1.00 91.88 378 GLY A CA 1
ATOM 2882 C C . GLY A 1 378 ? 5.201 10.998 12.367 1.00 91.88 378 GLY A C 1
ATOM 2883 O O . GLY A 1 378 ? 5.978 10.526 11.543 1.00 91.88 378 GLY A O 1
ATOM 2884 N N . LYS A 1 379 ? 3.879 10.761 12.308 1.00 94.50 379 LYS A N 1
ATOM 2885 C CA . LYS A 1 379 ? 3.217 9.912 11.284 1.00 94.50 379 LYS A CA 1
ATOM 2886 C C . LYS A 1 379 ? 3.628 10.238 9.848 1.00 94.50 379 LYS A C 1
ATOM 2888 O O . LYS A 1 379 ? 3.969 9.341 9.091 1.00 94.50 379 LYS A O 1
ATOM 2893 N N . GLY A 1 380 ? 3.639 11.527 9.499 1.00 94.19 380 GLY A N 1
ATOM 2894 C CA . GLY A 1 380 ? 3.983 11.979 8.148 1.00 94.19 380 GLY A CA 1
ATOM 2895 C C . GLY A 1 380 ? 5.424 11.661 7.737 1.00 94.19 380 GLY A C 1
ATOM 2896 O O . GLY A 1 380 ? 5.689 11.495 6.555 1.00 94.19 380 GLY A O 1
ATOM 2897 N N . VAL A 1 381 ? 6.353 11.540 8.694 1.00 96.44 381 VAL A N 1
ATOM 2898 C CA . VAL A 1 381 ? 7.726 11.091 8.409 1.00 96.44 381 VAL A CA 1
ATOM 2899 C C . VAL A 1 381 ? 7.726 9.594 8.086 1.00 96.44 381 VAL A C 1
ATOM 2901 O O . VAL A 1 381 ? 8.325 9.189 7.096 1.00 96.44 381 VAL A O 1
ATOM 2904 N N . TYR A 1 382 ? 6.996 8.779 8.855 1.00 97.69 382 TYR A N 1
ATOM 2905 C CA . TYR A 1 382 ? 6.872 7.341 8.603 1.00 97.69 382 TYR A CA 1
ATOM 2906 C C . TYR A 1 382 ? 6.215 7.054 7.250 1.00 97.69 382 TYR A C 1
ATOM 2908 O O . TYR A 1 382 ? 6.725 6.245 6.480 1.00 97.69 382 TYR A O 1
ATOM 2916 N N . THR A 1 383 ? 5.102 7.723 6.937 1.00 96.94 383 THR A N 1
ATOM 2917 C CA . THR A 1 383 ? 4.352 7.476 5.696 1.00 96.94 383 THR A CA 1
ATOM 2918 C C . THR A 1 383 ? 5.099 7.978 4.463 1.00 96.94 383 THR A C 1
ATOM 2920 O O . THR A 1 383 ? 5.047 7.334 3.417 1.00 96.94 383 THR A O 1
ATOM 2923 N N . HIS A 1 384 ? 5.880 9.055 4.605 1.00 96.62 384 HIS A N 1
ATOM 2924 C CA . HIS A 1 384 ? 6.840 9.505 3.594 1.00 96.62 384 HIS A CA 1
ATOM 2925 C C . HIS A 1 384 ? 7.894 8.433 3.294 1.00 96.62 384 HIS A C 1
ATOM 2927 O O . HIS A 1 384 ? 8.066 8.044 2.140 1.00 96.62 384 HIS A O 1
ATOM 2933 N N . LEU A 1 385 ? 8.547 7.895 4.329 1.00 97.69 385 LEU A N 1
ATOM 2934 C CA . LEU A 1 385 ? 9.541 6.831 4.163 1.00 97.69 385 LEU A CA 1
ATOM 2935 C C . LEU A 1 385 ? 8.927 5.553 3.595 1.00 97.69 385 LEU A C 1
ATOM 2937 O O . LEU A 1 385 ? 9.540 4.922 2.742 1.00 97.69 385 LEU A O 1
ATOM 2941 N N . LEU A 1 386 ? 7.711 5.190 4.012 1.00 97.81 386 LEU A N 1
ATOM 2942 C CA . LEU A 1 386 ? 6.989 4.042 3.465 1.00 97.81 386 LEU A CA 1
ATOM 2943 C C . LEU A 1 386 ? 6.752 4.197 1.954 1.00 97.81 386 LEU A C 1
ATOM 2945 O O . LEU A 1 386 ? 7.015 3.263 1.202 1.00 97.81 386 LEU A O 1
ATOM 2949 N N . SER A 1 387 ? 6.320 5.378 1.500 1.00 96.31 387 SER A N 1
ATOM 2950 C CA . SER A 1 387 ? 6.133 5.663 0.071 1.00 96.31 387 SER A CA 1
ATOM 2951 C C . SER A 1 387 ? 7.451 5.613 -0.709 1.00 96.31 387 SER A C 1
ATOM 2953 O O . SER A 1 387 ? 7.479 5.082 -1.816 1.00 96.31 387 SER A O 1
ATOM 2955 N N . LYS A 1 388 ? 8.552 6.136 -0.152 1.00 96.44 388 LYS A N 1
ATOM 2956 C CA . LYS A 1 388 ? 9.883 6.066 -0.785 1.00 96.44 388 LYS A CA 1
ATOM 2957 C C . LYS A 1 388 ? 10.435 4.640 -0.840 1.00 96.44 388 LYS A C 1
ATOM 2959 O O . LYS A 1 388 ? 11.056 4.268 -1.830 1.00 96.44 388 LYS A O 1
ATOM 2964 N N . LEU A 1 389 ? 10.176 3.849 0.201 1.00 96.06 389 LEU A N 1
ATOM 2965 C CA . LEU A 1 389 ? 10.600 2.457 0.316 1.00 96.06 389 LEU A CA 1
ATOM 2966 C C . LEU A 1 389 ? 9.880 1.548 -0.692 1.00 96.06 389 LEU A C 1
ATOM 2968 O O . LEU A 1 389 ? 10.507 0.666 -1.270 1.00 96.06 389 LEU A O 1
ATOM 2972 N N . VAL A 1 390 ? 8.577 1.761 -0.902 1.00 94.25 390 VAL A N 1
ATOM 2973 C CA . VAL A 1 390 ? 7.771 1.021 -1.894 1.00 94.25 390 VAL A CA 1
ATOM 2974 C C . VAL A 1 390 ? 7.983 1.548 -3.315 1.00 94.25 390 VAL A C 1
ATOM 2976 O O . VAL A 1 390 ? 7.872 0.793 -4.280 1.00 94.25 390 VAL A O 1
ATOM 2979 N N . GLY A 1 391 ? 8.298 2.835 -3.443 1.00 93.19 391 GLY A N 1
ATOM 2980 C CA . GLY A 1 391 ? 8.361 3.557 -4.704 1.00 93.19 391 GLY A CA 1
ATOM 2981 C C . GLY A 1 391 ? 7.101 4.394 -4.918 1.00 93.19 391 GLY A C 1
ATOM 2982 O O . GLY A 1 391 ? 5.970 3.912 -4.810 1.00 93.19 391 GLY A O 1
ATOM 2983 N N . GLU A 1 392 ? 7.292 5.668 -5.253 1.00 91.94 392 GLU A N 1
ATOM 2984 C CA . GLU A 1 392 ? 6.188 6.611 -5.474 1.00 91.94 392 GLU A CA 1
ATOM 2985 C C . GLU A 1 392 ? 5.330 6.202 -6.678 1.00 91.94 392 GLU A C 1
ATOM 2987 O O . GLU A 1 392 ? 4.111 6.306 -6.630 1.00 91.94 392 GLU A O 1
ATOM 2992 N N . GLU A 1 393 ? 5.942 5.622 -7.713 1.00 88.69 393 GLU A N 1
ATOM 2993 C CA . GLU A 1 393 ? 5.238 5.073 -8.881 1.00 88.69 393 GLU A CA 1
ATOM 2994 C C . GLU A 1 393 ? 4.425 3.801 -8.587 1.00 88.69 393 GLU A C 1
ATOM 2996 O O . GLU A 1 393 ? 3.683 3.326 -9.446 1.00 88.69 393 GLU A O 1
ATOM 3001 N N . GLN A 1 394 ? 4.602 3.210 -7.403 1.00 90.94 394 GLN A N 1
ATOM 3002 C CA . GLN A 1 394 ? 3.863 2.040 -6.914 1.00 90.94 394 GLN A CA 1
ATOM 3003 C C . GLN A 1 394 ? 2.942 2.396 -5.743 1.00 90.94 394 GLN A C 1
ATOM 3005 O O . GLN A 1 394 ? 2.395 1.504 -5.083 1.00 90.94 394 GLN A O 1
ATOM 3010 N N . THR A 1 395 ? 2.767 3.694 -5.488 1.00 94.31 395 THR A N 1
ATOM 3011 C CA . THR A 1 395 ? 1.935 4.234 -4.421 1.00 94.31 395 THR A CA 1
ATOM 3012 C C . THR A 1 395 ? 0.799 5.053 -5.024 1.00 94.31 395 THR A C 1
ATOM 3014 O O . THR A 1 395 ? 1.008 5.975 -5.806 1.00 94.31 395 THR A O 1
ATOM 3017 N N . CYS A 1 396 ? -0.432 4.733 -4.640 1.00 94.75 396 CYS A N 1
ATOM 3018 C CA . CYS A 1 396 ? -1.623 5.496 -4.990 1.00 94.75 396 CYS A CA 1
ATOM 3019 C C . CYS A 1 396 ? -2.288 6.086 -3.744 1.00 94.75 396 CYS A C 1
ATOM 3021 O O . CYS A 1 396 ? -1.962 5.715 -2.619 1.00 94.75 396 CYS A O 1
ATOM 3023 N N . CYS A 1 397 ? -3.219 7.011 -3.962 1.00 94.56 397 CYS A N 1
ATOM 3024 C CA . CYS A 1 397 ? -4.029 7.623 -2.916 1.00 94.56 397 CYS A CA 1
ATOM 3025 C C . CYS A 1 397 ? -5.494 7.598 -3.361 1.00 94.56 397 CYS A C 1
ATOM 3027 O O . CYS A 1 397 ? -5.958 8.463 -4.105 1.00 94.56 397 CYS A O 1
ATOM 3029 N N . VAL A 1 398 ? -6.198 6.544 -2.962 1.00 93.12 398 VAL A N 1
ATOM 3030 C CA . VAL A 1 398 ? -7.637 6.373 -3.145 1.00 93.12 398 VAL A CA 1
ATOM 3031 C C . VAL A 1 398 ? -8.275 6.422 -1.757 1.00 93.12 398 VAL A C 1
ATOM 3033 O O . VAL A 1 398 ? -8.067 5.497 -0.962 1.00 93.12 398 VAL A O 1
ATOM 3036 N N . PRO A 1 399 ? -9.068 7.464 -1.458 1.00 90.50 399 PRO A N 1
ATOM 3037 C CA . PRO A 1 399 ? -9.778 7.547 -0.192 1.00 90.50 399 PRO A CA 1
ATOM 3038 C C . PRO A 1 399 ? -10.804 6.429 -0.035 1.00 90.50 399 PRO A C 1
ATOM 3040 O O . PRO A 1 399 ? -11.463 6.041 -1.006 1.00 90.50 399 PRO A O 1
ATOM 3043 N N . LEU A 1 400 ? -11.015 5.948 1.195 1.00 88.69 400 LEU A N 1
ATOM 3044 C CA . LEU A 1 400 ? -11.985 4.875 1.468 1.00 88.69 400 LEU A CA 1
ATOM 3045 C C . LEU A 1 400 ? -13.403 5.240 0.993 1.00 88.69 400 LEU A C 1
ATOM 3047 O O . LEU A 1 400 ? -14.124 4.404 0.445 1.00 88.69 400 LEU A O 1
ATOM 3051 N N . SER A 1 401 ? -13.787 6.510 1.129 1.00 85.38 401 SER A N 1
ATOM 3052 C CA . SER A 1 401 ? -15.073 7.056 0.676 1.00 85.38 401 SER A CA 1
ATOM 3053 C C . SER A 1 401 ? -15.291 6.930 -0.842 1.00 85.38 401 SER A C 1
ATOM 3055 O O . SER A 1 401 ? -16.424 6.994 -1.317 1.00 85.38 401 SER A O 1
ATOM 3057 N N . ARG A 1 402 ? -14.218 6.724 -1.618 1.00 88.19 402 ARG A N 1
ATOM 3058 C CA . ARG A 1 402 ? -14.218 6.665 -3.085 1.00 88.19 402 ARG A CA 1
ATOM 3059 C C . ARG A 1 402 ? -14.118 5.253 -3.652 1.00 88.19 402 ARG A C 1
ATOM 3061 O O . ARG A 1 402 ? -14.186 5.106 -4.866 1.00 88.19 402 ARG A O 1
ATOM 3068 N N . PHE A 1 403 ? -14.046 4.212 -2.825 1.00 90.06 403 PHE A N 1
ATOM 3069 C CA . PHE A 1 403 ? -13.907 2.824 -3.299 1.00 90.06 403 PHE A CA 1
ATOM 3070 C C . PHE A 1 403 ? -15.100 2.321 -4.127 1.00 90.06 403 PHE A C 1
ATOM 3072 O O . PHE A 1 403 ? -14.985 1.324 -4.827 1.00 90.06 403 PHE A O 1
ATOM 3079 N N . THR A 1 404 ? -16.252 2.985 -4.052 1.00 86.88 404 THR A N 1
ATOM 3080 C CA . THR A 1 404 ? -17.442 2.666 -4.860 1.00 86.88 404 THR A CA 1
ATOM 3081 C C . THR A 1 404 ? -17.668 3.653 -6.003 1.00 86.88 404 THR A C 1
ATOM 3083 O O . THR A 1 404 ? -18.613 3.501 -6.774 1.00 86.88 404 THR A O 1
ATOM 3086 N N . ALA A 1 405 ? -16.825 4.682 -6.121 1.00 86.19 405 ALA A N 1
ATOM 3087 C CA . ALA A 1 405 ? -16.957 5.675 -7.171 1.00 86.19 405 ALA A CA 1
ATOM 3088 C C . ALA A 1 405 ? -16.350 5.154 -8.491 1.00 86.19 405 ALA A C 1
ATOM 3090 O O . ALA A 1 405 ? -15.286 4.526 -8.471 1.00 86.19 405 ALA A O 1
ATOM 3091 N N . PRO A 1 406 ? -16.975 5.450 -9.647 1.00 80.81 406 PRO A N 1
ATOM 3092 C CA . PRO A 1 406 ? -16.479 5.003 -10.946 1.00 80.81 406 PRO A CA 1
ATOM 3093 C C . PRO A 1 406 ? -15.023 5.411 -11.187 1.00 80.81 406 PRO A C 1
ATOM 3095 O O . PRO A 1 406 ? -14.616 6.528 -10.851 1.00 80.81 406 PRO A O 1
ATOM 3098 N N . PHE A 1 407 ? -14.252 4.515 -11.806 1.00 84.38 407 PHE A N 1
ATOM 3099 C CA . PHE A 1 407 ? -12.834 4.693 -12.158 1.00 84.38 407 PHE A CA 1
ATOM 3100 C C . PHE A 1 407 ? -11.842 4.842 -10.984 1.00 84.38 407 PHE A C 1
ATOM 3102 O O . PHE A 1 407 ? -10.638 4.926 -11.228 1.00 84.38 407 PHE A O 1
ATOM 3109 N N . GLN A 1 408 ? -12.294 4.880 -9.724 1.00 89.00 408 GLN A N 1
ATOM 3110 C CA . GLN A 1 408 ? -11.422 5.166 -8.571 1.00 89.00 408 GLN A CA 1
ATOM 3111 C C . GLN A 1 408 ? -10.640 3.952 -8.065 1.00 89.00 408 GLN A C 1
ATOM 3113 O O . GLN A 1 408 ? -9.616 4.112 -7.413 1.00 89.00 408 GLN A O 1
ATOM 3118 N N . THR A 1 409 ? -11.096 2.739 -8.360 1.00 91.25 409 THR A N 1
ATOM 3119 C CA . THR A 1 409 ? -10.495 1.486 -7.882 1.00 91.25 409 THR A CA 1
ATOM 3120 C C . THR A 1 409 ? -9.409 0.940 -8.805 1.00 91.25 409 THR A C 1
ATOM 3122 O O . THR A 1 409 ? -8.604 0.126 -8.363 1.00 91.25 409 THR A O 1
ATOM 3125 N N . TYR A 1 410 ? -9.307 1.418 -10.052 1.00 91.44 410 TYR A N 1
ATOM 3126 C CA . TYR A 1 410 ? -8.243 1.010 -10.979 1.00 91.44 410 TYR A CA 1
ATOM 3127 C C . TYR A 1 410 ? -6.824 1.154 -10.385 1.00 91.44 410 TYR A C 1
ATOM 3129 O O . TYR A 1 410 ? -6.066 0.184 -10.465 1.00 91.44 410 TYR A O 1
ATOM 3137 N N . PRO A 1 411 ? -6.454 2.275 -9.723 1.00 92.81 411 PRO A N 1
ATOM 3138 C CA . PRO A 1 411 ? -5.157 2.407 -9.060 1.00 92.81 411 PRO A CA 1
ATOM 3139 C C . PRO A 1 411 ? -4.857 1.302 -8.039 1.00 92.81 411 PRO A C 1
ATOM 3141 O O . PRO A 1 411 ? -3.700 0.911 -7.920 1.00 92.81 411 PRO A O 1
ATOM 3144 N N . LEU A 1 412 ? -5.871 0.746 -7.364 1.00 93.38 412 LEU A N 1
ATOM 3145 C CA . LEU A 1 412 ? -5.701 -0.326 -6.372 1.00 93.38 412 LEU A CA 1
ATOM 3146 C C . LEU A 1 412 ? -5.272 -1.667 -6.993 1.00 93.38 412 LEU A C 1
ATOM 3148 O O . LEU A 1 412 ? -4.864 -2.573 -6.272 1.00 93.38 412 LEU A O 1
ATOM 3152 N N . THR A 1 413 ? -5.385 -1.804 -8.317 1.00 89.56 413 THR A N 1
ATOM 3153 C CA . THR A 1 413 ? -5.085 -3.038 -9.072 1.00 89.56 413 THR A CA 1
ATOM 3154 C C . THR A 1 413 ? -3.735 -3.012 -9.787 1.00 89.56 413 THR A C 1
ATOM 3156 O O . THR A 1 413 ? -3.340 -3.999 -10.402 1.00 89.56 413 THR A O 1
ATOM 3159 N N . VAL A 1 414 ? -3.055 -1.860 -9.773 1.00 87.06 414 VAL A N 1
ATOM 3160 C CA . VAL A 1 414 ? -1.790 -1.635 -10.496 1.00 87.06 414 VAL A CA 1
ATOM 3161 C C . VAL A 1 414 ? -0.683 -1.054 -9.613 1.00 87.06 414 VAL A C 1
ATOM 3163 O O . VAL A 1 414 ? 0.417 -0.822 -10.105 1.00 87.06 414 VAL A O 1
ATOM 3166 N N . ASN A 1 415 ? -0.977 -0.800 -8.336 1.00 91.00 415 ASN A N 1
ATOM 3167 C CA . ASN A 1 415 ? -0.041 -0.283 -7.338 1.00 91.00 415 ASN A CA 1
ATOM 3168 C C . ASN A 1 415 ? 0.090 -1.265 -6.172 1.00 91.00 415 ASN A C 1
ATOM 3170 O O . ASN A 1 415 ? -0.831 -2.039 -5.902 1.00 91.00 415 ASN A O 1
ATOM 3174 N N . ARG A 1 416 ? 1.208 -1.189 -5.446 1.00 91.44 416 ARG A N 1
ATOM 3175 C CA . ARG A 1 416 ? 1.477 -2.015 -4.257 1.00 91.44 416 ARG A CA 1
ATOM 3176 C C . ARG A 1 416 ? 0.945 -1.402 -2.969 1.00 91.44 416 ARG A C 1
ATOM 3178 O O . ARG A 1 416 ? 0.573 -2.114 -2.038 1.00 91.44 416 ARG A O 1
ATOM 3185 N N . LEU A 1 417 ? 0.893 -0.074 -2.909 1.00 95.56 417 LEU A N 1
ATOM 3186 C CA . LEU A 1 417 ? 0.471 0.679 -1.733 1.00 95.56 417 LEU A CA 1
ATOM 3187 C C . LEU A 1 417 ? -0.660 1.640 -2.100 1.00 95.56 417 LEU A C 1
ATOM 3189 O O . LEU A 1 417 ? -0.571 2.389 -3.070 1.00 95.56 417 LEU A O 1
ATOM 3193 N N . ASN A 1 418 ? -1.720 1.632 -1.300 1.00 97.00 418 ASN A N 1
ATOM 3194 C CA . ASN A 1 418 ? -2.691 2.712 -1.233 1.00 97.00 418 ASN A CA 1
ATOM 3195 C C . ASN A 1 418 ? -2.457 3.459 0.078 1.00 97.00 418 ASN A C 1
ATOM 3197 O O . ASN A 1 418 ? -2.788 2.936 1.142 1.00 97.00 418 ASN A O 1
ATOM 3201 N N . LEU A 1 419 ? -1.855 4.641 -0.004 1.00 97.00 419 LEU A N 1
ATOM 3202 C CA . LEU A 1 419 ? -1.535 5.484 1.137 1.00 97.00 419 LEU A CA 1
ATOM 3203 C C . LEU A 1 419 ? -2.410 6.734 1.100 1.00 97.00 419 LEU A C 1
ATOM 3205 O O . LEU A 1 419 ? -2.154 7.669 0.342 1.00 97.00 419 LEU A O 1
ATOM 3209 N N . ASP A 1 420 ? -3.427 6.744 1.948 1.00 92.69 420 ASP A N 1
ATOM 3210 C CA . ASP A 1 420 ? -4.322 7.880 2.113 1.00 92.69 420 ASP A CA 1
ATOM 3211 C C . ASP A 1 420 ? -3.924 8.654 3.371 1.00 92.69 420 ASP A C 1
ATOM 3213 O O . ASP A 1 420 ? -4.105 8.178 4.493 1.00 92.69 420 ASP A O 1
ATOM 3217 N N . ASN A 1 421 ? -3.313 9.824 3.175 1.00 82.12 421 ASN A N 1
ATOM 3218 C CA . ASN A 1 421 ? -2.796 10.652 4.264 1.00 82.12 421 ASN A CA 1
ATOM 3219 C C . ASN A 1 421 ? -3.850 11.596 4.873 1.00 82.12 421 ASN A C 1
ATOM 3221 O O . ASN A 1 421 ? -3.531 12.285 5.844 1.00 82.12 421 ASN A O 1
ATOM 3225 N N . ASP A 1 422 ? -5.051 11.676 4.294 1.00 69.81 422 ASP A N 1
ATOM 3226 C CA . ASP A 1 422 ? -6.051 12.673 4.670 1.00 69.81 422 ASP A CA 1
ATOM 3227 C C . ASP A 1 422 ? -7.467 12.106 4.518 1.00 69.81 422 ASP A C 1
ATOM 3229 O O . ASP A 1 422 ? -8.108 12.228 3.475 1.00 69.81 422 ASP A O 1
ATOM 3233 N N . LEU A 1 423 ? -7.963 11.489 5.594 1.00 68.56 423 LEU A N 1
ATOM 3234 C CA . LEU A 1 423 ? -9.385 11.205 5.770 1.00 68.56 423 LEU A CA 1
ATOM 3235 C C . LEU A 1 423 ? -10.035 12.375 6.524 1.00 68.56 423 LEU A C 1
ATOM 3237 O O . LEU A 1 423 ? -10.018 12.381 7.760 1.00 68.56 423 LEU A O 1
ATOM 3241 N N . PRO A 1 424 ? -10.614 13.368 5.823 1.00 60.75 424 PRO A N 1
ATOM 3242 C CA . PRO A 1 424 ? -11.303 14.465 6.480 1.00 60.75 424 PRO A CA 1
ATOM 3243 C C . PRO A 1 424 ? -12.515 13.946 7.252 1.00 60.75 424 PRO A C 1
ATOM 3245 O O . PRO A 1 424 ? -13.228 13.043 6.805 1.00 60.75 424 PRO A O 1
ATOM 3248 N N . GLU A 1 425 ? -12.809 14.569 8.396 1.00 58.88 425 GLU A N 1
ATOM 3249 C CA . GLU A 1 425 ? -13.885 14.080 9.264 1.00 58.88 425 GLU A CA 1
ATOM 3250 C C . GLU A 1 425 ? -15.263 14.088 8.594 1.00 58.88 425 GLU A C 1
ATOM 3252 O O . GLU A 1 425 ? -16.119 13.245 8.870 1.00 58.88 425 GLU A O 1
ATOM 3257 N N . SER A 1 426 ? -15.448 14.999 7.638 1.00 50.38 426 SER A N 1
ATOM 3258 C CA . SER A 1 426 ? -16.646 15.119 6.806 1.00 50.38 426 SER A CA 1
ATOM 3259 C C . SER A 1 426 ? -16.889 13.916 5.880 1.00 50.38 426 SER A C 1
ATOM 3261 O O . SER A 1 426 ? -17.979 13.780 5.313 1.00 50.38 426 SER A O 1
ATOM 3263 N N . GLU A 1 427 ? -15.904 13.030 5.715 1.00 56.41 427 GLU A N 1
ATOM 3264 C CA . GLU A 1 427 ? -16.002 11.815 4.906 1.00 56.41 427 GLU A CA 1
ATOM 3265 C C . GLU A 1 427 ? -16.190 10.534 5.727 1.00 56.41 427 GLU A C 1
ATOM 3267 O O . GLU A 1 427 ? -16.523 9.493 5.149 1.00 56.41 427 GLU A O 1
ATOM 3272 N N . TYR A 1 428 ? -16.096 10.594 7.061 1.00 57.28 428 TYR A N 1
ATOM 3273 C CA . TYR A 1 428 ? -16.246 9.410 7.913 1.00 57.28 428 TYR A CA 1
ATOM 3274 C C . TYR A 1 428 ? -17.598 8.703 7.701 1.00 57.28 428 TYR A C 1
ATOM 3276 O O . TYR A 1 428 ? -17.628 7.486 7.544 1.00 57.28 428 TYR A O 1
ATOM 3284 N N . GLY A 1 429 ? -18.708 9.439 7.557 1.00 53.69 429 GLY A N 1
ATOM 3285 C CA . GLY A 1 429 ? -20.028 8.848 7.272 1.00 53.69 429 GLY A CA 1
ATOM 3286 C C . GLY A 1 429 ? -20.210 8.324 5.837 1.00 53.69 429 GLY A C 1
ATOM 3287 O O . GLY A 1 429 ? -21.022 7.425 5.596 1.00 53.69 429 GLY A O 1
ATOM 3288 N N . LYS A 1 430 ? -19.430 8.838 4.874 1.00 58.78 430 LYS A N 1
ATOM 3289 C CA . LYS A 1 430 ? -19.521 8.474 3.445 1.00 58.78 430 LYS A CA 1
ATOM 3290 C C . LYS A 1 430 ? -18.848 7.138 3.125 1.00 58.78 430 LYS A C 1
ATOM 3292 O O . LYS A 1 430 ? -19.124 6.551 2.086 1.00 58.78 430 LYS A O 1
ATOM 3297 N N . SER A 1 431 ? -18.026 6.625 4.039 1.00 61.94 431 SER A N 1
ATOM 3298 C CA . SER A 1 431 ? -17.363 5.322 3.908 1.00 61.94 431 SER A CA 1
ATOM 3299 C C . SER A 1 431 ? -18.293 4.129 4.193 1.00 61.94 431 SER A C 1
ATOM 3301 O O . SER A 1 431 ? -17.964 2.995 3.849 1.00 61.94 431 SER A O 1
ATOM 3303 N N . SER A 1 432 ? -19.492 4.369 4.744 1.00 59.56 432 SER A N 1
ATOM 3304 C CA . SER A 1 432 ? -20.443 3.353 5.244 1.00 59.56 432 SER A CA 1
ATOM 3305 C C . SER A 1 432 ? -21.104 2.436 4.188 1.00 59.56 432 SER A C 1
ATOM 3307 O O . SER A 1 432 ? -21.995 1.643 4.512 1.00 59.56 432 SER A O 1
ATOM 3309 N N . GLY A 1 433 ? -20.669 2.516 2.926 1.00 69.12 433 GLY A N 1
ATOM 3310 C CA . GLY A 1 433 ? -21.015 1.593 1.834 1.00 69.12 433 GLY A CA 1
ATOM 3311 C C . GLY A 1 433 ? -19.800 0.998 1.109 1.00 69.12 433 GLY A C 1
ATOM 3312 O O . GLY A 1 433 ? -19.958 0.144 0.240 1.00 69.12 433 GLY A O 1
ATOM 3313 N N . CYS A 1 434 ? -18.589 1.420 1.473 1.00 83.50 434 CYS A N 1
ATOM 3314 C CA . CYS A 1 434 ? -17.344 1.055 0.799 1.00 83.50 434 CYS A CA 1
ATOM 3315 C C . CYS A 1 434 ? -16.679 -0.197 1.392 1.00 83.50 434 CYS A C 1
ATOM 3317 O O . CYS A 1 434 ? -15.784 -0.779 0.786 1.00 83.50 434 CYS A O 1
ATOM 3319 N N . GLU A 1 435 ? -17.144 -0.653 2.555 1.00 86.06 435 GLU A N 1
ATOM 3320 C CA . GLU A 1 435 ? -16.576 -1.766 3.329 1.00 86.06 435 GLU A CA 1
ATOM 3321 C C . GLU A 1 435 ? -16.595 -3.100 2.580 1.00 86.06 435 GLU A C 1
ATOM 3323 O O . GLU A 1 435 ? -15.692 -3.919 2.741 1.00 86.06 435 GLU A O 1
ATOM 3328 N N . GLY A 1 436 ? -17.606 -3.317 1.733 1.00 88.81 436 GLY A N 1
ATOM 3329 C CA . GLY A 1 436 ? -17.668 -4.493 0.867 1.00 88.81 436 GLY A CA 1
ATOM 3330 C C . GLY A 1 436 ? -16.511 -4.526 -0.133 1.00 88.81 436 GLY A C 1
ATOM 3331 O O . GLY A 1 436 ? -15.885 -5.567 -0.309 1.00 88.81 436 GLY A O 1
ATOM 3332 N N . VAL A 1 437 ? -16.186 -3.378 -0.737 1.00 91.75 437 VAL A N 1
ATOM 3333 C CA . VAL A 1 437 ? -15.029 -3.244 -1.635 1.00 91.75 437 VAL A CA 1
ATOM 3334 C C . VAL A 1 437 ? -13.731 -3.317 -0.838 1.00 91.75 437 VAL A C 1
ATOM 3336 O O . VAL A 1 437 ? -12.827 -4.033 -1.246 1.00 91.75 437 VAL A O 1
ATOM 3339 N N . LEU A 1 438 ? -13.648 -2.676 0.332 1.00 93.44 438 LEU A N 1
ATOM 3340 C CA . LEU A 1 438 ? -12.472 -2.767 1.204 1.00 93.44 438 LEU A CA 1
ATOM 3341 C C . LEU A 1 438 ? -12.139 -4.224 1.557 1.00 93.44 438 LEU A C 1
ATOM 3343 O O . LEU A 1 438 ? -10.982 -4.619 1.460 1.00 93.44 438 LEU A O 1
ATOM 3347 N N . LYS A 1 439 ? -13.142 -5.050 1.888 1.00 93.31 439 LYS A N 1
ATOM 3348 C CA . LYS A 1 439 ? -12.949 -6.489 2.133 1.00 93.31 439 LYS A CA 1
ATOM 3349 C C . LYS A 1 439 ? -12.330 -7.194 0.930 1.00 93.31 439 LYS A C 1
ATOM 3351 O O . LYS A 1 439 ? -11.351 -7.907 1.129 1.00 93.31 439 LYS A O 1
ATOM 3356 N N . LYS A 1 440 ? -12.847 -6.945 -0.279 1.00 94.19 440 LYS A N 1
ATOM 3357 C CA . LYS A 1 440 ? -12.288 -7.488 -1.528 1.00 94.19 440 LYS A CA 1
ATOM 3358 C C . LYS A 1 440 ? -10.847 -7.036 -1.754 1.00 94.19 440 LYS A C 1
ATOM 3360 O O . LYS A 1 440 ? -9.992 -7.844 -2.090 1.00 94.19 440 LYS A O 1
ATOM 3365 N N . VAL A 1 441 ? -10.568 -5.752 -1.528 1.00 94.38 441 VAL A N 1
ATOM 3366 C CA . VAL A 1 441 ? -9.223 -5.186 -1.684 1.00 94.38 441 VAL A CA 1
ATOM 3367 C C . VAL A 1 441 ? -8.245 -5.855 -0.720 1.00 94.38 441 VAL A C 1
ATOM 3369 O O . VAL A 1 441 ? -7.179 -6.292 -1.135 1.00 94.38 441 VAL A O 1
ATOM 3372 N N . THR A 1 442 ? -8.625 -6.020 0.551 1.00 94.19 442 THR A N 1
ATOM 3373 C CA . THR A 1 442 ? -7.756 -6.665 1.550 1.00 94.19 442 THR A CA 1
ATOM 3374 C C . THR A 1 442 ? -7.473 -8.140 1.290 1.00 94.19 442 THR A C 1
ATOM 3376 O O . THR A 1 442 ? -6.460 -8.631 1.775 1.00 94.19 442 THR A O 1
ATOM 3379 N N . THR A 1 443 ? -8.352 -8.842 0.567 1.00 92.50 443 THR A N 1
ATOM 3380 C CA . THR A 1 443 ? -8.200 -10.265 0.222 1.00 92.50 443 THR A CA 1
ATOM 3381 C C . THR A 1 443 ? -7.570 -10.468 -1.160 1.00 92.50 443 THR A C 1
ATOM 3383 O O . THR A 1 443 ? -7.274 -11.600 -1.531 1.00 92.50 443 THR A O 1
ATOM 3386 N N . GLY A 1 444 ? -7.337 -9.398 -1.928 1.00 91.25 444 GLY A N 1
ATOM 3387 C CA . GLY A 1 444 ? -6.852 -9.482 -3.310 1.00 91.25 444 GLY A CA 1
ATOM 3388 C C . GLY A 1 444 ? -7.893 -10.000 -4.308 1.00 91.25 444 GLY A C 1
ATOM 3389 O O . GLY A 1 444 ? -7.550 -10.490 -5.382 1.00 91.25 444 GLY A O 1
ATOM 3390 N N . GLU A 1 445 ? -9.181 -9.912 -3.969 1.00 92.88 445 GLU A N 1
ATOM 3391 C CA . GLU A 1 445 ? -10.274 -10.290 -4.865 1.00 92.88 445 GLU A CA 1
ATOM 3392 C C . GLU A 1 445 ? -10.417 -9.325 -6.051 1.00 92.88 445 GLU A C 1
ATOM 3394 O O . GLU A 1 445 ? -9.884 -8.211 -6.067 1.00 92.88 445 GLU A O 1
ATOM 3399 N N . LEU A 1 446 ? -11.191 -9.753 -7.055 1.00 91.44 446 LEU A N 1
ATOM 3400 C CA . LEU A 1 446 ? -11.527 -8.921 -8.204 1.00 91.44 446 LEU A CA 1
ATOM 3401 C C . LEU A 1 446 ? -12.349 -7.700 -7.774 1.00 91.44 446 LEU A C 1
ATOM 3403 O O . LEU A 1 446 ? -13.443 -7.822 -7.208 1.00 91.44 446 LEU A O 1
ATOM 3407 N N . VAL A 1 447 ? -11.836 -6.525 -8.121 1.00 92.31 447 VAL A N 1
ATOM 3408 C CA . VAL A 1 447 ? -12.533 -5.242 -8.028 1.00 92.31 447 VAL A CA 1
ATOM 3409 C C . VAL A 1 447 ? -12.720 -4.657 -9.421 1.00 92.31 447 VAL A C 1
ATOM 3411 O O . VAL A 1 447 ? -12.004 -5.011 -10.363 1.00 92.31 447 VAL A O 1
ATOM 3414 N N . ASP A 1 448 ? -13.694 -3.763 -9.559 1.00 89.56 448 ASP A N 1
ATOM 3415 C CA . ASP A 1 448 ? -13.893 -3.036 -10.807 1.00 89.56 448 ASP A CA 1
ATOM 3416 C C . ASP A 1 448 ? -12.645 -2.193 -11.089 1.00 89.56 448 ASP A C 1
ATOM 3418 O O . ASP A 1 448 ? -12.130 -1.498 -10.219 1.00 89.56 448 ASP A O 1
ATOM 3422 N N . ALA A 1 449 ? -12.111 -2.293 -12.297 1.00 86.31 449 ALA A N 1
ATOM 3423 C CA . ALA A 1 449 ? -10.856 -1.679 -12.718 1.00 86.31 449 ALA A CA 1
ATOM 3424 C C . ALA A 1 449 ? -11.095 -0.829 -13.972 1.00 86.31 449 ALA A C 1
ATOM 3426 O O . ALA A 1 449 ? -10.368 -0.902 -14.965 1.00 86.31 449 ALA A O 1
ATOM 3427 N N . GLU A 1 450 ? -12.171 -0.045 -13.941 1.00 85.19 450 GLU A N 1
ATOM 3428 C CA . GLU A 1 450 ? -12.604 0.769 -15.069 1.00 85.19 450 GLU A CA 1
ATOM 3429 C C . GLU A 1 450 ? -11.616 1.903 -15.353 1.00 85.19 450 GLU A C 1
ATOM 3431 O O . GLU A 1 450 ? -11.161 2.612 -14.453 1.00 85.19 450 GLU A O 1
ATOM 3436 N N . ARG A 1 451 ? -11.334 2.130 -16.638 1.00 82.38 451 ARG A N 1
ATOM 3437 C CA . ARG A 1 451 ? -10.541 3.268 -17.114 1.00 82.38 451 ARG A CA 1
ATOM 3438 C C . ARG A 1 451 ? -11.395 4.117 -18.042 1.00 82.38 451 ARG A C 1
ATOM 3440 O O . ARG A 1 451 ? -12.165 3.596 -18.848 1.00 82.38 451 ARG A O 1
ATOM 3447 N N . LYS A 1 452 ? -11.224 5.436 -17.971 1.00 82.19 452 LYS A N 1
ATOM 3448 C CA . LYS A 1 452 ? -11.945 6.370 -18.841 1.00 82.19 452 LYS A CA 1
ATOM 3449 C C . LYS A 1 452 ? -11.685 6.026 -20.313 1.00 82.19 452 LYS A C 1
ATOM 3451 O O . LYS A 1 452 ? -10.535 5.868 -20.716 1.00 82.19 452 LYS A O 1
ATOM 3456 N N . ASN A 1 453 ? -12.754 5.934 -21.105 1.00 81.00 453 ASN A N 1
ATOM 3457 C CA . ASN A 1 453 ? -12.720 5.588 -22.533 1.00 81.00 453 ASN A CA 1
ATOM 3458 C C . ASN A 1 453 ? -12.136 4.195 -22.853 1.00 81.00 453 ASN A C 1
ATOM 3460 O O . ASN A 1 453 ? -11.655 3.973 -23.965 1.00 81.00 453 ASN A O 1
ATOM 3464 N N . LYS A 1 454 ? -12.159 3.254 -21.904 1.00 78.75 454 LYS A N 1
ATOM 3465 C CA . LYS A 1 454 ? -11.808 1.847 -22.135 1.00 78.75 454 LYS A CA 1
ATOM 3466 C C . LYS A 1 454 ? -12.990 0.948 -21.747 1.00 78.75 454 LYS A C 1
ATOM 3468 O O . LYS A 1 454 ? -13.826 1.374 -20.950 1.00 78.75 454 LYS A O 1
ATOM 3473 N N . PRO A 1 455 ? -13.082 -0.274 -22.300 1.00 79.50 455 PRO A N 1
ATOM 3474 C CA . PRO A 1 455 ? -14.083 -1.244 -21.869 1.00 79.50 455 PRO A CA 1
ATOM 3475 C C . PRO A 1 455 ? -14.004 -1.500 -20.361 1.00 79.50 455 PRO A C 1
ATOM 3477 O O . PRO A 1 455 ? -12.912 -1.481 -19.787 1.00 79.50 455 PRO A O 1
ATOM 3480 N N . ALA A 1 456 ? -15.156 -1.755 -19.740 1.00 83.00 456 ALA A N 1
ATOM 3481 C CA . ALA A 1 456 ? -15.211 -2.175 -18.347 1.00 83.00 456 ALA A CA 1
ATOM 3482 C C . ALA A 1 456 ? -14.389 -3.458 -18.159 1.00 83.00 456 ALA A C 1
ATOM 3484 O O . ALA A 1 456 ? -14.446 -4.380 -18.977 1.00 83.00 456 ALA A O 1
ATOM 3485 N N . ALA A 1 457 ? -13.608 -3.491 -17.089 1.00 85.06 457 ALA A N 1
ATOM 3486 C CA . ALA A 1 457 ? -12.739 -4.601 -16.745 1.00 85.06 457 ALA A CA 1
ATOM 3487 C C . ALA A 1 457 ? -12.703 -4.752 -15.226 1.00 85.06 457 ALA A C 1
ATOM 3489 O O . ALA A 1 457 ? -12.925 -3.783 -14.500 1.00 85.06 457 ALA A O 1
ATOM 3490 N N . SER A 1 458 ? -12.375 -5.951 -14.760 1.00 88.19 458 SER A N 1
ATOM 3491 C CA . SER A 1 458 ? -12.096 -6.224 -13.352 1.00 88.19 458 SER A CA 1
ATOM 3492 C C . SER A 1 458 ? -10.692 -6.802 -13.231 1.00 88.19 458 SER A C 1
ATOM 3494 O O . SER A 1 458 ? -10.227 -7.513 -14.124 1.00 88.19 458 SER A O 1
ATOM 3496 N N . ALA A 1 459 ? -10.014 -6.496 -12.133 1.00 87.75 459 ALA A N 1
ATOM 3497 C CA . ALA A 1 459 ? -8.671 -6.986 -11.850 1.00 87.75 459 ALA A CA 1
ATOM 3498 C C . ALA A 1 459 ? -8.521 -7.262 -10.347 1.00 87.75 459 ALA A C 1
ATOM 3500 O O . ALA A 1 459 ? -9.245 -6.658 -9.549 1.00 87.75 459 ALA A O 1
ATOM 3501 N N . PRO A 1 460 ? -7.629 -8.187 -9.950 1.00 89.81 460 PRO A N 1
ATOM 3502 C CA . PRO A 1 460 ? -7.345 -8.412 -8.541 1.00 89.81 460 PRO A CA 1
ATOM 3503 C C . PRO A 1 460 ? -6.741 -7.146 -7.936 1.00 89.81 460 PRO A C 1
ATOM 3505 O O . PRO A 1 460 ? -5.920 -6.474 -8.566 1.00 89.81 460 PRO A O 1
ATOM 3508 N N . ALA A 1 461 ? -7.166 -6.808 -6.725 1.00 91.75 461 ALA A N 1
ATOM 3509 C CA . ALA A 1 461 ? -6.527 -5.742 -5.974 1.00 91.75 461 ALA A CA 1
ATOM 3510 C C . ALA A 1 461 ? -5.139 -6.189 -5.497 1.00 91.75 461 ALA A C 1
ATOM 3512 O O . ALA A 1 461 ? -4.980 -7.275 -4.947 1.00 91.75 461 ALA A O 1
ATOM 3513 N N . THR A 1 462 ? -4.146 -5.332 -5.689 1.00 89.62 462 THR A N 1
ATOM 3514 C CA . THR A 1 462 ? -2.756 -5.559 -5.267 1.00 89.62 462 THR A CA 1
ATOM 3515 C C . THR A 1 462 ? -2.352 -4.591 -4.160 1.00 89.62 462 THR A C 1
ATOM 3517 O O . THR A 1 462 ? -1.488 -4.898 -3.343 1.00 89.62 462 THR A O 1
ATOM 3520 N N . ALA A 1 463 ? -3.000 -3.423 -4.108 1.00 93.38 463 ALA A N 1
ATOM 3521 C CA . ALA A 1 463 ? -2.615 -2.345 -3.218 1.00 93.38 463 ALA A CA 1
ATOM 3522 C C . ALA A 1 463 ? -2.981 -2.631 -1.758 1.00 93.38 463 ALA A C 1
ATOM 3524 O O . ALA A 1 463 ? -4.149 -2.800 -1.393 1.00 93.38 463 ALA A O 1
ATOM 3525 N N . ARG A 1 464 ? -1.978 -2.564 -0.884 1.00 95.94 464 ARG A N 1
ATOM 3526 C CA . ARG A 1 464 ? -2.177 -2.579 0.562 1.00 95.94 464 ARG A CA 1
ATOM 3527 C C . ARG A 1 464 ? -2.708 -1.243 1.035 1.00 95.94 464 ARG A C 1
ATOM 3529 O O . ARG A 1 464 ? -2.095 -0.211 0.795 1.00 95.94 464 ARG A O 1
ATOM 3536 N N . CYS A 1 465 ? -3.839 -1.263 1.723 1.00 96.50 465 CYS A N 1
ATOM 3537 C CA . CYS A 1 465 ? -4.480 -0.043 2.193 1.00 96.50 465 CYS A CA 1
ATOM 3538 C C . CYS A 1 465 ? -3.913 0.405 3.542 1.00 96.50 465 CYS A C 1
ATOM 3540 O O . CYS A 1 465 ? -4.005 -0.320 4.536 1.00 96.50 465 CYS A O 1
ATOM 3542 N N . VAL A 1 466 ? -3.356 1.614 3.557 1.00 97.38 466 VAL A N 1
ATOM 3543 C CA . VAL A 1 466 ? -2.831 2.317 4.723 1.00 97.38 466 VAL A CA 1
ATOM 3544 C C . VAL A 1 466 ? -3.513 3.680 4.786 1.00 97.38 466 VAL A C 1
ATOM 3546 O O . VAL A 1 466 ? -3.293 4.542 3.939 1.00 97.38 466 VAL A O 1
ATOM 3549 N N . PHE A 1 467 ? -4.355 3.861 5.792 1.00 95.06 467 PHE A N 1
ATOM 3550 C CA . PHE A 1 467 ? -5.109 5.083 6.033 1.00 95.06 467 PHE A CA 1
ATOM 3551 C C . PHE A 1 467 ? -4.495 5.841 7.206 1.00 95.06 467 PHE A C 1
ATOM 3553 O O . PHE A 1 467 ? -4.195 5.248 8.241 1.00 95.06 467 PHE A O 1
ATOM 3560 N N . VAL A 1 468 ? -4.320 7.148 7.067 1.00 93.56 468 VAL A N 1
ATOM 3561 C CA . VAL A 1 468 ? -3.788 8.021 8.112 1.00 93.56 468 VAL A CA 1
ATOM 3562 C C . VAL A 1 468 ? -4.874 9.008 8.494 1.00 93.56 468 VAL A C 1
ATOM 3564 O O . VAL A 1 468 ? -5.414 9.722 7.654 1.00 93.56 468 VAL A O 1
ATOM 3567 N N . CYS A 1 469 ? -5.213 9.045 9.774 1.00 87.62 469 CYS A N 1
ATOM 3568 C CA . CYS A 1 469 ? -6.309 9.870 10.261 1.00 87.62 469 CYS A CA 1
ATOM 3569 C C . CYS A 1 469 ? -6.068 10.278 11.711 1.00 87.62 469 CYS A C 1
ATOM 3571 O O . CYS A 1 469 ? -5.329 9.621 12.437 1.00 87.62 469 CYS A O 1
ATOM 3573 N N . ASN A 1 470 ? -6.713 11.348 12.165 1.00 84.75 470 ASN A N 1
ATOM 3574 C CA . ASN A 1 470 ? -6.709 11.680 13.593 1.00 84.75 470 ASN A CA 1
ATOM 3575 C C . ASN A 1 470 ? -7.759 10.863 14.359 1.00 84.75 470 ASN A C 1
ATOM 3577 O O . ASN A 1 470 ? -7.562 10.542 15.528 1.00 84.75 470 ASN A O 1
ATOM 3581 N N . LYS A 1 471 ? -8.861 10.513 13.686 1.00 78.31 471 LYS A N 1
ATOM 3582 C CA . LYS A 1 471 ? -9.946 9.688 14.209 1.00 78.31 471 LYS A CA 1
ATOM 3583 C C . LYS A 1 471 ? -10.207 8.545 13.242 1.00 78.31 471 LYS A C 1
ATOM 3585 O O . LYS A 1 471 ? -10.208 8.742 12.032 1.00 78.31 471 LYS A O 1
ATOM 3590 N N . ILE A 1 472 ? -10.412 7.351 13.782 1.00 82.06 472 ILE A N 1
ATOM 3591 C CA . ILE A 1 472 ? -10.644 6.152 12.980 1.00 82.06 472 ILE A CA 1
ATOM 3592 C C . ILE A 1 472 ? -11.944 6.347 12.179 1.00 82.06 472 ILE A C 1
ATOM 3594 O O . ILE A 1 472 ? -12.937 6.813 12.747 1.00 82.06 472 ILE A O 1
ATOM 3598 N N . PRO A 1 473 ? -11.957 6.043 10.867 1.00 75.62 473 PRO A N 1
ATOM 3599 C CA . PRO A 1 473 ? -13.143 6.243 10.048 1.00 75.62 473 PRO A CA 1
ATOM 3600 C C . PRO A 1 473 ? -14.315 5.413 10.568 1.00 75.62 473 PRO A C 1
ATOM 3602 O O . PRO A 1 473 ? -14.141 4.277 11.009 1.00 75.62 473 PRO A O 1
ATOM 3605 N N . TYR A 1 474 ? -15.522 5.975 10.479 1.00 74.94 474 TYR A N 1
ATOM 3606 C CA . TYR A 1 474 ? -16.737 5.272 10.874 1.00 74.94 474 TYR A CA 1
ATOM 3607 C C . TYR A 1 474 ? -16.941 4.038 9.985 1.00 74.94 474 TYR A C 1
ATOM 3609 O O . TYR A 1 474 ? -17.204 4.152 8.784 1.00 74.94 474 TYR A O 1
ATOM 3617 N N . LEU A 1 475 ? -16.842 2.858 10.598 1.00 77.75 475 LEU A N 1
ATOM 3618 C CA . LEU A 1 475 ? -17.159 1.580 9.971 1.00 77.75 475 LEU A CA 1
ATOM 3619 C C . LEU A 1 475 ? -18.552 1.130 10.439 1.00 77.75 475 LEU A C 1
ATOM 3621 O O . LEU A 1 475 ? -18.769 0.826 11.616 1.00 77.75 475 LEU A O 1
ATOM 3625 N N . ARG A 1 476 ? -19.509 1.088 9.509 1.00 72.31 476 ARG A N 1
ATOM 3626 C CA . ARG A 1 476 ? -20.858 0.554 9.726 1.00 72.31 476 ARG A CA 1
ATOM 3627 C C . ARG A 1 476 ? -20.819 -0.957 9.962 1.00 72.31 476 ARG A C 1
ATOM 3629 O O . ARG A 1 476 ? -21.595 -1.475 10.770 1.00 72.31 476 ARG A O 1
ATOM 3636 N N . ASP A 1 477 ? -19.970 -1.684 9.245 1.00 73.19 477 ASP A N 1
ATOM 3637 C CA . ASP A 1 477 ? -19.876 -3.133 9.348 1.00 73.19 477 ASP A CA 1
ATOM 3638 C C . ASP A 1 477 ? -19.136 -3.548 10.629 1.00 73.19 477 ASP A C 1
ATOM 3640 O O . ASP A 1 477 ? -17.926 -3.402 10.797 1.00 73.19 477 ASP A O 1
ATOM 3644 N N . ARG A 1 478 ? -19.909 -4.114 11.556 1.00 72.62 478 ARG A N 1
ATOM 3645 C CA . ARG A 1 478 ? -19.445 -4.641 12.847 1.00 72.62 478 ARG A CA 1
ATOM 3646 C C . ARG A 1 478 ? -19.052 -6.107 12.849 1.00 72.62 478 ARG A C 1
ATOM 3648 O O . ARG A 1 478 ? -18.744 -6.661 13.913 1.00 72.62 478 ARG A O 1
ATOM 3655 N N . THR A 1 479 ? -19.152 -6.774 11.707 1.00 79.25 479 THR A N 1
ATOM 3656 C CA . THR A 1 479 ? -18.832 -8.195 11.621 1.00 79.25 479 THR A CA 1
ATOM 3657 C C . THR A 1 479 ? -17.377 -8.411 11.990 1.00 79.25 479 THR A C 1
ATOM 3659 O O . THR A 1 479 ? -16.505 -7.640 11.593 1.00 79.25 479 THR A O 1
ATOM 3662 N N . GLN A 1 480 ? -17.112 -9.492 12.724 1.00 83.31 480 GLN A N 1
ATOM 3663 C CA . GLN A 1 480 ? -15.749 -9.870 13.090 1.00 83.31 480 GLN A CA 1
ATOM 3664 C C . GLN A 1 480 ? -14.845 -9.931 11.849 1.00 83.31 480 GLN A C 1
ATOM 3666 O O . GLN A 1 480 ? -13.734 -9.427 11.876 1.00 83.31 480 GLN A O 1
ATOM 3671 N N . ALA A 1 481 ? -15.402 -10.366 10.713 1.00 84.62 481 ALA A N 1
ATOM 3672 C CA . ALA A 1 481 ? -14.730 -10.365 9.422 1.00 84.62 481 ALA A CA 1
ATOM 3673 C C . ALA A 1 481 ? -14.068 -9.021 9.056 1.00 84.62 481 ALA A C 1
ATOM 3675 O O . ALA A 1 481 ? -12.934 -9.036 8.596 1.00 84.62 481 ALA A O 1
ATOM 3676 N N . LEU A 1 482 ? -14.716 -7.860 9.217 1.00 88.69 482 LEU A N 1
ATOM 3677 C CA . LEU A 1 482 ? -14.048 -6.588 8.891 1.00 88.69 482 LEU A CA 1
ATOM 3678 C C . LEU A 1 482 ? -12.987 -6.219 9.939 1.00 88.69 482 LEU A C 1
ATOM 3680 O O . LEU A 1 482 ? -11.878 -5.822 9.589 1.00 88.69 482 LEU A O 1
ATOM 3684 N N . TRP A 1 483 ? -13.315 -6.382 11.220 1.00 90.19 483 TRP A N 1
ATOM 3685 C CA . TRP A 1 483 ? -12.462 -5.965 12.340 1.00 90.19 483 TRP A CA 1
ATOM 3686 C C . TRP A 1 483 ? -11.216 -6.849 12.523 1.00 90.19 483 TRP A C 1
ATOM 3688 O O . TRP A 1 483 ? -10.179 -6.361 12.978 1.00 90.19 483 TRP A O 1
ATOM 3698 N N . ASP A 1 484 ? -11.275 -8.108 12.086 1.00 91.38 484 ASP A N 1
ATOM 3699 C CA . ASP A 1 484 ? -10.125 -9.017 11.990 1.00 91.38 484 ASP A CA 1
ATOM 3700 C C . ASP A 1 484 ? -9.111 -8.561 10.937 1.00 91.38 484 ASP A C 1
ATOM 3702 O O . ASP A 1 484 ? -7.939 -8.926 11.027 1.00 91.38 484 ASP A O 1
ATOM 3706 N N . ARG A 1 485 ? -9.535 -7.753 9.954 1.00 94.31 485 ARG A N 1
ATOM 3707 C CA . ARG A 1 485 ? -8.669 -7.204 8.898 1.00 94.31 485 ARG A CA 1
ATOM 3708 C C . ARG A 1 485 ? -8.033 -5.874 9.292 1.00 94.31 485 ARG A C 1
ATOM 3710 O O . ARG A 1 485 ? -6.940 -5.551 8.845 1.00 94.31 485 ARG A O 1
ATOM 3717 N N . LEU A 1 486 ? -8.698 -5.093 10.136 1.00 95.19 486 LEU A N 1
ATOM 3718 C CA . LEU A 1 486 ? -8.197 -3.795 10.579 1.00 95.19 486 LEU A CA 1
ATOM 3719 C C . LEU A 1 486 ? -6.938 -3.971 11.443 1.00 95.19 486 LEU A C 1
ATOM 3721 O O . LEU A 1 486 ? -6.905 -4.840 12.304 1.00 95.19 486 LEU A O 1
ATOM 3725 N N . ARG A 1 487 ? -5.909 -3.148 11.272 1.00 97.12 487 ARG A N 1
ATOM 3726 C CA . ARG A 1 487 ? -4.787 -3.000 12.210 1.00 97.12 487 ARG A CA 1
ATOM 3727 C C . ARG A 1 487 ? -4.658 -1.529 12.563 1.00 97.12 487 ARG A C 1
ATOM 3729 O O . ARG A 1 487 ? -4.403 -0.709 11.687 1.00 97.12 487 ARG A O 1
ATOM 3736 N N . ILE A 1 488 ? -4.879 -1.201 13.832 1.00 96.06 488 ILE A N 1
ATOM 3737 C CA . ILE A 1 488 ? -4.776 0.172 14.329 1.00 96.06 488 ILE A CA 1
ATOM 3738 C C . ILE A 1 488 ? -3.385 0.351 14.924 1.00 96.06 488 ILE A C 1
ATOM 3740 O O . ILE A 1 488 ? -2.980 -0.426 15.787 1.00 96.06 488 ILE A O 1
ATOM 3744 N N . ILE A 1 489 ? -2.674 1.372 14.456 1.00 97.00 489 ILE A N 1
ATOM 3745 C CA . ILE A 1 489 ? -1.336 1.731 14.916 1.00 97.00 489 ILE A CA 1
ATOM 3746 C C . ILE A 1 489 ? -1.385 3.171 15.419 1.00 97.00 489 ILE A C 1
ATOM 3748 O O . ILE A 1 489 ? -1.557 4.106 14.634 1.00 97.00 489 ILE A O 1
ATOM 3752 N N . SER A 1 490 ? -1.265 3.363 16.729 1.00 94.44 490 SER A N 1
ATOM 3753 C CA . SER A 1 490 ? -1.348 4.688 17.339 1.00 94.44 490 SER A CA 1
ATOM 3754 C C . SER A 1 490 ? 0.006 5.399 17.383 1.00 94.44 490 SER A C 1
ATOM 3756 O O . SER A 1 490 ? 1.063 4.785 17.523 1.00 94.44 490 SER A O 1
ATOM 3758 N N . PHE A 1 491 ? -0.031 6.723 17.266 1.00 95.38 491 PHE A N 1
ATOM 3759 C CA . PHE A 1 491 ? 1.096 7.632 17.436 1.00 95.38 491 PHE A CA 1
ATOM 3760 C C . PHE A 1 491 ? 0.705 8.674 18.482 1.00 95.38 491 PHE A C 1
ATOM 3762 O O . PHE A 1 491 ? 0.091 9.691 18.158 1.00 95.38 491 PHE A O 1
ATOM 3769 N N . ASN A 1 492 ? 1.060 8.403 19.737 1.00 92.38 492 ASN A N 1
ATOM 3770 C CA . ASN A 1 492 ? 0.611 9.192 20.890 1.00 92.38 492 ASN A CA 1
ATOM 3771 C C . ASN A 1 492 ? 1.667 10.196 21.388 1.00 92.38 492 ASN A C 1
ATOM 3773 O O . ASN A 1 492 ? 1.390 10.987 22.286 1.00 92.38 492 ASN A O 1
ATOM 3777 N N . VAL A 1 493 ? 2.881 10.182 20.823 1.00 93.69 493 VAL A N 1
ATOM 3778 C CA . VAL A 1 493 ? 3.957 11.109 21.206 1.00 93.69 493 VAL A CA 1
ATOM 3779 C C . VAL A 1 493 ? 3.944 12.327 20.294 1.00 93.69 493 VAL A C 1
ATOM 3781 O O . VAL A 1 493 ? 4.171 12.215 19.092 1.00 93.69 493 VAL A O 1
ATOM 3784 N N . ARG A 1 494 ? 3.700 13.513 20.856 1.00 92.94 494 ARG A N 1
ATOM 3785 C CA . ARG A 1 494 ? 3.779 14.779 20.117 1.00 92.94 494 ARG A CA 1
ATOM 3786 C C . ARG A 1 494 ? 5.240 15.196 19.932 1.00 92.94 494 ARG A C 1
ATOM 3788 O O . ARG A 1 494 ? 5.958 15.380 20.907 1.00 92.94 494 ARG A O 1
ATOM 3795 N N . ILE A 1 495 ? 5.660 15.356 18.677 1.00 93.56 495 ILE A N 1
ATOM 3796 C CA . ILE A 1 495 ? 7.027 15.746 18.293 1.00 93.56 495 ILE A CA 1
ATOM 3797 C C . ILE A 1 495 ? 7.093 17.224 17.922 1.00 93.56 495 ILE A C 1
ATOM 3799 O O . ILE A 1 495 ? 8.045 17.911 18.283 1.00 93.56 495 ILE A O 1
ATOM 3803 N N . ARG A 1 496 ? 6.074 17.727 17.219 1.00 90.75 496 ARG A N 1
ATOM 3804 C CA . ARG A 1 496 ? 6.046 19.114 16.749 1.00 90.75 496 ARG A CA 1
ATOM 3805 C C . ARG A 1 496 ? 6.127 20.105 17.914 1.00 90.75 496 ARG A C 1
ATOM 3807 O O . ARG A 1 496 ? 5.401 19.943 18.896 1.00 90.75 496 ARG A O 1
ATOM 3814 N N . HIS A 1 497 ? 6.934 21.153 17.753 1.00 90.62 497 HIS A N 1
ATOM 3815 C CA . HIS A 1 497 ? 7.227 22.175 18.770 1.00 90.62 497 HIS A CA 1
ATOM 3816 C C . HIS A 1 497 ? 7.946 21.644 20.021 1.00 90.62 497 HIS A C 1
ATOM 3818 O O . HIS A 1 497 ? 7.846 22.237 21.092 1.00 90.62 497 HIS A O 1
ATOM 3824 N N . THR A 1 498 ? 8.672 20.534 19.895 1.00 91.62 498 THR A N 1
ATOM 3825 C CA . THR A 1 498 ? 9.589 20.040 20.931 1.00 91.62 498 THR A CA 1
ATOM 3826 C C . THR A 1 498 ? 11.030 20.145 20.439 1.00 91.62 498 THR A C 1
ATOM 3828 O O . THR A 1 498 ? 11.271 20.362 19.254 1.00 91.62 498 THR A O 1
ATOM 3831 N N . GLU A 1 499 ? 12.005 19.915 21.316 1.00 87.94 499 GLU A N 1
ATOM 3832 C CA . GLU A 1 499 ? 13.428 19.836 20.938 1.00 87.94 499 GLU A CA 1
ATOM 3833 C C . GLU A 1 499 ? 13.727 18.724 19.911 1.00 87.94 499 GLU A C 1
ATOM 3835 O O . GLU A 1 499 ? 14.774 18.729 19.270 1.00 87.94 499 GLU A O 1
ATOM 3840 N N . ARG A 1 500 ? 12.801 17.769 19.739 1.00 87.75 500 ARG A N 1
ATOM 3841 C CA . ARG A 1 500 ? 12.892 16.667 18.768 1.00 87.75 500 ARG A CA 1
ATOM 3842 C C . ARG A 1 500 ? 12.332 17.038 17.391 1.00 87.75 500 ARG A C 1
ATOM 3844 O O . ARG A 1 500 ? 12.442 16.243 16.461 1.00 87.75 500 ARG A O 1
ATOM 3851 N N . ASP A 1 501 ? 11.698 18.204 17.254 1.00 90.56 501 ASP A N 1
ATOM 3852 C CA . ASP A 1 501 ? 11.104 18.659 15.998 1.00 90.56 501 ASP A CA 1
ATOM 3853 C C . ASP A 1 501 ? 12.197 19.032 14.992 1.00 90.56 501 ASP A C 1
ATOM 3855 O O . ASP A 1 501 ? 12.815 20.093 15.073 1.00 90.56 501 ASP A O 1
ATOM 3859 N N . ASN A 1 502 ? 12.445 18.143 14.032 1.00 91.62 502 ASN A N 1
ATOM 3860 C CA . ASN A 1 502 ? 13.345 18.406 12.920 1.00 91.62 502 ASN A CA 1
ATOM 3861 C C . ASN A 1 502 ? 12.561 18.426 11.601 1.00 91.62 502 ASN A C 1
ATOM 3863 O O . ASN A 1 502 ? 12.154 17.390 11.071 1.00 91.62 502 ASN A O 1
ATOM 3867 N N . ILE A 1 503 ? 12.425 19.623 11.028 1.00 89.88 503 ILE A N 1
ATOM 3868 C CA . ILE A 1 503 ? 11.718 19.869 9.764 1.00 89.88 503 ILE A CA 1
ATOM 3869 C C . ILE A 1 503 ? 12.333 19.145 8.555 1.00 89.88 503 ILE A C 1
ATOM 3871 O O . ILE A 1 503 ? 11.637 18.911 7.565 1.00 89.88 503 ILE A O 1
ATOM 3875 N N . ARG A 1 504 ? 13.626 18.793 8.611 1.00 93.25 504 ARG A N 1
ATOM 3876 C CA . ARG A 1 504 ? 14.349 18.090 7.539 1.00 93.25 504 ARG A CA 1
ATOM 3877 C C . ARG A 1 504 ? 14.470 16.589 7.776 1.00 93.25 504 ARG A C 1
ATOM 3879 O O . ARG A 1 504 ? 14.949 15.896 6.885 1.00 93.25 504 ARG A O 1
ATOM 3886 N N . LEU A 1 505 ? 13.965 16.079 8.904 1.00 95.00 505 LEU A N 1
ATOM 3887 C CA . LEU A 1 505 ? 14.160 14.689 9.320 1.00 95.00 505 LEU A CA 1
ATOM 3888 C C . LEU A 1 505 ? 13.792 13.680 8.231 1.00 95.00 505 LEU A C 1
ATOM 3890 O O . LEU A 1 505 ? 14.521 12.725 8.017 1.00 95.00 505 LEU A O 1
ATOM 3894 N N . ARG A 1 506 ? 12.686 13.894 7.509 1.00 94.12 506 ARG A N 1
ATOM 3895 C CA . ARG A 1 506 ? 12.275 12.974 6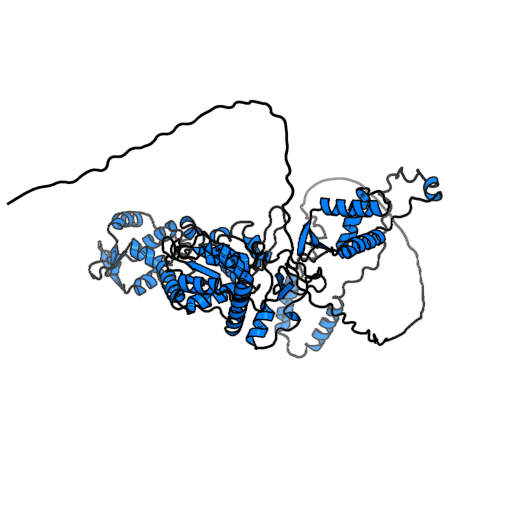.438 1.00 94.12 506 ARG A CA 1
ATOM 3896 C C . ARG A 1 506 ? 13.309 12.847 5.316 1.00 94.12 506 ARG A C 1
ATOM 3898 O O . ARG A 1 506 ? 13.479 11.747 4.821 1.00 94.12 506 ARG A O 1
ATOM 3905 N N . TYR A 1 507 ? 13.997 13.934 4.962 1.00 94.44 507 TYR A N 1
ATOM 3906 C CA . TYR A 1 507 ? 15.016 13.939 3.910 1.00 94.44 507 TYR A CA 1
ATOM 3907 C C . TYR A 1 507 ? 16.338 13.357 4.420 1.00 94.44 507 TYR A C 1
ATOM 3909 O O . TYR A 1 507 ? 16.983 12.610 3.703 1.00 94.44 507 TYR A O 1
ATOM 3917 N N . GLU A 1 508 ? 16.701 13.624 5.679 1.00 96.06 508 GLU A N 1
ATOM 3918 C CA . GLU A 1 508 ? 17.849 12.964 6.325 1.00 96.06 508 GLU A CA 1
ATOM 3919 C C . GLU A 1 508 ? 17.656 11.441 6.378 1.00 96.06 508 GLU A C 1
ATOM 3921 O O . GLU A 1 508 ? 18.586 10.676 6.160 1.00 96.06 508 GLU A O 1
ATOM 3926 N N . LEU A 1 509 ? 16.429 10.985 6.645 1.00 97.44 509 LEU A N 1
ATOM 3927 C CA . LEU A 1 509 ? 16.100 9.561 6.692 1.00 97.44 509 LEU A CA 1
ATOM 3928 C C . LEU A 1 509 ? 16.006 8.909 5.304 1.00 97.44 509 LEU A C 1
ATOM 3930 O O . LEU A 1 509 ? 16.089 7.685 5.221 1.00 97.44 509 LEU A O 1
ATOM 3934 N N . GLU A 1 510 ? 15.865 9.684 4.221 1.00 97.00 510 GLU A N 1
ATOM 3935 C CA . GLU A 1 510 ? 15.954 9.142 2.857 1.00 97.00 510 GLU A CA 1
ATOM 3936 C C . GLU A 1 510 ? 17.361 8.604 2.556 1.00 97.00 510 GLU A C 1
ATOM 3938 O O . GLU A 1 510 ? 17.493 7.598 1.861 1.00 97.00 510 GLU A O 1
ATOM 3943 N N . GLU A 1 511 ? 18.405 9.206 3.134 1.00 96.75 511 GLU A N 1
ATOM 3944 C CA . GLU A 1 511 ? 19.791 8.738 2.987 1.00 96.75 511 GLU A CA 1
ATOM 3945 C C . GLU A 1 511 ? 20.004 7.347 3.612 1.00 96.75 511 GLU A C 1
ATOM 3947 O O . GLU A 1 511 ? 20.884 6.599 3.194 1.00 96.75 511 GLU A O 1
ATOM 3952 N N . GLU A 1 512 ? 19.162 6.955 4.576 1.00 98.12 512 GLU A N 1
ATOM 3953 C CA . GLU A 1 512 ? 19.210 5.640 5.219 1.00 98.12 512 GLU A CA 1
ATOM 3954 C C . GLU A 1 512 ? 18.299 4.592 4.547 1.00 98.12 512 GLU A C 1
ATOM 3956 O O . GLU A 1 512 ? 18.206 3.469 5.050 1.00 98.12 512 GLU A O 1
ATOM 3961 N N . LEU A 1 513 ? 17.641 4.895 3.414 1.00 98.06 513 LEU A N 1
ATOM 3962 C CA . LEU A 1 513 ? 16.714 3.970 2.736 1.00 98.06 513 LEU A CA 1
ATOM 3963 C C . LEU A 1 513 ? 17.282 2.559 2.481 1.00 98.06 513 LEU A C 1
ATOM 3965 O O . LEU A 1 513 ? 16.554 1.603 2.768 1.00 98.06 513 LEU A O 1
ATOM 3969 N N . PRO A 1 514 ? 18.547 2.369 2.044 1.00 97.88 514 PRO A N 1
ATOM 3970 C CA . PRO A 1 514 ? 19.130 1.029 1.923 1.00 97.88 514 PRO A CA 1
ATOM 3971 C C . PRO A 1 514 ? 19.121 0.252 3.252 1.00 97.88 514 PRO A C 1
ATOM 3973 O O . PRO A 1 514 ? 18.790 -0.934 3.301 1.00 97.88 514 PRO A O 1
ATOM 3976 N N . GLY A 1 515 ? 19.414 0.931 4.365 1.00 98.19 515 GLY A N 1
ATOM 3977 C CA . GLY A 1 515 ? 19.362 0.345 5.703 1.00 98.19 515 GLY A CA 1
ATOM 3978 C C . GLY A 1 515 ? 17.932 0.104 6.196 1.00 98.19 515 GLY A C 1
ATOM 3979 O O . GLY A 1 515 ? 17.659 -0.930 6.808 1.00 98.19 515 GLY A O 1
ATOM 3980 N N . ILE A 1 516 ? 17.003 1.019 5.902 1.00 98.56 516 ILE A N 1
ATOM 3981 C CA . ILE A 1 516 ? 15.574 0.872 6.222 1.00 98.56 516 ILE A CA 1
ATOM 3982 C C . ILE A 1 516 ? 14.998 -0.341 5.483 1.00 98.56 516 ILE A C 1
ATOM 3984 O O . ILE A 1 516 ? 14.283 -1.136 6.094 1.00 98.56 516 ILE A O 1
ATOM 3988 N N . PHE A 1 517 ? 15.363 -0.538 4.213 1.00 97.88 517 PHE A N 1
ATOM 3989 C CA . PHE A 1 517 ? 14.994 -1.719 3.435 1.00 97.88 517 PHE A CA 1
ATOM 3990 C C . PHE A 1 517 ? 15.460 -3.011 4.111 1.00 97.88 517 PHE A C 1
ATOM 3992 O O . PHE A 1 517 ? 14.647 -3.906 4.340 1.00 97.88 517 PHE A O 1
ATOM 3999 N N . ASN A 1 518 ? 16.725 -3.091 4.534 1.00 97.00 518 ASN A N 1
ATOM 4000 C CA . ASN A 1 518 ? 17.247 -4.268 5.238 1.00 97.00 518 ASN A CA 1
ATOM 4001 C C . ASN A 1 518 ? 16.479 -4.564 6.539 1.00 97.00 518 ASN A C 1
ATOM 4003 O O . ASN A 1 518 ? 16.169 -5.720 6.845 1.00 97.00 518 ASN A O 1
ATOM 4007 N N . ILE A 1 519 ? 16.139 -3.524 7.308 1.00 98.19 519 ILE A N 1
ATOM 4008 C CA . ILE A 1 519 ? 15.342 -3.662 8.534 1.00 98.19 519 ILE A CA 1
ATOM 4009 C C . ILE A 1 519 ? 13.925 -4.154 8.203 1.00 98.19 519 ILE A C 1
ATOM 4011 O O . ILE A 1 519 ? 13.426 -5.064 8.870 1.00 98.19 519 ILE A O 1
ATOM 4015 N N . ALA A 1 520 ? 13.292 -3.596 7.169 1.00 98.00 520 ALA A N 1
ATOM 4016 C CA . ALA A 1 520 ? 11.956 -3.977 6.720 1.00 98.00 520 ALA A CA 1
ATOM 4017 C C . ALA A 1 520 ? 11.911 -5.435 6.235 1.00 98.00 520 ALA A C 1
ATOM 4019 O O . ALA A 1 520 ? 11.037 -6.190 6.657 1.00 98.00 520 ALA A O 1
ATOM 4020 N N . VAL A 1 521 ? 12.893 -5.886 5.449 1.00 95.88 521 VAL A N 1
ATOM 4021 C CA . VAL A 1 521 ? 13.015 -7.290 5.013 1.00 95.88 521 VAL A CA 1
ATOM 4022 C C . VAL A 1 521 ? 13.217 -8.233 6.206 1.00 95.88 521 VAL A C 1
ATOM 4024 O O . VAL A 1 521 ? 12.620 -9.309 6.270 1.00 95.88 521 VAL A O 1
ATOM 4027 N N . LYS A 1 522 ? 13.994 -7.827 7.217 1.00 95.81 522 LYS A N 1
ATOM 4028 C CA . LYS A 1 522 ? 14.142 -8.599 8.463 1.00 95.81 522 LYS A CA 1
ATOM 4029 C C . LYS A 1 522 ? 12.858 -8.629 9.304 1.00 95.81 522 LYS A C 1
ATOM 4031 O O . LYS A 1 522 ? 12.625 -9.568 10.064 1.00 95.81 522 LYS A O 1
ATOM 4036 N N . ALA A 1 523 ? 12.015 -7.605 9.228 1.00 97.38 523 ALA A N 1
ATOM 4037 C CA . ALA A 1 523 ? 10.688 -7.639 9.837 1.00 97.38 523 ALA A CA 1
ATOM 4038 C C . ALA A 1 523 ? 9.721 -8.523 9.037 1.00 97.38 523 ALA A C 1
ATOM 4040 O O . ALA A 1 523 ? 8.974 -9.295 9.636 1.00 97.38 523 ALA A O 1
ATOM 4041 N N . LEU A 1 524 ? 9.809 -8.499 7.704 1.00 95.75 524 LEU A N 1
ATOM 4042 C CA . LEU A 1 524 ? 9.067 -9.399 6.828 1.00 95.75 524 LEU A CA 1
ATOM 4043 C C . LEU A 1 524 ? 9.393 -10.867 7.131 1.00 95.75 524 LEU A C 1
ATOM 4045 O O . LEU A 1 524 ? 8.475 -11.660 7.295 1.00 95.75 524 LEU A O 1
ATOM 4049 N N . SER A 1 525 ? 10.668 -11.228 7.307 1.00 94.75 525 SER A N 1
ATOM 4050 C CA . SER A 1 525 ? 11.058 -12.609 7.647 1.00 94.75 525 SER A CA 1
ATOM 4051 C C . SER A 1 525 ? 10.433 -13.096 8.961 1.00 94.75 525 SER A C 1
ATOM 4053 O O . SER A 1 525 ? 10.016 -14.247 9.089 1.00 94.75 525 SER A O 1
ATOM 4055 N N . ARG A 1 526 ? 10.286 -12.202 9.945 1.00 95.00 526 ARG A N 1
ATOM 4056 C CA . ARG A 1 526 ? 9.567 -12.494 11.193 1.00 95.00 526 ARG A CA 1
ATOM 4057 C C . ARG A 1 526 ? 8.066 -12.651 10.952 1.00 95.00 526 ARG A C 1
ATOM 4059 O O . ARG A 1 526 ? 7.472 -13.594 11.469 1.00 95.00 526 ARG A O 1
ATOM 4066 N N . LEU A 1 527 ? 7.469 -11.786 10.136 1.00 95.44 527 LEU A N 1
ATOM 4067 C CA . LEU A 1 527 ? 6.051 -11.844 9.780 1.00 95.44 527 LEU A CA 1
ATOM 4068 C C . LEU A 1 527 ? 5.684 -13.118 8.990 1.00 95.44 527 LEU A C 1
ATOM 4070 O O . LEU A 1 527 ? 4.621 -13.698 9.226 1.00 95.44 527 LEU A O 1
ATOM 4074 N N . LEU A 1 528 ? 6.561 -13.604 8.105 1.00 92.81 528 LEU A N 1
ATOM 4075 C CA . LEU A 1 528 ? 6.369 -14.863 7.367 1.00 92.81 528 LEU A CA 1
ATOM 4076 C C . LEU A 1 528 ? 6.221 -16.070 8.312 1.00 92.81 528 LEU A C 1
ATOM 4078 O O . LEU A 1 528 ? 5.435 -16.976 8.035 1.00 92.81 528 LEU A O 1
ATOM 4082 N N . LYS A 1 529 ? 6.884 -16.057 9.480 1.00 92.06 529 LYS A N 1
ATOM 4083 C CA . LYS A 1 529 ? 6.732 -17.107 10.510 1.00 92.06 529 LYS A CA 1
ATOM 4084 C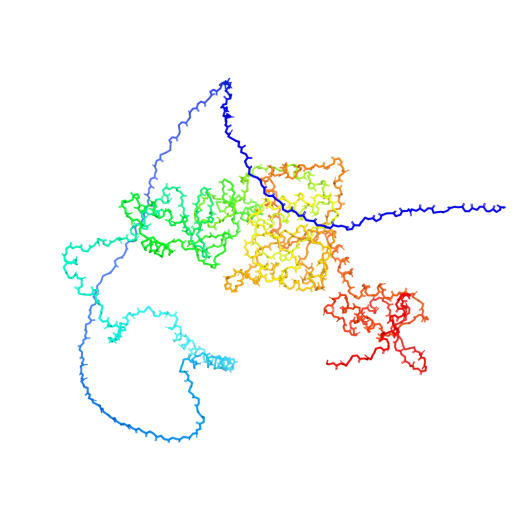 C . LYS A 1 529 ? 5.377 -17.072 11.212 1.00 92.06 529 LYS A C 1
ATOM 4086 O O . LYS A 1 529 ? 4.892 -18.117 11.637 1.00 92.06 529 LYS A O 1
ATOM 4091 N N . LEU A 1 530 ? 4.779 -15.888 11.356 1.00 90.75 530 LEU A N 1
ATOM 4092 C CA . LEU A 1 530 ? 3.534 -15.711 12.104 1.00 90.75 530 LEU A CA 1
ATOM 4093 C C . LEU A 1 530 ? 2.300 -16.150 11.310 1.00 90.75 530 LEU A C 1
ATOM 4095 O O . LEU A 1 530 ? 1.307 -16.519 11.925 1.00 90.75 530 LEU A O 1
ATOM 4099 N N . LYS A 1 531 ? 2.339 -16.136 9.968 1.00 86.75 531 LYS A N 1
ATOM 4100 C CA . LYS A 1 531 ? 1.204 -16.434 9.057 1.00 86.75 531 LYS A CA 1
ATOM 4101 C C . LYS A 1 531 ? -0.043 -15.546 9.222 1.00 86.75 531 LYS A C 1
ATOM 4103 O O . LYS A 1 531 ? -0.964 -15.640 8.421 1.00 86.75 531 LYS A O 1
ATOM 4108 N N . PHE A 1 532 ? -0.078 -14.679 10.227 1.00 92.56 532 PHE A N 1
ATOM 4109 C CA . PHE A 1 532 ? -1.066 -13.626 10.424 1.00 92.56 532 PHE A CA 1
ATOM 4110 C C . PHE A 1 532 ? -0.349 -12.334 10.811 1.00 92.56 532 PHE A C 1
ATOM 4112 O O . PHE A 1 532 ? 0.771 -12.359 11.325 1.00 92.56 532 PHE A O 1
ATOM 4119 N N . PHE A 1 533 ? -0.998 -11.195 10.575 1.00 96.62 533 PHE A N 1
ATOM 4120 C CA . PHE A 1 533 ? -0.460 -9.911 11.001 1.00 96.62 533 PHE A CA 1
ATOM 4121 C C . PHE A 1 533 ? -0.879 -9.655 12.454 1.00 96.62 533 PHE A C 1
ATOM 4123 O O . PHE A 1 533 ? -2.085 -9.646 12.722 1.00 96.62 533 PHE A O 1
ATOM 4130 N N . PRO A 1 534 ? 0.044 -9.466 13.409 1.00 95.50 534 PRO A N 1
ATOM 4131 C CA . PRO A 1 534 ? -0.319 -9.334 14.815 1.00 95.50 534 PRO A CA 1
ATOM 4132 C C . PRO A 1 534 ? -1.004 -7.995 15.111 1.00 95.50 534 PRO A C 1
ATOM 4134 O O . PRO A 1 534 ? -0.685 -6.962 14.517 1.00 95.50 534 PRO A O 1
ATOM 4137 N N . ASP A 1 535 ? -1.942 -8.015 16.054 1.00 95.19 535 ASP A N 1
ATOM 4138 C CA . ASP A 1 535 ? -2.407 -6.810 16.736 1.00 95.19 535 ASP A CA 1
ATOM 4139 C C . ASP A 1 535 ? -1.536 -6.530 17.966 1.00 95.19 535 ASP A C 1
ATOM 4141 O O . ASP A 1 535 ? -0.993 -7.443 18.591 1.00 95.19 535 ASP A O 1
ATOM 4145 N N . THR A 1 536 ? -1.429 -5.256 18.329 1.00 95.50 536 THR A N 1
ATOM 4146 C CA . THR A 1 536 ? -0.846 -4.817 19.599 1.00 95.50 536 THR A CA 1
ATOM 4147 C C . THR A 1 536 ? -1.944 -4.684 20.649 1.00 95.50 536 THR A C 1
ATOM 4149 O O . THR A 1 536 ? -3.126 -4.575 20.316 1.00 95.50 536 THR A O 1
ATOM 4152 N N . VAL A 1 537 ? -1.571 -4.678 21.932 1.00 94.00 537 VAL A N 1
ATOM 4153 C CA . VAL A 1 537 ? -2.538 -4.492 23.030 1.00 94.00 537 VAL A CA 1
ATOM 4154 C C . VAL A 1 537 ? -3.294 -3.171 22.864 1.00 94.00 537 VAL A C 1
ATOM 4156 O O . VAL A 1 537 ? -4.517 -3.148 22.967 1.00 94.00 537 VAL A O 1
ATOM 4159 N N . ASP A 1 538 ? -2.581 -2.092 22.535 1.00 93.25 538 ASP A N 1
ATOM 4160 C CA . ASP A 1 538 ? -3.182 -0.786 22.255 1.00 93.25 538 ASP A CA 1
ATOM 4161 C C . ASP A 1 538 ? -4.146 -0.836 21.057 1.00 93.25 538 ASP A C 1
ATOM 4163 O O . ASP A 1 538 ? -5.292 -0.400 21.168 1.00 93.25 538 ASP A O 1
ATOM 4167 N N . GLY A 1 539 ? -3.733 -1.464 19.951 1.00 94.00 539 GLY A N 1
ATOM 4168 C CA . GLY A 1 539 ? -4.582 -1.645 18.775 1.00 94.00 539 GLY A CA 1
ATOM 4169 C C . GLY A 1 539 ? -5.873 -2.412 19.082 1.00 94.00 539 GLY A C 1
ATOM 4170 O O . GLY A 1 539 ? -6.943 -1.996 18.641 1.00 94.00 539 GLY A O 1
ATOM 4171 N N . LEU A 1 540 ? -5.811 -3.485 19.881 1.00 93.12 540 LEU A N 1
ATOM 4172 C CA . LEU A 1 540 ? -6.999 -4.235 20.321 1.00 93.12 540 LEU A CA 1
ATOM 4173 C C . LEU A 1 540 ? -7.934 -3.375 21.177 1.00 93.12 540 LEU A C 1
ATOM 4175 O O . LEU A 1 540 ? -9.136 -3.335 20.919 1.00 93.12 540 LEU A O 1
ATOM 4179 N N . LEU A 1 541 ? -7.389 -2.640 22.149 1.00 89.12 541 LEU A N 1
ATOM 4180 C CA . LEU A 1 541 ? -8.181 -1.743 22.992 1.00 89.12 541 LEU A CA 1
ATOM 4181 C C . LEU A 1 541 ? -8.850 -0.636 22.169 1.00 89.12 541 LEU A C 1
ATOM 4183 O O . LEU A 1 541 ? -10.000 -0.287 22.434 1.00 89.12 541 LEU A O 1
ATOM 4187 N N . MET A 1 542 ? -8.162 -0.091 21.162 1.00 90.38 542 MET A N 1
ATOM 4188 C CA . MET A 1 542 ? -8.749 0.878 20.237 1.00 90.38 542 MET A CA 1
ATOM 4189 C C . MET A 1 542 ? -9.848 0.251 19.379 1.00 90.38 542 MET A C 1
ATOM 4191 O O . MET A 1 542 ? -10.907 0.856 19.236 1.00 90.38 542 MET A O 1
ATOM 4195 N N . LYS A 1 543 ? -9.654 -0.970 18.861 1.00 90.56 543 LYS A N 1
ATOM 4196 C CA . LYS A 1 543 ? -10.703 -1.682 18.114 1.00 90.56 543 LYS A CA 1
ATOM 4197 C C . LYS A 1 543 ? -11.956 -1.866 18.956 1.00 90.56 543 LYS A C 1
ATOM 4199 O O . LYS A 1 543 ? -13.045 -1.582 18.471 1.00 90.56 543 LYS A O 1
ATOM 4204 N N . ASP A 1 544 ? -11.811 -2.310 20.201 1.00 85.25 544 ASP A N 1
ATOM 4205 C CA . ASP A 1 544 ? -12.949 -2.523 21.094 1.00 85.25 544 ASP A CA 1
ATOM 4206 C C . ASP A 1 544 ? -13.669 -1.207 21.401 1.00 85.25 544 ASP A C 1
ATOM 4208 O O . ASP A 1 544 ? -14.894 -1.132 21.274 1.00 85.25 544 ASP A O 1
ATOM 4212 N N . LYS A 1 545 ? -12.916 -0.143 21.716 1.00 83.75 545 LYS A N 1
ATOM 4213 C CA . LYS A 1 545 ? -13.474 1.200 21.934 1.00 83.75 545 LYS A CA 1
ATOM 4214 C C . LYS A 1 545 ? -14.233 1.707 20.715 1.00 83.75 545 LYS A C 1
ATOM 4216 O O . LYS A 1 545 ? -15.362 2.154 20.867 1.00 83.75 545 LYS A O 1
ATOM 4221 N N . GLU A 1 546 ? -13.659 1.610 19.521 1.00 82.50 546 GLU A N 1
ATOM 4222 C CA . GLU A 1 546 ? -14.304 2.076 18.291 1.00 82.50 546 GLU A CA 1
ATOM 4223 C C . GLU A 1 546 ? -15.487 1.202 17.889 1.00 82.50 546 GLU A C 1
ATOM 4225 O O . GLU A 1 546 ? -16.500 1.698 17.403 1.00 82.50 546 GLU A O 1
ATOM 4230 N N . ARG A 1 547 ? -15.412 -0.110 18.102 1.00 75.62 547 ARG A N 1
ATOM 4231 C CA . ARG A 1 547 ? -16.516 -1.017 17.783 1.00 75.62 547 ARG A CA 1
ATOM 4232 C C . ARG A 1 547 ? -17.744 -0.724 18.640 1.00 75.62 547 ARG A C 1
ATOM 4234 O O . ARG A 1 547 ? -18.862 -0.770 18.118 1.00 75.62 547 ARG A O 1
ATOM 4241 N N . VAL A 1 548 ? -17.522 -0.420 19.922 1.00 70.38 548 VAL A N 1
ATOM 4242 C CA . VAL A 1 548 ? -18.548 0.012 20.882 1.00 70.38 548 VAL A CA 1
ATOM 4243 C C . VAL A 1 548 ? -19.001 1.443 20.579 1.00 70.38 548 VAL A C 1
ATOM 4245 O O . VAL A 1 548 ? -20.194 1.689 20.452 1.00 70.38 548 VAL A O 1
ATOM 4248 N N . GLY A 1 549 ? -18.068 2.379 20.401 1.00 65.62 549 GLY A N 1
ATOM 4249 C CA . GLY A 1 549 ? -18.348 3.797 20.157 1.00 65.62 549 GLY A CA 1
ATOM 4250 C C . GLY A 1 549 ? -19.077 4.066 18.842 1.00 65.62 549 GLY A C 1
ATOM 4251 O O . GLY A 1 549 ? -19.892 4.977 18.771 1.00 65.62 549 GLY A O 1
ATOM 4252 N N . ASN A 1 550 ? -18.871 3.230 17.822 1.00 64.06 550 ASN A N 1
ATOM 4253 C CA . ASN A 1 550 ? -19.602 3.327 16.562 1.00 64.06 550 ASN A CA 1
ATOM 4254 C C . ASN A 1 550 ? -21.003 2.703 16.628 1.00 64.06 550 ASN A C 1
ATOM 4256 O O . ASN A 1 550 ? -21.681 2.661 15.599 1.00 64.06 550 ASN A O 1
ATOM 4260 N N . ASP A 1 551 ? -21.461 2.190 17.780 1.00 74.06 551 ASP A N 1
ATOM 4261 C CA . ASP A 1 551 ? -22.772 1.554 17.915 1.00 74.06 551 ASP A CA 1
ATOM 4262 C C . ASP A 1 551 ? -23.952 2.503 17.741 1.00 74.06 551 ASP A C 1
ATOM 4264 O O . ASP A 1 551 ? -24.212 3.261 18.665 1.00 74.06 551 ASP A O 1
ATOM 4268 N N . PRO A 1 552 ? -24.733 2.436 16.627 1.00 75.38 552 PRO A N 1
ATOM 4269 C CA . PRO A 1 552 ? -25.888 3.300 16.459 1.00 75.38 552 PRO A CA 1
ATOM 4270 C C . PRO A 1 552 ? -26.861 3.171 17.617 1.00 75.38 552 PRO A C 1
ATOM 4272 O O . PRO A 1 552 ? -27.513 4.143 17.959 1.00 75.38 552 PRO A O 1
ATOM 4275 N N . PHE A 1 553 ? -26.977 1.986 18.224 1.00 84.75 553 PHE A N 1
ATOM 4276 C CA . PHE A 1 553 ? -27.787 1.847 19.419 1.00 84.75 553 PHE A CA 1
ATOM 4277 C C . PHE A 1 553 ? -27.190 2.607 20.600 1.00 84.75 553 PHE A C 1
ATOM 4279 O O . PHE A 1 553 ? -27.937 3.310 21.262 1.00 84.75 553 PHE A O 1
ATOM 4286 N N . LEU A 1 554 ? -25.888 2.482 20.878 1.00 81.38 554 LEU A N 1
ATOM 4287 C CA . LEU A 1 554 ? -25.275 3.160 22.027 1.00 81.38 554 LEU A CA 1
ATOM 4288 C C . LEU A 1 554 ? -25.215 4.674 21.833 1.00 81.38 554 LEU A C 1
ATOM 4290 O O . LEU A 1 554 ? -25.472 5.396 22.787 1.00 81.38 554 LEU A O 1
ATOM 4294 N N . ILE A 1 555 ? -24.957 5.143 20.611 1.00 80.75 555 ILE A N 1
ATOM 4295 C CA . ILE A 1 555 ? -25.008 6.565 20.257 1.00 80.75 555 ILE A CA 1
ATOM 4296 C C . ILE A 1 555 ? -26.440 7.082 20.440 1.00 80.75 555 ILE A C 1
ATOM 4298 O O . ILE A 1 555 ? -26.652 8.036 21.177 1.00 80.75 555 ILE A O 1
ATOM 4302 N N . PHE A 1 556 ? -27.443 6.407 19.865 1.00 87.75 556 PHE A N 1
ATOM 4303 C CA . PHE A 1 556 ? -28.852 6.748 20.089 1.00 87.75 556 PHE A CA 1
ATOM 4304 C C . PHE A 1 556 ? -29.220 6.739 21.575 1.00 87.75 556 PHE A C 1
ATOM 4306 O O . PHE A 1 556 ? -29.921 7.629 22.050 1.00 87.75 556 PHE A O 1
ATOM 4313 N N . PHE A 1 557 ? -28.782 5.710 22.300 1.00 88.69 557 PHE A N 1
ATOM 4314 C CA . PHE A 1 557 ? -29.078 5.541 23.711 1.00 88.69 557 PHE A CA 1
ATOM 4315 C C . PHE A 1 557 ? -28.488 6.694 24.515 1.00 88.69 557 PHE A C 1
ATOM 4317 O O . PHE A 1 557 ? -29.197 7.257 25.335 1.00 88.69 557 PHE A O 1
ATOM 4324 N N . ASP A 1 558 ? -27.240 7.082 24.257 1.00 86.06 558 ASP A N 1
ATOM 4325 C CA . ASP A 1 558 ? -26.610 8.197 24.959 1.00 86.06 558 ASP A CA 1
ATOM 4326 C C . ASP A 1 558 ? -27.204 9.556 24.561 1.00 86.06 558 ASP A C 1
ATOM 4328 O O . ASP A 1 558 ? -27.416 10.400 25.428 1.00 86.06 558 ASP A O 1
ATOM 4332 N N . GLU A 1 559 ? -27.548 9.765 23.287 1.00 86.19 559 GLU A N 1
ATOM 4333 C CA . GLU A 1 559 ? -28.127 11.025 22.802 1.00 86.19 559 GLU A CA 1
ATOM 4334 C C . GLU A 1 559 ? -29.580 11.237 23.239 1.00 86.19 559 GLU A C 1
ATOM 4336 O O . GLU A 1 559 ? -29.979 12.357 23.561 1.00 86.19 559 GLU A O 1
ATOM 4341 N N . LYS A 1 560 ? -30.403 10.185 23.196 1.00 89.44 560 LYS A N 1
ATOM 4342 C CA . LYS A 1 560 ? -31.866 10.297 23.332 1.00 89.44 560 LYS A CA 1
ATOM 4343 C C . LYS A 1 560 ? -32.387 9.791 24.666 1.00 89.44 560 LYS A C 1
ATOM 4345 O O . LYS A 1 560 ? -33.458 10.223 25.095 1.00 89.44 560 LYS A O 1
ATOM 4350 N N . LEU A 1 561 ? -31.658 8.894 25.325 1.00 91.44 561 LEU A N 1
ATOM 4351 C CA . LEU A 1 561 ? -32.076 8.262 26.570 1.00 91.44 561 LEU A CA 1
ATOM 4352 C C . LEU A 1 561 ? -31.120 8.613 27.714 1.00 91.44 561 LEU A C 1
ATOM 4354 O O . LEU A 1 561 ? -29.944 8.925 27.534 1.00 91.44 561 LEU A O 1
ATOM 4358 N N . LYS A 1 562 ? -31.644 8.570 28.934 1.00 91.12 562 LYS A N 1
ATOM 4359 C CA . LYS A 1 562 ? -30.864 8.689 30.161 1.00 91.12 562 LYS A CA 1
ATOM 4360 C C . LYS A 1 562 ? -31.250 7.550 31.084 1.00 91.12 562 LYS A C 1
ATOM 4362 O O . LYS A 1 562 ? -32.408 7.418 31.470 1.00 91.12 562 LYS A O 1
ATOM 4367 N N . LYS A 1 563 ? -30.274 6.723 31.453 1.00 91.12 563 LYS A N 1
ATOM 4368 C CA . LYS A 1 563 ? -30.476 5.703 32.481 1.00 91.12 563 LYS A CA 1
ATOM 4369 C C . LYS A 1 563 ? -30.483 6.381 33.850 1.00 91.12 563 LYS A C 1
ATOM 4371 O O . LYS A 1 563 ? -29.474 6.959 34.246 1.00 91.12 563 LYS A O 1
ATOM 4376 N N . THR A 1 564 ? -31.609 6.321 34.547 1.00 88.56 564 THR A N 1
ATOM 4377 C CA . THR A 1 564 ? -31.787 6.947 35.866 1.00 88.56 564 THR A CA 1
ATOM 4378 C C . THR A 1 564 ? -31.707 5.926 36.992 1.00 88.56 564 THR A C 1
ATOM 4380 O O . THR A 1 564 ? -31.232 6.247 38.075 1.00 88.56 564 THR A O 1
ATOM 4383 N N . GLY A 1 565 ? -32.099 4.675 36.725 1.00 81.06 565 GLY A N 1
ATOM 4384 C CA . GLY A 1 565 ? -32.172 3.622 37.741 1.00 81.06 565 GLY A CA 1
ATOM 4385 C C . GLY A 1 565 ? -33.359 3.762 38.701 1.00 81.06 565 GLY A C 1
ATOM 4386 O O . GLY A 1 565 ? -33.528 2.898 39.555 1.00 81.06 565 GLY A O 1
ATOM 4387 N N . ASP A 1 566 ? -34.183 4.798 38.540 1.00 87.19 566 ASP A N 1
ATOM 4388 C CA . ASP A 1 566 ? -35.424 4.989 39.286 1.00 87.19 566 ASP A CA 1
ATOM 4389 C C . ASP A 1 566 ? -36.548 4.161 38.645 1.00 87.19 566 ASP A C 1
ATOM 4391 O O . ASP A 1 566 ? -36.847 4.307 37.461 1.00 87.19 566 ASP A O 1
ATOM 4395 N N . GLU A 1 567 ? -37.187 3.268 39.401 1.00 83.88 567 GLU A N 1
ATOM 4396 C CA . GLU A 1 567 ? -38.253 2.416 38.859 1.00 83.88 567 GLU A CA 1
ATOM 4397 C C . GLU A 1 567 ? -39.529 3.183 38.474 1.00 83.88 567 GLU A C 1
ATOM 4399 O O . GLU A 1 567 ? -40.373 2.649 37.748 1.00 83.88 567 GLU A O 1
ATOM 4404 N N . THR A 1 568 ? -39.679 4.426 38.933 1.00 84.06 568 THR A N 1
ATOM 4405 C CA . THR A 1 568 ? -40.788 5.305 38.541 1.00 84.06 568 THR A CA 1
ATOM 4406 C C . THR A 1 568 ? -40.578 5.911 37.152 1.00 84.06 568 THR A C 1
ATOM 4408 O O . THR A 1 568 ? -41.546 6.154 36.420 1.00 84.06 568 THR A O 1
ATOM 4411 N N . ASP A 1 569 ? -39.320 6.039 36.733 1.00 89.50 569 ASP A N 1
ATOM 4412 C CA . ASP A 1 569 ? -38.940 6.515 35.414 1.00 89.50 569 ASP A CA 1
ATOM 4413 C C . ASP A 1 569 ? -39.147 5.432 34.359 1.00 89.50 569 ASP A C 1
ATOM 4415 O O . ASP A 1 569 ? -38.625 4.314 34.443 1.00 89.50 569 ASP A O 1
ATOM 4419 N N . SER A 1 570 ? -39.916 5.761 33.321 1.00 90.62 570 SER A N 1
ATOM 4420 C CA . SER A 1 570 ? -40.189 4.808 32.253 1.00 90.62 570 SER A CA 1
ATOM 4421 C C . SER A 1 570 ? -40.442 5.449 30.892 1.00 90.62 570 SER A C 1
ATOM 4423 O O . SER A 1 570 ? -41.044 6.519 30.774 1.00 90.62 570 SER A O 1
ATOM 4425 N N . VAL A 1 571 ? -40.067 4.737 29.827 1.00 91.38 571 VAL A N 1
ATOM 4426 C CA . VAL A 1 571 ? -40.339 5.126 28.431 1.00 91.38 571 VAL A CA 1
ATOM 4427 C C . VAL A 1 571 ? -40.952 3.946 27.679 1.00 91.38 571 VAL A C 1
ATOM 4429 O O . VAL A 1 571 ? -40.522 2.803 27.840 1.00 91.38 571 VAL A O 1
ATOM 4432 N N . SER A 1 572 ? -41.975 4.186 26.848 1.00 91.56 572 SER A N 1
ATOM 4433 C CA . SER A 1 572 ? -42.649 3.088 26.137 1.00 91.56 572 SER A CA 1
ATOM 4434 C C . SER A 1 572 ? -41.714 2.384 25.148 1.00 91.56 572 SER A C 1
ATOM 4436 O O . SER A 1 572 ? -40.978 3.031 24.402 1.00 91.56 572 SER A O 1
ATOM 4438 N N . VAL A 1 573 ? -41.790 1.050 25.083 1.00 90.69 573 VAL A N 1
ATOM 4439 C CA . VAL A 1 573 ? -40.983 0.235 24.156 1.00 90.69 573 VAL A CA 1
ATOM 4440 C C . VAL A 1 573 ? -41.233 0.656 22.705 1.00 90.69 573 VAL A C 1
ATOM 4442 O O . VAL A 1 573 ? -40.302 0.767 21.909 1.00 90.69 573 VAL A O 1
ATOM 4445 N N . SER A 1 574 ? -42.495 0.931 22.364 1.00 88.81 574 SER A N 1
ATOM 4446 C CA . SER A 1 574 ? -42.894 1.387 21.031 1.00 88.81 574 SER A CA 1
ATOM 4447 C C . SER A 1 574 ? -42.329 2.757 20.668 1.00 88.81 574 SER A C 1
ATOM 4449 O O . SER A 1 574 ? -41.952 2.958 19.517 1.00 88.81 574 SER A O 1
ATOM 4451 N N . LEU A 1 575 ? -42.267 3.683 21.629 1.00 89.44 575 LEU A N 1
ATOM 4452 C CA . LEU A 1 575 ? -41.730 5.025 21.419 1.00 89.44 575 LEU A CA 1
ATOM 4453 C C . LEU A 1 575 ? -40.224 4.961 21.175 1.00 89.44 575 LEU A C 1
ATOM 4455 O O . LEU A 1 575 ? -39.765 5.463 20.156 1.00 89.44 575 LEU A O 1
ATOM 4459 N N . VAL A 1 576 ? -39.484 4.251 22.036 1.00 90.81 576 VAL A N 1
ATOM 4460 C CA . VAL A 1 576 ? -38.034 4.053 21.872 1.00 90.81 576 VAL A CA 1
ATOM 4461 C C . VAL A 1 576 ? -37.717 3.450 20.503 1.00 90.81 576 VAL A C 1
ATOM 4463 O O . VAL A 1 576 ? -36.818 3.924 19.815 1.00 90.81 576 VAL A O 1
ATOM 4466 N N . TYR A 1 577 ? -38.489 2.448 20.063 1.00 91.19 577 TYR A N 1
ATOM 4467 C CA . TYR A 1 577 ? -38.292 1.854 18.742 1.00 91.19 577 TYR A CA 1
ATOM 4468 C C . TYR A 1 577 ? -38.522 2.846 17.600 1.00 91.19 577 TYR A C 1
ATOM 4470 O O . TYR A 1 577 ? -37.706 2.903 16.684 1.00 91.19 577 TYR A O 1
ATOM 4478 N N . ARG A 1 578 ? -39.594 3.646 17.643 1.00 89.50 578 ARG A N 1
ATOM 4479 C CA . ARG A 1 578 ? -39.853 4.655 16.604 1.00 89.50 578 ARG A CA 1
ATOM 4480 C C . ARG A 1 578 ? -38.790 5.746 16.580 1.00 89.50 578 ARG A C 1
ATOM 4482 O O . ARG A 1 578 ? -38.275 6.042 15.507 1.00 89.50 578 ARG A O 1
ATOM 4489 N N . MET A 1 579 ? -38.431 6.280 17.747 1.00 89.62 579 MET A N 1
ATOM 4490 C CA . MET A 1 579 ? -37.375 7.285 17.872 1.00 89.62 579 MET A CA 1
ATOM 4491 C C . MET A 1 579 ? -36.057 6.757 17.309 1.00 89.62 579 MET A C 1
ATOM 4493 O O . MET A 1 579 ? -35.402 7.451 16.541 1.00 89.62 579 MET A O 1
ATOM 4497 N N . TYR A 1 580 ? -35.710 5.501 17.606 1.00 88.44 580 TYR A N 1
ATOM 4498 C CA . TYR A 1 580 ? -34.527 4.868 17.035 1.00 88.44 580 TYR A CA 1
ATOM 4499 C C . TYR A 1 580 ? -34.619 4.724 15.509 1.00 88.44 580 TYR A C 1
ATOM 4501 O O . TYR A 1 580 ? -33.651 5.015 14.817 1.00 88.44 580 TYR A O 1
ATOM 4509 N N . GLN A 1 581 ? -35.761 4.296 14.956 1.00 88.19 581 GLN A N 1
ATOM 4510 C CA . GLN A 1 581 ? -35.925 4.152 13.501 1.00 88.19 581 GLN A CA 1
ATOM 4511 C C . GLN A 1 581 ? -35.753 5.478 12.756 1.00 88.19 581 GLN A C 1
ATOM 4513 O O . GLN A 1 581 ? -35.138 5.492 11.688 1.00 88.19 581 GLN A O 1
ATOM 4518 N N . GLN A 1 582 ? -36.297 6.561 13.311 1.00 85.94 582 GLN A N 1
ATOM 4519 C CA . GLN A 1 582 ? -36.163 7.901 12.753 1.00 85.94 582 GLN A CA 1
ATOM 4520 C C . GLN A 1 582 ? -34.726 8.407 12.879 1.00 85.94 582 GLN A C 1
ATOM 4522 O O . GLN A 1 582 ? -34.102 8.722 11.869 1.00 85.94 582 GLN A O 1
ATOM 4527 N N . TRP A 1 583 ? -34.168 8.374 14.090 1.00 86.25 583 TRP A N 1
ATOM 4528 C CA . TRP A 1 583 ? -32.791 8.786 14.350 1.00 86.25 583 TRP A CA 1
ATOM 4529 C C . TRP A 1 583 ? -31.788 8.019 13.475 1.00 86.25 583 TRP A C 1
ATOM 4531 O O . TRP A 1 583 ? -30.872 8.605 12.902 1.00 86.25 583 TRP A O 1
ATOM 4541 N N . ALA A 1 584 ? -31.985 6.709 13.300 1.00 79.94 584 ALA A N 1
ATOM 4542 C CA . ALA A 1 584 ? -31.135 5.877 12.456 1.00 79.94 584 ALA A CA 1
ATOM 4543 C C . ALA A 1 584 ? -31.252 6.253 10.969 1.00 79.94 584 ALA A C 1
ATOM 4545 O O . ALA A 1 584 ? -30.268 6.153 10.238 1.00 79.94 584 ALA A O 1
ATOM 4546 N N . ALA A 1 585 ? -32.427 6.681 10.500 1.00 78.38 585 ALA A N 1
ATOM 4547 C CA . ALA A 1 585 ? -32.597 7.157 9.129 1.00 78.38 585 ALA A CA 1
ATOM 4548 C C . ALA A 1 585 ? -31.892 8.506 8.907 1.00 78.38 585 ALA A C 1
ATOM 4550 O O . ALA A 1 585 ? -31.190 8.661 7.909 1.00 78.38 585 ALA A O 1
ATOM 4551 N N . GLU A 1 586 ? -32.026 9.436 9.853 1.00 76.69 586 GLU A N 1
ATOM 4552 C CA . GLU A 1 586 ? -31.404 10.768 9.818 1.00 76.69 586 GLU A CA 1
ATOM 4553 C C . GLU A 1 586 ? -29.870 10.691 9.878 1.00 76.69 586 GLU A C 1
ATOM 4555 O O . GLU A 1 586 ? -29.184 11.385 9.133 1.00 76.69 586 GLU A O 1
ATOM 4560 N N . ASN A 1 587 ? -29.324 9.774 10.683 1.00 70.50 587 ASN A N 1
ATOM 4561 C CA . ASN A 1 587 ? -27.879 9.564 10.831 1.00 70.50 587 ASN A CA 1
ATOM 4562 C C . ASN A 1 587 ? -27.278 8.618 9.779 1.00 70.50 587 ASN A C 1
ATOM 4564 O O . ASN A 1 587 ? -26.155 8.137 9.930 1.00 70.50 587 ASN A O 1
ATOM 4568 N N . GLY A 1 588 ? -28.025 8.288 8.721 1.00 64.75 588 GLY A N 1
ATOM 4569 C CA . GLY A 1 588 ? -27.522 7.445 7.639 1.00 64.75 588 GLY A CA 1
ATOM 4570 C C . GLY A 1 588 ? -27.116 6.042 8.103 1.00 64.75 588 GLY A C 1
ATOM 4571 O O . GLY A 1 588 ? -26.183 5.457 7.556 1.00 64.75 588 GLY A O 1
ATOM 4572 N N . CYS A 1 589 ? -27.794 5.465 9.096 1.00 67.12 589 CYS A N 1
ATOM 4573 C CA . CYS A 1 589 ? -27.599 4.083 9.532 1.00 67.12 589 CYS A CA 1
ATOM 4574 C C . CYS A 1 589 ? -28.390 3.132 8.619 1.00 67.12 589 CYS A C 1
ATOM 4576 O O . CYS A 1 589 ? -29.596 2.937 8.746 1.00 67.12 589 CYS A O 1
ATOM 4578 N N . GLY A 1 590 ? -27.703 2.519 7.661 1.00 54.34 590 GLY A N 1
ATOM 4579 C CA . GLY A 1 590 ? -28.335 1.795 6.553 1.00 54.34 590 GLY A CA 1
ATOM 4580 C C . GLY A 1 590 ? -28.928 0.451 6.943 1.00 54.34 590 GLY A C 1
ATOM 4581 O O . GLY A 1 590 ? -29.896 0.030 6.319 1.00 54.34 590 GLY A O 1
ATOM 4582 N N . ARG A 1 591 ? -28.417 -0.202 7.996 1.00 61.53 591 ARG A N 1
ATOM 4583 C CA . ARG A 1 591 ? -29.067 -1.376 8.591 1.00 61.53 591 ARG A CA 1
ATOM 4584 C C . ARG A 1 591 ? -29.602 -1.003 9.967 1.00 61.53 591 ARG A C 1
ATOM 4586 O O . ARG A 1 591 ? -28.860 -0.972 10.943 1.00 61.53 591 ARG A O 1
ATOM 4593 N N . ARG A 1 592 ? -30.895 -0.694 10.025 1.00 76.94 592 ARG A N 1
ATOM 4594 C CA . ARG A 1 592 ? -31.596 -0.355 11.268 1.00 76.94 592 ARG A CA 1
ATOM 4595 C C . ARG A 1 592 ? -31.862 -1.637 12.052 1.00 76.94 592 ARG A C 1
ATOM 4597 O O . ARG A 1 592 ? -32.246 -2.650 11.463 1.00 76.94 592 ARG A O 1
ATOM 4604 N N . LEU A 1 593 ? -31.678 -1.606 13.370 1.00 81.94 593 LEU A N 1
ATOM 4605 C CA . LEU A 1 593 ? -32.068 -2.729 14.223 1.00 81.94 593 LEU A CA 1
ATOM 4606 C C . LEU A 1 593 ? -33.573 -3.001 14.092 1.00 81.94 593 LEU A C 1
ATOM 4608 O O . LEU A 1 593 ? -34.389 -2.078 14.061 1.00 81.94 593 LEU A O 1
ATOM 4612 N N . SER A 1 594 ? -33.949 -4.279 14.027 1.00 84.06 594 SER A N 1
ATOM 4613 C CA . SER A 1 594 ? -35.352 -4.669 14.183 1.00 84.06 594 SER A CA 1
ATOM 4614 C C . SER A 1 594 ? -35.812 -4.409 15.619 1.00 84.06 594 SER A C 1
ATOM 4616 O O . SER A 1 594 ? -34.990 -4.229 16.518 1.00 84.06 594 SER A O 1
ATOM 4618 N N . SER A 1 595 ? -37.125 -4.420 15.856 1.00 85.31 595 SER A N 1
ATOM 4619 C CA . SER A 1 595 ? -37.682 -4.252 17.206 1.00 85.31 595 SER A CA 1
ATOM 4620 C C . SER A 1 595 ? -37.096 -5.253 18.206 1.00 85.31 595 SER A C 1
ATOM 4622 O O . SER A 1 595 ? -36.760 -4.873 19.323 1.00 85.31 595 SER A O 1
ATOM 4624 N N . TYR A 1 596 ? -36.901 -6.503 17.775 1.00 85.94 596 TYR A N 1
ATOM 4625 C CA . TYR A 1 596 ? -36.256 -7.550 18.564 1.00 85.94 596 TYR A CA 1
ATOM 4626 C C . TYR A 1 596 ? -34.808 -7.201 18.928 1.00 85.94 596 TYR A C 1
ATOM 4628 O O . TYR A 1 596 ? -34.452 -7.229 20.101 1.00 85.94 596 TYR A O 1
ATOM 4636 N N . HIS A 1 597 ? -33.976 -6.832 17.948 1.00 84.44 597 HIS A N 1
ATOM 4637 C CA . HIS A 1 597 ? -32.565 -6.540 18.214 1.00 84.44 597 HIS A CA 1
ATOM 4638 C C . HIS A 1 597 ? -32.373 -5.250 19.019 1.00 84.44 597 HIS A C 1
ATOM 4640 O O . HIS A 1 597 ? -31.445 -5.172 19.816 1.00 84.44 597 HIS A O 1
ATOM 4646 N N . LEU A 1 598 ? -33.251 -4.254 18.849 1.00 89.62 598 LEU A N 1
ATOM 4647 C CA . LEU A 1 598 ? -33.242 -3.066 19.702 1.00 89.62 598 LEU A CA 1
ATOM 4648 C C . LEU A 1 598 ? -33.618 -3.424 21.144 1.00 89.62 598 LEU A C 1
ATOM 4650 O O . LEU A 1 598 ? -32.992 -2.936 22.078 1.00 89.62 598 LEU A O 1
ATOM 4654 N N . ALA A 1 599 ? -34.618 -4.290 21.331 1.00 88.38 599 ALA A N 1
ATOM 4655 C CA . ALA A 1 599 ? -34.998 -4.756 22.658 1.00 88.38 599 ALA A CA 1
ATOM 4656 C C . ALA A 1 599 ? -33.873 -5.557 23.330 1.00 88.38 599 ALA A C 1
ATOM 4658 O O . ALA A 1 599 ? -33.572 -5.302 24.490 1.00 88.38 599 ALA A O 1
ATOM 4659 N N . ASP A 1 600 ? -33.205 -6.448 22.593 1.00 86.31 600 ASP A N 1
ATOM 4660 C CA . ASP A 1 600 ? -32.023 -7.167 23.082 1.00 86.31 600 ASP A CA 1
ATOM 4661 C C . ASP A 1 600 ? -30.899 -6.195 23.488 1.00 86.31 600 ASP A C 1
ATOM 4663 O O . ASP A 1 600 ? -30.319 -6.320 24.565 1.00 86.31 600 ASP A O 1
ATOM 4667 N N . ALA A 1 601 ? -30.644 -5.160 22.682 1.00 87.38 601 ALA A N 1
ATOM 4668 C CA . ALA A 1 601 ? -29.653 -4.133 22.995 1.00 87.38 601 ALA A CA 1
ATOM 4669 C C . ALA A 1 601 ? -30.006 -3.327 24.265 1.00 87.38 601 ALA A C 1
ATOM 4671 O O . ALA A 1 601 ? -29.137 -3.105 25.110 1.00 87.38 601 ALA A O 1
ATOM 4672 N N . MET A 1 602 ? -31.283 -2.971 24.458 1.00 91.44 602 MET A N 1
ATOM 4673 C CA . MET A 1 602 ? -31.784 -2.357 25.699 1.00 91.44 602 MET A CA 1
ATOM 4674 C C . MET A 1 602 ? -31.593 -3.282 26.908 1.00 91.44 602 MET A C 1
ATOM 4676 O O . MET A 1 602 ? -31.134 -2.843 27.962 1.00 91.44 602 MET A O 1
ATOM 4680 N N . THR A 1 603 ? -31.868 -4.580 26.761 1.00 90.69 603 THR A N 1
ATOM 4681 C CA . THR A 1 603 ? -31.654 -5.566 27.829 1.00 90.69 603 THR A CA 1
ATOM 4682 C C . THR A 1 603 ? -30.175 -5.719 28.188 1.00 90.69 603 THR A C 1
ATOM 4684 O O . THR A 1 603 ? -29.845 -5.809 29.370 1.00 90.69 603 THR A O 1
ATOM 4687 N N . ARG A 1 604 ? -29.256 -5.645 27.215 1.00 87.25 604 ARG A N 1
ATOM 4688 C CA . ARG A 1 604 ? -27.801 -5.624 27.478 1.00 87.25 604 ARG A CA 1
ATOM 4689 C C . ARG A 1 604 ? -27.355 -4.402 28.286 1.00 87.25 604 ARG A C 1
ATOM 4691 O O . ARG A 1 604 ? -26.385 -4.500 29.031 1.00 87.25 604 ARG A O 1
ATOM 4698 N N . GLN A 1 605 ? -28.101 -3.294 28.230 1.00 87.81 605 GLN A N 1
ATOM 4699 C CA . GLN A 1 605 ? -27.919 -2.144 29.128 1.00 87.81 605 GLN A CA 1
ATOM 4700 C C . GLN A 1 605 ? -28.484 -2.374 30.535 1.00 87.81 605 GLN A C 1
ATOM 4702 O O . GLN A 1 605 ? -28.556 -1.438 31.335 1.00 87.81 605 GLN A O 1
ATOM 4707 N N . LYS A 1 606 ? -28.859 -3.613 30.877 1.00 89.69 606 LYS A N 1
ATOM 4708 C CA . LYS A 1 606 ? -29.491 -3.994 32.147 1.00 89.69 606 LYS A CA 1
ATOM 4709 C C . LYS A 1 606 ? -30.778 -3.199 32.395 1.00 89.69 606 LYS A C 1
ATOM 4711 O O . LYS A 1 606 ? -30.969 -2.674 33.490 1.00 89.69 606 LYS A O 1
ATOM 4716 N N . LEU A 1 607 ? -31.598 -3.042 31.356 1.00 90.75 607 LEU A N 1
ATOM 4717 C CA . LEU A 1 607 ? -32.944 -2.475 31.444 1.00 90.75 607 LEU A CA 1
ATOM 4718 C C . LEU A 1 607 ? -33.979 -3.581 31.244 1.00 90.75 607 LEU A C 1
ATOM 4720 O O . LEU A 1 607 ? -33.837 -4.441 30.373 1.00 90.75 607 LEU A O 1
ATOM 4724 N N . GLU A 1 608 ? -35.047 -3.525 32.030 1.00 91.31 608 GLU A N 1
ATOM 4725 C CA . GLU A 1 608 ? -36.171 -4.452 31.937 1.00 91.31 608 GLU A CA 1
ATOM 4726 C C . GLU A 1 608 ? -37.380 -3.766 31.305 1.00 91.31 608 GLU A C 1
ATOM 4728 O O . GLU A 1 608 ? -37.609 -2.571 31.511 1.00 91.31 608 GLU A O 1
ATOM 4733 N N . SER A 1 609 ? -38.179 -4.533 30.554 1.00 91.62 609 SER A N 1
ATOM 4734 C CA . SER A 1 609 ? -39.473 -4.056 30.063 1.00 91.62 609 SER A CA 1
ATOM 4735 C C . SER A 1 609 ? -40.615 -4.637 30.895 1.00 91.62 609 SER A C 1
ATOM 4737 O O . SER A 1 609 ? -40.774 -5.858 30.971 1.00 91.62 609 SER A O 1
ATOM 4739 N N . LYS A 1 610 ? -41.439 -3.770 31.490 1.00 92.00 610 LYS A N 1
ATOM 4740 C CA . LYS A 1 610 ? -42.593 -4.143 32.323 1.00 92.00 610 LYS A CA 1
ATOM 4741 C C . LYS A 1 610 ? -43.883 -3.497 31.789 1.00 92.00 610 LYS A C 1
ATOM 4743 O O . LYS A 1 610 ? -43.827 -2.458 31.125 1.00 92.00 610 LYS A O 1
ATOM 4748 N N . PRO A 1 611 ? -45.059 -4.112 32.006 1.00 90.38 611 PRO A N 1
ATOM 4749 C CA . PRO A 1 611 ? -46.340 -3.478 31.709 1.00 90.38 611 PRO A CA 1
ATOM 4750 C C . PRO A 1 611 ? -46.638 -2.371 32.732 1.00 90.38 611 PRO A C 1
ATOM 4752 O O . PRO A 1 611 ? -46.660 -2.625 33.931 1.00 90.38 611 PRO A O 1
ATOM 4755 N N . VAL A 1 612 ? -46.907 -1.155 32.257 1.00 89.12 612 VAL A N 1
ATOM 4756 C CA . VAL A 1 612 ? -47.238 0.025 33.072 1.00 89.12 612 VAL A CA 1
ATOM 4757 C C . VAL A 1 612 ? -48.599 0.568 32.627 1.00 89.12 612 VAL A C 1
ATOM 4759 O O . VAL A 1 612 ? -48.893 0.604 31.431 1.00 89.12 612 VAL A O 1
ATOM 4762 N N . LYS A 1 613 ? -49.459 0.976 33.568 1.00 86.06 613 LYS A N 1
ATOM 4763 C CA . LYS A 1 613 ? -50.727 1.650 33.241 1.00 86.06 613 LYS A CA 1
ATOM 4764 C C . LYS A 1 613 ? -50.466 3.130 32.946 1.00 86.06 613 LYS A C 1
ATOM 4766 O O . LYS A 1 613 ? -49.965 3.834 33.814 1.00 86.06 613 LYS A O 1
ATOM 4771 N N . ARG A 1 614 ? -50.837 3.597 31.752 1.00 81.31 614 ARG A N 1
ATOM 4772 C CA . ARG A 1 614 ? -50.874 5.019 31.363 1.00 81.31 614 ARG A CA 1
ATOM 4773 C C . ARG A 1 614 ? -52.212 5.311 30.685 1.00 81.31 614 ARG A C 1
ATOM 4775 O O . ARG A 1 614 ? -52.640 4.527 29.841 1.00 81.31 614 ARG A O 1
ATOM 4782 N N . ASP A 1 615 ? -52.898 6.376 31.096 1.00 75.69 615 ASP A N 1
ATOM 4783 C CA . ASP A 1 615 ? -54.184 6.823 30.526 1.00 75.69 615 ASP A CA 1
ATOM 4784 C C . ASP A 1 615 ? -55.228 5.701 30.363 1.00 75.69 615 ASP A C 1
ATOM 4786 O O . ASP A 1 615 ? -55.864 5.530 29.323 1.00 75.69 615 ASP A O 1
ATOM 4790 N N . GLY A 1 616 ? -55.358 4.855 31.392 1.00 80.19 616 GLY A N 1
ATOM 4791 C CA . GLY A 1 616 ? -56.308 3.736 31.411 1.00 80.19 616 GLY A CA 1
ATOM 4792 C C . GLY A 1 616 ? -55.934 2.533 30.533 1.00 80.19 616 GLY A C 1
ATOM 4793 O O . GLY A 1 616 ? -56.656 1.536 30.545 1.00 80.19 616 GLY A O 1
ATOM 4794 N N . LYS A 1 617 ? -54.804 2.569 29.815 1.00 83.19 617 LYS A N 1
ATOM 4795 C CA . LYS A 1 617 ? -54.301 1.468 28.977 1.00 83.19 617 LYS A CA 1
ATOM 4796 C C . LYS A 1 617 ? -52.992 0.906 29.530 1.00 83.19 617 LYS A C 1
ATOM 4798 O O . LYS A 1 617 ? -52.142 1.626 30.047 1.00 83.19 617 LYS A O 1
ATOM 4803 N N . THR A 1 618 ? -52.810 -0.405 29.408 1.00 87.38 618 THR A N 1
ATOM 4804 C CA . THR A 1 618 ? -51.544 -1.058 29.761 1.00 87.38 618 THR A CA 1
ATOM 4805 C C . THR A 1 618 ? -50.579 -0.972 28.583 1.00 87.38 618 THR A C 1
ATOM 4807 O O . THR A 1 618 ? -50.857 -1.505 27.510 1.00 87.38 618 THR A O 1
ATOM 4810 N N . VAL A 1 619 ? -49.438 -0.316 28.784 1.00 89.56 619 VAL A N 1
ATOM 4811 C CA . VAL A 1 619 ? -48.384 -0.131 27.779 1.00 89.56 619 VAL A CA 1
ATOM 4812 C C . VAL A 1 619 ? -47.100 -0.784 28.279 1.00 89.56 619 VAL A C 1
ATOM 4814 O O . VAL A 1 619 ? -46.780 -0.725 29.463 1.00 89.56 619 VAL A O 1
ATOM 4817 N N . ARG A 1 620 ? -46.351 -1.439 27.388 1.00 92.44 620 ARG A N 1
ATOM 4818 C CA . ARG A 1 620 ? -45.049 -2.016 27.740 1.00 92.44 620 ARG A CA 1
ATOM 4819 C C . ARG A 1 620 ? -43.990 -0.915 27.736 1.00 92.44 620 ARG A C 1
ATOM 4821 O O . ARG A 1 620 ? -43.800 -0.262 26.707 1.00 92.44 620 ARG A O 1
ATOM 4828 N N . CYS A 1 621 ? -43.296 -0.737 28.854 1.00 92.38 621 CYS A N 1
ATOM 4829 C CA . CYS A 1 621 ? -42.302 0.317 29.038 1.00 92.38 621 CYS A CA 1
ATOM 4830 C C . CYS A 1 621 ? -40.972 -0.253 29.524 1.00 92.38 621 CYS A C 1
ATOM 4832 O O . CYS A 1 621 ? -40.954 -1.218 30.285 1.00 92.38 621 CYS A O 1
ATOM 4834 N N . TRP A 1 622 ? -39.875 0.358 29.089 1.00 93.62 622 TRP A N 1
ATOM 4835 C CA . TRP A 1 622 ? -38.567 0.207 29.718 1.00 93.62 622 TRP A CA 1
ATOM 4836 C C . TRP A 1 622 ? -38.559 0.998 31.025 1.00 93.62 622 TRP A C 1
ATOM 4838 O O . TRP A 1 622 ? -39.035 2.133 31.036 1.00 93.62 622 TRP A O 1
ATOM 4848 N N . ILE A 1 623 ? -38.063 0.388 32.100 1.00 93.50 623 ILE A N 1
ATOM 4849 C CA . ILE A 1 623 ? -38.046 0.945 33.464 1.00 93.50 623 ILE A CA 1
ATOM 4850 C C . ILE A 1 623 ? -36.633 1.421 33.825 1.00 93.50 623 ILE A C 1
ATOM 4852 O O . ILE A 1 623 ? -35.662 0.815 33.368 1.00 93.50 623 ILE A O 1
ATOM 4856 N N . GLY A 1 624 ? -36.499 2.471 34.642 1.00 90.44 624 GLY A N 1
ATOM 4857 C CA . GLY A 1 624 ? -35.196 3.020 35.035 1.00 90.44 624 GLY A CA 1
ATOM 4858 C C . GLY A 1 624 ? -34.548 3.881 33.957 1.00 90.44 624 GLY A C 1
ATOM 4859 O O . GLY A 1 624 ? -33.320 4.017 33.931 1.00 90.44 624 GLY A O 1
ATOM 4860 N N . VAL A 1 625 ? -35.353 4.398 33.026 1.00 91.69 625 VAL A N 1
ATOM 4861 C CA . VAL A 1 625 ? -34.897 5.179 31.876 1.00 91.69 625 VAL A CA 1
ATOM 4862 C C . VAL A 1 625 ? -35.877 6.307 31.577 1.00 91.69 625 VAL A C 1
ATOM 4864 O O . VAL A 1 625 ? -37.091 6.105 31.617 1.00 91.69 625 VAL A O 1
ATOM 4867 N N . THR A 1 626 ? -35.343 7.473 31.225 1.00 92.38 626 THR A N 1
ATOM 4868 C CA . THR A 1 626 ? -36.095 8.640 30.750 1.00 92.38 626 THR A CA 1
ATOM 4869 C C . THR A 1 626 ? -35.558 9.123 29.408 1.00 92.38 626 THR A C 1
ATOM 4871 O O . THR A 1 626 ? -34.488 8.703 28.956 1.00 92.38 626 THR A O 1
ATOM 4874 N N . LEU A 1 627 ? -36.319 9.990 28.742 1.00 89.25 627 LEU A N 1
ATOM 4875 C CA . LEU A 1 627 ? -35.805 10.766 27.617 1.00 89.25 627 LEU A CA 1
ATOM 4876 C C . LEU A 1 627 ? -34.875 11.859 28.160 1.00 89.25 627 LEU A C 1
ATOM 4878 O O . LEU A 1 627 ? -35.108 12.392 29.245 1.00 89.25 627 LEU A O 1
ATOM 4882 N N . ARG A 1 628 ? -33.821 12.220 27.423 1.00 86.19 628 ARG A N 1
ATOM 4883 C CA . ARG A 1 628 ? -33.084 13.455 27.743 1.00 86.19 628 ARG A CA 1
ATOM 4884 C C . ARG A 1 628 ? -33.987 14.663 27.469 1.00 86.19 628 ARG A C 1
ATOM 4886 O O . ARG A 1 628 ? -34.727 14.642 26.494 1.00 86.19 628 ARG A O 1
ATOM 4893 N N . GLY A 1 629 ? -33.912 15.705 28.303 1.00 69.75 629 GLY A N 1
ATOM 4894 C CA . GLY A 1 629 ? -34.893 16.807 28.337 1.00 69.75 629 GLY A CA 1
ATOM 4895 C C . GLY A 1 629 ? -35.155 17.523 27.002 1.00 69.75 629 GLY A C 1
ATOM 4896 O O . GLY A 1 629 ? -36.271 17.950 26.747 1.00 69.75 629 GLY A O 1
ATOM 4897 N N . GLU A 1 630 ? -34.180 17.581 26.093 1.00 62.53 630 GLU A N 1
ATOM 4898 C CA . GLU A 1 630 ? -34.357 18.159 24.746 1.00 62.53 630 GLU A CA 1
ATOM 4899 C C . GLU A 1 630 ? -35.154 17.258 23.779 1.00 62.53 630 GLU A C 1
ATOM 4901 O O . GLU A 1 630 ? -35.518 17.674 22.683 1.00 62.53 630 GLU A O 1
ATOM 4906 N N . CYS A 1 631 ? -35.417 16.005 24.158 1.00 64.19 631 CYS A N 1
ATOM 4907 C CA . CYS A 1 631 ? -36.084 14.998 23.330 1.00 64.19 631 CYS A CA 1
ATOM 4908 C C . CYS A 1 631 ? -37.558 14.774 23.703 1.00 64.19 631 CYS A C 1
ATOM 4910 O O . CYS A 1 631 ? -38.216 13.953 23.061 1.00 64.19 631 CYS A O 1
ATOM 4912 N N . GLU A 1 632 ? -38.083 15.473 24.714 1.00 64.44 632 GLU A N 1
ATOM 4913 C CA . GLU A 1 632 ? -39.490 15.360 25.125 1.00 64.44 632 GLU A CA 1
ATOM 4914 C C . GLU A 1 632 ? -40.444 15.922 24.058 1.00 64.44 632 GLU A C 1
ATOM 4916 O O . GLU A 1 632 ? -41.427 15.267 23.720 1.00 64.44 632 GLU A O 1
ATOM 4921 N N . SER A 1 633 ? -40.096 17.048 23.426 1.00 58.97 633 SER A N 1
ATOM 4922 C CA . SER A 1 633 ? -40.850 17.622 22.297 1.00 58.97 633 SER A CA 1
ATOM 4923 C C . SER A 1 633 ? -40.829 16.723 21.053 1.00 58.97 633 SER A C 1
ATOM 4925 O O . SER A 1 633 ? -41.844 16.529 20.390 1.00 58.97 633 SER A O 1
ATOM 4927 N N . VAL A 1 634 ? -39.685 16.089 20.775 1.00 63.19 634 VAL A N 1
ATOM 4928 C CA . VAL A 1 634 ? -39.525 15.134 19.664 1.00 63.19 634 VAL A CA 1
ATOM 4929 C C . VAL A 1 634 ? -40.386 13.885 19.881 1.00 63.19 634 VAL A C 1
ATOM 4931 O O . VAL A 1 634 ? -40.906 13.307 18.928 1.00 63.19 634 VAL A O 1
ATOM 4934 N N . ALA A 1 635 ? -40.564 13.450 21.130 1.00 65.00 635 ALA A N 1
ATOM 4935 C CA . ALA A 1 635 ? -41.412 12.305 21.440 1.00 65.00 635 ALA A CA 1
ATOM 4936 C C . ALA A 1 635 ? -42.896 12.569 21.144 1.00 65.00 635 ALA A C 1
ATOM 4938 O O . ALA A 1 635 ? -43.579 11.654 20.677 1.00 65.00 635 ALA A O 1
ATOM 4939 N N . GLU A 1 636 ? -43.386 13.791 21.363 1.00 62.72 636 GLU A N 1
ATOM 4940 C CA . GLU A 1 636 ? -44.758 14.182 21.016 1.00 62.72 636 GLU A CA 1
ATOM 4941 C C . GLU A 1 636 ? -44.987 14.166 19.494 1.00 62.72 636 GLU A C 1
ATOM 4943 O O . GLU A 1 636 ? -45.980 13.594 19.032 1.00 62.72 636 GLU A O 1
ATOM 4948 N N . ASP A 1 637 ? -44.024 14.647 18.703 1.00 60.50 637 ASP A N 1
ATOM 4949 C CA . ASP A 1 637 ? -44.070 14.602 17.230 1.00 60.50 637 ASP A CA 1
ATOM 4950 C C . ASP A 1 637 ? -44.002 13.167 16.659 1.00 60.50 637 ASP A C 1
ATOM 4952 O O . ASP A 1 637 ? -44.688 12.802 15.696 1.00 60.50 637 ASP A O 1
ATOM 4956 N N . VAL A 1 638 ? -43.216 12.283 17.280 1.00 64.12 638 VAL A N 1
ATOM 4957 C CA . VAL A 1 638 ? -43.115 10.860 16.886 1.00 64.12 638 VAL A CA 1
ATOM 4958 C C . VAL A 1 638 ? -44.383 10.065 17.234 1.00 64.12 638 VAL A C 1
ATOM 4960 O O . VAL A 1 638 ? -44.697 9.035 16.616 1.00 64.12 638 VAL A O 1
ATOM 4963 N N . LEU A 1 639 ? -45.117 10.506 18.255 1.00 64.62 639 LEU A N 1
ATOM 4964 C CA . LEU A 1 639 ? -46.397 9.918 18.647 1.00 64.62 639 LEU A CA 1
ATOM 4965 C C . LEU A 1 639 ? -47.560 10.450 17.801 1.00 64.62 639 LEU A C 1
ATOM 4967 O O . LEU A 1 639 ? -48.501 9.686 17.565 1.00 64.62 639 LEU A O 1
ATOM 4971 N N . SER A 1 640 ? -47.483 11.697 17.322 1.00 58.47 640 SER A N 1
ATOM 4972 C CA . SER A 1 640 ? -48.499 12.337 16.472 1.00 58.47 640 SER A CA 1
ATOM 4973 C C . SER A 1 640 ? -48.453 11.869 15.010 1.00 58.47 640 SER A C 1
ATOM 4975 O O . SER A 1 640 ? -49.473 11.878 14.317 1.00 58.47 640 SER A O 1
ATOM 4977 N N . THR A 1 641 ? -47.302 11.375 14.546 1.00 57.03 641 THR A N 1
ATOM 4978 C CA . THR A 1 641 ? -47.150 10.806 13.203 1.00 57.03 641 THR A CA 1
ATOM 4979 C C . THR A 1 641 ? -47.796 9.407 13.092 1.00 57.03 641 THR A C 1
ATOM 4981 O O . THR A 1 641 ? -47.545 8.513 13.916 1.00 57.03 641 THR A O 1
ATOM 4984 N N . PRO A 1 642 ? -48.660 9.166 12.081 1.00 52.00 642 PRO A N 1
ATOM 4985 C CA . PRO A 1 642 ? -49.324 7.877 11.905 1.00 52.00 642 PRO A CA 1
ATOM 4986 C C . PRO A 1 642 ? -48.300 6.771 11.626 1.00 52.00 642 PRO A C 1
ATOM 4988 O O . PRO A 1 642 ? -47.277 7.002 10.982 1.00 52.00 642 PRO A O 1
ATOM 4991 N N . LYS A 1 643 ? -48.573 5.548 12.113 1.00 50.03 643 LYS A N 1
ATOM 4992 C CA . LYS A 1 643 ? -47.704 4.384 11.867 1.00 50.03 643 LYS A CA 1
ATOM 4993 C C . LYS A 1 643 ? -47.437 4.274 10.358 1.00 50.03 643 LYS A C 1
ATOM 4995 O O . LYS A 1 643 ? -48.413 4.166 9.614 1.00 50.03 643 LYS A O 1
ATOM 5000 N N . PRO A 1 644 ? -46.173 4.256 9.900 1.00 42.56 644 PRO A N 1
ATOM 5001 C CA . PRO A 1 644 ? -45.900 3.934 8.511 1.00 42.56 644 PRO A CA 1
ATOM 5002 C C . PRO A 1 644 ? -46.455 2.535 8.238 1.00 42.56 644 PRO A C 1
ATOM 5004 O O . PRO A 1 644 ? -46.280 1.620 9.050 1.00 42.56 644 PRO A O 1
ATOM 5007 N N . TRP A 1 645 ? -47.183 2.399 7.132 1.00 35.22 645 TRP A N 1
ATOM 5008 C CA . TRP A 1 645 ? -47.722 1.124 6.687 1.00 35.22 645 TRP A CA 1
ATOM 5009 C C . TRP A 1 645 ? -46.568 0.126 6.572 1.00 35.22 645 TRP A C 1
ATOM 5011 O O . TRP A 1 645 ? -45.582 0.381 5.882 1.00 35.22 645 TRP A O 1
ATOM 5021 N N . THR A 1 646 ? -46.666 -0.984 7.301 1.00 32.06 646 THR A N 1
ATOM 5022 C CA . THR A 1 646 ? -45.823 -2.161 7.085 1.00 32.06 646 THR A CA 1
ATOM 5023 C C . THR A 1 646 ? -46.050 -2.636 5.655 1.00 32.06 646 THR A C 1
ATOM 5025 O O . THR A 1 646 ? -47.149 -3.102 5.354 1.00 32.06 646 THR A O 1
ATOM 5028 N N . VAL A 1 647 ? -45.041 -2.461 4.799 1.00 31.08 647 VAL A N 1
ATOM 5029 C CA . VAL A 1 647 ? -44.943 -3.100 3.478 1.00 31.08 647 VAL A CA 1
ATOM 5030 C C . VAL A 1 647 ? -44.231 -4.430 3.635 1.00 31.08 647 VAL A C 1
ATOM 5032 O O . VAL A 1 647 ? -43.197 -4.444 4.346 1.00 31.08 647 VAL A O 1
#

Solvent-accessible surface area (backbone atoms only — not comparable to full-atom values): 39641 Å² total; per-residue (Å²): 137,83,89,80,90,90,82,90,87,89,84,88,87,88,86,85,89,84,86,85,89,85,89,86,86,86,85,88,83,86,84,86,87,90,81,90,82,86,86,89,86,85,83,88,85,86,81,90,82,81,92,78,90,78,89,79,85,91,78,84,91,84,83,83,89,82,87,83,88,90,83,88,87,90,86,90,88,85,87,88,89,85,87,90,84,89,81,88,81,90,83,87,86,88,84,86,83,89,80,94,77,87,87,75,69,86,85,71,71,84,80,76,67,66,66,65,59,51,56,54,52,58,57,52,61,77,70,63,65,94,83,54,58,66,62,52,51,55,50,50,57,60,57,60,72,68,75,62,80,78,78,79,75,86,73,80,76,82,77,78,86,82,79,76,70,80,60,76,62,76,78,68,38,74,72,52,58,73,71,60,56,80,76,80,78,59,61,68,62,52,48,51,54,50,50,50,56,33,48,77,69,63,30,44,68,36,34,46,85,94,39,38,30,39,27,46,96,67,38,32,43,84,44,54,73,65,60,55,49,52,52,50,38,52,53,32,48,76,72,75,38,84,72,43,72,69,57,53,52,50,46,53,64,70,43,41,81,81,24,54,36,66,73,86,66,57,77,33,20,28,66,91,77,68,46,87,28,52,40,51,43,40,31,71,73,29,28,34,19,49,52,50,42,14,49,21,62,58,73,71,46,76,72,55,74,81,24,47,44,72,59,45,81,62,54,46,32,68,62,62,30,94,46,47,82,42,98,84,45,63,34,70,68,52,54,51,50,46,49,68,33,33,78,50,66,65,56,43,51,48,54,34,29,50,51,18,47,52,57,38,71,69,38,85,54,34,46,34,37,37,43,32,33,61,90,47,14,52,60,70,45,53,55,50,50,46,37,54,72,56,14,63,86,28,45,36,69,61,53,65,58,36,52,78,43,87,55,47,36,28,56,38,46,75,17,44,31,25,53,27,77,73,62,56,77,90,43,25,76,59,25,59,76,20,57,69,51,49,52,31,36,28,57,32,34,74,39,64,35,31,47,91,99,51,76,83,42,67,39,44,24,45,21,44,45,35,37,28,29,66,62,84,67,50,62,71,72,79,49,63,75,56,59,73,19,54,40,52,45,79,25,85,36,76,31,61,93,43,99,76,50,55,97,57,47,58,64,63,46,54,78,26,42,35,10,46,50,52,51,14,32,56,26,26,20,54,42,66,74,60,71,47,72,81,78,42,74,69,26,49,54,50,49,54,50,48,61,55,67,61,26,67,64,55,48,47,41,64,70,46,36,38,82,70,73,41,77,86,35,56,40,46,50,67,54,56,48,49,53,48,55,51,51,30,56,77,69,67,45,86,78,67,73,50,71,67,56,47,50,52,54,45,40,74,70,76,39,53,77,46,81,42,81,53,97,94,40,80,41,55,20,33,40,17,25,40,64,32,82,88,41,55,68,56,50,53,55,63,66,70,49,76,80,77,78,88,125

Sequence (647 aa):
MDSNTTESAIGEMQTERSKPGGETTGRGSGVAPRKECAPVAENHEGTSVKQATNTIPAEVTNTPNLVNNCALAGSGKKPRSINPWNGRAVGTDAGTNYHAEDAHDPRTGLMANSTGALRKRMKDYRRAGNGDQEQAVAEAKRYAGWLQPPVPEVVAVNITNELYASDKRSQTSSANGAKGGRPKINVLALLESFTATLEARGECLRYWRDTWYLYREGVYAELKDVDVQERIVSHLHSQGIQARQTLVKEFMLNGLPRHLVPSHLQKPCWPATGKDASGWTLMQNMCVNAYNLAACLTDKTVPDDDCGMAPTPELFSTAVLPFAFEPGAKAPRFLKYLEEVQPDPAIREQLLMLMGLCLIDCTDYNAFFVLTGEGGCGKGVYTHLLSKLVGEEQTCCVPLSRFTAPFQTYPLTVNRLNLDNDLPESEYGKSSGCEGVLKKVTTGELVDAERKNKPAASAPATARCVFVCNKIPYLRDRTQALWDRLRIISFNVRIRHTERDNIRLRYELEEELPGIFNIAVKALSRLLKLKFFPDTVDGLLMKDKERVGNDPFLIFFDEKLKKTGDETDSVSVSLVYRMYQQWAAENGCGRRLSSYHLADAMTRQKLESKPVKRDGKTVRCWIGVTLRGECESVAEDVLSTPKPWTV

Foldseek 3Di:
DDDDDDDDDDDDDDDDDDDDDDDDDDDDDDDDDDDDDDDDDDDDDDDDDDDDDDDDDDDDDDDDDDDDDDDDDDDDDDDDDDDDDDDDDDDDDDDDDDDDDDDDDPPPPPPPPPPVVVVVVVVVVVVDDDPCVVVVVVVVVVVVVVPDDPPDDPPDDPPPDDPPPPPPVVPPPPPPVVVDDDPDDPLVVLLVVLQVVQVVQVWAWADEPNWIWIDDLQATDTDDPVRQLVSSCVSCVVVVHHDDPVSSVVNCVVNHVVRYQPHQQAPFAQSVVRDDPQQWAAENFWIARLLQLLQCLLVVHDRDPVGIDGRDPRGHHHFYQDHDADLPFAQPLVVVLLCQQPVDVVLSLLLLLVLLQLSGQDLLQLAAEEEAADPQSCVVLSLLLSCSLNGVVQEAAQDLLCQPPPQRCLSQQRHQAHEHADDDPVSLLSNAVSLVSSSQLSNQHWDWNDDPPDDTDIGGGRHHHYYYDHDDRQYLDLDVSSLSRYAYRYRHRRQPPDPNDDPCSSVVSSVSSSNSSSSSSNSNSVVVVVSHSDHDPVRVVVSVCSSQVSDLLVVCCVQWKDQQQAQVAKDFLVLSLLSSVVSCVVSVNPDGDDSVRSVVVCVVVVWDWDFDDDPNDTTIITGRMHTDPVCPVVSVVSVPDDDDDDD

Radius of gyration: 38.48 Å; Cα contacts (8 Å, |Δi|>4): 779; chains: 1; bounding box: 107×98×124 Å